Protein AF-0000000075525817 (afdb_homodimer)

Structure (mmCIF, N/CA/C/O backbone):
data_AF-0000000075525817-model_v1
#
loop_
_entity.id
_entity.type
_entity.pdbx_description
1 polymer 'Protein spinster homolog 1-like'
#
loop_
_atom_site.group_PDB
_atom_site.id
_atom_site.type_symbol
_atom_site.label_atom_id
_atom_site.label_alt_id
_atom_site.label_comp_id
_atom_site.label_asym_id
_atom_site.label_entity_id
_atom_site.label_seq_id
_atom_site.pdbx_PDB_ins_code
_atom_site.Cartn_x
_atom_site.Cartn_y
_atom_site.Cartn_z
_atom_site.occupancy
_atom_site.B_iso_or_equiv
_atom_site.auth_seq_id
_atom_site.auth_comp_id
_atom_site.auth_asym_id
_atom_site.auth_atom_id
_atom_site.pdbx_PDB_model_num
ATOM 1 N N . MET A 1 1 ? 25.109 -1.013 -36.281 1 43.06 1 MET A N 1
ATOM 2 C CA . MET A 1 1 ? 24.328 -2.244 -36.375 1 43.06 1 MET A CA 1
ATOM 3 C C . MET A 1 1 ? 23.938 -2.74 -35 1 43.06 1 MET A C 1
ATOM 5 O O . MET A 1 1 ? 22.828 -3.229 -34.781 1 43.06 1 MET A O 1
ATOM 9 N N . ARG A 1 2 ? 24.812 -2.635 -34.031 1 50.47 2 ARG A N 1
ATOM 10 C CA . ARG A 1 2 ? 24.578 -3.084 -32.656 1 50.47 2 ARG A CA 1
ATOM 11 C C . ARG A 1 2 ? 23.609 -2.166 -31.953 1 50.47 2 ARG A C 1
ATOM 13 O O . ARG A 1 2 ? 22.703 -2.635 -31.234 1 50.47 2 ARG A O 1
ATOM 20 N N . ASN A 1 3 ? 23.625 -0.973 -32.094 1 52.22 3 ASN A N 1
ATOM 21 C CA . ASN A 1 3 ? 22.734 0.004 -31.469 1 52.22 3 ASN A CA 1
ATOM 22 C C . ASN A 1 3 ? 21.312 -0.115 -32 1 52.22 3 ASN A C 1
ATOM 24 O O . ASN A 1 3 ? 20.359 0.049 -31.234 1 52.22 3 ASN A O 1
ATOM 28 N N . GLU A 1 4 ? 21.219 -0.381 -33.219 1 52.88 4 GLU A N 1
ATOM 29 C CA . GLU A 1 4 ? 19.891 -0.527 -33.812 1 52.88 4 GLU A CA 1
ATOM 30 C C . GLU A 1 4 ? 19.188 -1.781 -33.281 1 52.88 4 GLU A C 1
ATOM 32 O O . GLU A 1 4 ? 17.984 -1.772 -33.062 1 52.88 4 GLU A O 1
ATOM 37 N N . ASN A 1 5 ? 19.891 -2.838 -33.094 1 51.75 5 ASN A N 1
ATOM 38 C CA . ASN A 1 5 ? 19.312 -4.066 -32.531 1 51.75 5 ASN A CA 1
ATOM 39 C C . ASN A 1 5 ? 18.906 -3.889 -31.078 1 51.75 5 ASN A C 1
ATOM 41 O O . ASN A 1 5 ? 17.875 -4.414 -30.656 1 51.75 5 ASN A O 1
ATOM 45 N N . GLN A 1 6 ? 19.656 -3.16 -30.391 1 55.19 6 GLN A N 1
ATOM 46 C CA . GLN A 1 6 ? 19.297 -2.871 -29 1 55.19 6 GLN A CA 1
ATOM 47 C C . GLN A 1 6 ? 18.047 -2.014 -28.922 1 55.19 6 GLN A C 1
ATOM 49 O O . GLN A 1 6 ? 17.203 -2.215 -28.047 1 55.19 6 GLN A O 1
ATOM 54 N N . GLU A 1 7 ? 17.969 -1.158 -29.781 1 52.72 7 GLU A N 1
ATOM 55 C CA . GLU A 1 7 ? 16.781 -0.322 -29.828 1 52.72 7 GLU A CA 1
ATOM 56 C C . GLU A 1 7 ? 15.547 -1.134 -30.234 1 52.72 7 GLU A C 1
ATOM 58 O O . GLU A 1 7 ? 14.461 -0.94 -29.688 1 52.72 7 GLU A O 1
ATOM 63 N N . ARG A 1 8 ? 15.664 -1.976 -31.203 1 53 8 ARG A N 1
ATOM 64 C CA . ARG A 1 8 ? 14.555 -2.832 -31.609 1 53 8 ARG A CA 1
ATOM 65 C C . ARG A 1 8 ? 14.156 -3.789 -30.484 1 53 8 ARG A C 1
ATOM 67 O O . ARG A 1 8 ? 12.969 -4.02 -30.25 1 53 8 ARG A O 1
ATOM 74 N N . GLU A 1 9 ? 15.156 -4.219 -29.844 1 56.38 9 GLU A N 1
ATOM 75 C CA . GLU A 1 9 ? 14.891 -5.086 -28.688 1 56.38 9 GLU A CA 1
ATOM 76 C C . GLU A 1 9 ? 14.211 -4.312 -27.562 1 56.38 9 GLU A C 1
ATOM 78 O O . GLU A 1 9 ? 13.289 -4.82 -26.922 1 56.38 9 GLU A O 1
ATOM 83 N N . MET A 1 10 ? 14.703 -3.164 -27.453 1 56 10 MET A N 1
ATOM 84 C CA . MET A 1 10 ? 14.078 -2.305 -26.453 1 56 10 MET A CA 1
ATOM 85 C C . MET A 1 10 ? 12.656 -1.94 -26.859 1 56 10 MET A C 1
ATOM 87 O O . MET A 1 10 ? 11.75 -1.904 -26.031 1 56 10 MET A O 1
ATOM 91 N N . CYS A 1 11 ? 12.531 -1.598 -28.062 1 51.94 11 CYS A N 1
ATOM 92 C CA . CYS A 1 11 ? 11.203 -1.288 -28.562 1 51.94 11 CYS A CA 1
ATOM 93 C C . CYS A 1 11 ? 10.273 -2.494 -28.438 1 51.94 11 CYS A C 1
ATOM 95 O O . CYS A 1 11 ? 9.109 -2.355 -28.062 1 51.94 11 CYS A O 1
ATOM 97 N N . CYS A 1 12 ? 10.773 -3.596 -28.844 1 55.09 12 CYS A N 1
ATOM 98 C CA . CYS A 1 12 ? 9.992 -4.816 -28.672 1 55.09 12 CYS A CA 1
ATOM 99 C C . CYS A 1 12 ? 9.688 -5.07 -27.203 1 55.09 12 CYS A C 1
ATOM 101 O O . CYS A 1 12 ? 8.57 -5.473 -26.859 1 55.09 12 CYS A O 1
ATOM 103 N N . LEU A 1 13 ? 10.641 -4.676 -26.531 1 56.53 13 LEU A N 1
ATOM 104 C CA . LEU A 1 13 ? 10.438 -4.82 -25.094 1 56.53 13 LEU A CA 1
ATOM 105 C C . LEU A 1 13 ? 9.383 -3.846 -24.594 1 56.53 13 LEU A C 1
ATOM 107 O O . LEU A 1 13 ? 8.508 -4.219 -23.812 1 56.53 13 LEU A O 1
ATOM 111 N N . VAL A 1 14 ? 9.539 -2.639 -25.047 1 57.31 14 VAL A N 1
ATOM 112 C CA . VAL A 1 14 ? 8.578 -1.622 -24.625 1 57.31 14 VAL A CA 1
ATOM 113 C C . VAL A 1 14 ? 7.191 -1.975 -25.172 1 57.31 14 VAL A C 1
ATOM 115 O O . VAL A 1 14 ? 6.195 -1.862 -24.453 1 57.31 14 VAL A O 1
ATOM 118 N N . THR A 1 15 ? 7.121 -2.336 -26.391 1 55.31 15 THR A N 1
ATOM 119 C CA . THR A 1 15 ? 5.84 -2.719 -26.969 1 55.31 15 THR A CA 1
ATOM 120 C C . THR A 1 15 ? 5.25 -3.922 -26.234 1 55.31 15 THR A C 1
ATOM 122 O O . THR A 1 15 ? 4.047 -3.975 -25.984 1 55.31 15 THR A O 1
ATOM 125 N N . GLN A 1 16 ? 6.039 -4.777 -25.984 1 57.25 16 GLN A N 1
ATOM 126 C CA . GLN A 1 16 ? 5.59 -5.949 -25.234 1 57.25 16 GLN A CA 1
ATOM 127 C C . GLN A 1 16 ? 5.137 -5.566 -23.828 1 57.25 16 GLN A C 1
ATOM 129 O O . GLN A 1 16 ? 4.133 -6.082 -23.328 1 57.25 16 GLN A O 1
ATOM 134 N N . ILE A 1 17 ? 5.855 -4.609 -23.391 1 57.75 17 ILE A N 1
ATOM 135 C CA . ILE A 1 17 ? 5.496 -4.117 -22.062 1 57.75 17 ILE A CA 1
ATOM 136 C C . ILE A 1 17 ? 4.129 -3.439 -22.109 1 57.75 17 ILE A C 1
ATOM 138 O O . ILE A 1 17 ? 3.273 -3.688 -21.266 1 57.75 17 ILE A O 1
ATOM 142 N N . ILE A 1 18 ? 4.051 -2.543 -23.094 1 55.94 18 ILE A N 1
ATOM 143 C CA . ILE A 1 18 ? 2.789 -1.829 -23.25 1 55.94 18 ILE A CA 1
ATOM 144 C C . ILE A 1 18 ? 1.674 -2.82 -23.578 1 55.94 18 ILE A C 1
ATOM 146 O O . ILE A 1 18 ? 0.562 -2.711 -23.062 1 55.94 18 ILE A O 1
ATOM 150 N N . TYR A 1 19 ? 1.981 -3.723 -24.438 1 57.34 19 TYR A N 1
ATOM 151 C CA . TYR A 1 19 ? 1.001 -4.754 -24.75 1 57.34 19 TYR A CA 1
ATOM 152 C C . TYR A 1 19 ? 0.63 -5.559 -23.516 1 57.34 19 TYR A C 1
ATOM 154 O O . TYR A 1 19 ? -0.551 -5.797 -23.25 1 57.34 19 TYR A O 1
ATOM 162 N N . ASP A 1 20 ? 1.572 -5.852 -22.828 1 56.28 20 ASP A N 1
ATOM 163 C CA . ASP A 1 20 ? 1.347 -6.656 -21.625 1 56.28 20 ASP A CA 1
ATOM 164 C C . ASP A 1 20 ? 0.614 -5.848 -20.562 1 56.28 20 ASP A C 1
ATOM 166 O O . ASP A 1 20 ? -0.19 -6.398 -19.797 1 56.28 20 ASP A O 1
ATOM 170 N N . LEU A 1 21 ? 0.949 -4.621 -20.578 1 54.5 21 LEU A N 1
ATOM 171 C CA . LEU A 1 21 ? 0.315 -3.734 -19.609 1 54.5 21 LEU A CA 1
ATOM 172 C C . LEU A 1 21 ? -1.143 -3.479 -19.969 1 54.5 21 LEU A C 1
ATOM 174 O O . LEU A 1 21 ? -1.98 -3.262 -19.094 1 54.5 21 LEU A O 1
ATOM 178 N N . PHE A 1 22 ? -1.417 -3.59 -21.281 1 57.91 22 PHE A N 1
ATOM 179 C CA . PHE A 1 22 ? -2.738 -3.113 -21.672 1 57.91 22 PHE A CA 1
ATOM 180 C C . PHE A 1 22 ? -3.58 -4.254 -22.234 1 57.91 22 PHE A C 1
ATOM 182 O O . PHE A 1 22 ? -4.789 -4.102 -22.422 1 57.91 22 PHE A O 1
ATOM 189 N N . HIS A 1 23 ? -3.031 -5.328 -22.266 1 60.88 23 HIS A N 1
ATOM 190 C CA . HIS A 1 23 ? -3.869 -6.418 -22.75 1 60.88 23 HIS A CA 1
ATOM 191 C C . HIS A 1 23 ? -4.105 -7.461 -21.656 1 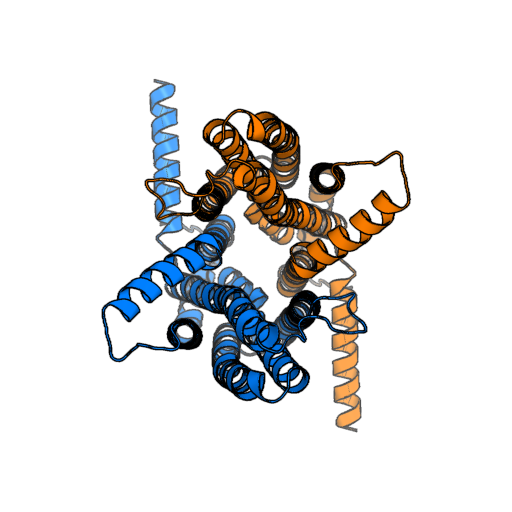60.88 23 HIS A C 1
ATOM 193 O O . HIS A 1 23 ? -3.471 -8.516 -21.656 1 60.88 23 HIS A O 1
ATOM 199 N N . PHE A 1 24 ? -4.867 -6.992 -20.734 1 67.62 24 PHE A N 1
ATOM 200 C CA . PHE A 1 24 ? -5.219 -7.898 -19.656 1 67.62 24 PHE A CA 1
ATOM 201 C C . PHE A 1 24 ? -6.688 -8.305 -19.75 1 67.62 24 PHE A C 1
ATOM 203 O O . PHE A 1 24 ? -7.445 -7.738 -20.531 1 67.62 24 PHE A O 1
ATOM 210 N N . SER A 1 25 ? -6.934 -9.375 -19.188 1 82 25 SER A N 1
ATOM 211 C CA . SER A 1 25 ? -8.297 -9.883 -19.094 1 82 25 SER A CA 1
ATOM 212 C C . SER A 1 25 ? -9.234 -8.859 -18.453 1 82 25 SER A C 1
ATOM 214 O O . SER A 1 25 ? -8.773 -7.918 -17.797 1 82 25 SER A O 1
ATOM 216 N N . ARG A 1 26 ? -10.469 -8.992 -18.906 1 86.5 26 ARG A N 1
ATOM 217 C CA . ARG A 1 26 ? -11.492 -8.102 -18.375 1 86.5 26 ARG A CA 1
ATOM 218 C C . ARG A 1 26 ? -11.547 -8.18 -16.844 1 86.5 26 ARG A C 1
ATOM 220 O O . ARG A 1 26 ? -11.719 -7.16 -16.172 1 86.5 26 ARG A O 1
ATOM 227 N N . SER A 1 27 ? -11.312 -9.32 -16.266 1 91.38 27 SER A N 1
ATOM 228 C CA . SER A 1 27 ? -11.336 -9.5 -14.82 1 91.38 27 SER A CA 1
ATOM 229 C C . SER A 1 27 ? -10.195 -8.742 -14.148 1 91.38 27 SER A C 1
ATOM 231 O O . SER A 1 27 ? -10.375 -8.156 -13.078 1 91.38 27 SER A O 1
ATOM 233 N N . LEU A 1 28 ? -9.078 -8.711 -14.82 1 92.06 28 LEU A N 1
ATOM 234 C CA . LEU A 1 28 ? -7.93 -8.008 -14.242 1 92.06 28 LEU A CA 1
ATOM 235 C C . LEU A 1 28 ? -8.156 -6.5 -14.242 1 92.06 28 LEU A C 1
ATOM 237 O O . LEU A 1 28 ? -7.961 -5.844 -13.219 1 92.06 28 LEU A O 1
ATOM 241 N N . ILE A 1 29 ? -8.609 -6.016 -15.328 1 92.19 29 ILE A N 1
ATOM 242 C CA . ILE A 1 29 ? -8.805 -4.574 -15.453 1 92.19 29 ILE A CA 1
ATOM 243 C C . ILE A 1 29 ? -9.867 -4.117 -14.453 1 92.19 29 ILE A C 1
ATOM 245 O O . ILE A 1 29 ? -9.664 -3.141 -13.727 1 92.19 29 ILE A O 1
ATOM 249 N N . CYS A 1 30 ? -10.953 -4.812 -14.375 1 94.81 30 CYS A N 1
ATOM 250 C CA . CYS A 1 30 ? -12.031 -4.453 -13.461 1 94.81 30 CYS A CA 1
ATOM 251 C C . CYS A 1 30 ? -11.578 -4.547 -12.008 1 94.81 30 CYS A C 1
ATOM 253 O O . CYS A 1 30 ? -11.883 -3.674 -11.195 1 94.81 30 CYS A O 1
ATOM 255 N N . SER A 1 31 ? -10.82 -5.551 -11.711 1 95.88 31 SER A N 1
ATOM 256 C CA . SER A 1 31 ? -10.383 -5.738 -10.328 1 95.88 31 SER A CA 1
ATOM 257 C C . SER A 1 31 ? -9.336 -4.703 -9.938 1 95.88 31 SER A C 1
ATOM 259 O O . SER A 1 31 ? -9.344 -4.195 -8.82 1 95.88 31 SER A O 1
ATOM 261 N N . VAL A 1 32 ? -8.461 -4.309 -10.891 1 95.31 32 VAL A N 1
ATOM 262 C CA . VAL A 1 32 ? -7.41 -3.342 -10.602 1 95.31 32 VAL A CA 1
ATOM 263 C C . VAL A 1 32 ? -8.016 -1.946 -10.461 1 95.31 32 VAL A C 1
ATOM 265 O O . VAL A 1 32 ? -7.668 -1.203 -9.539 1 95.31 32 VAL A O 1
ATOM 268 N N . VAL A 1 33 ? -8.906 -1.624 -11.297 1 95.31 33 VAL A N 1
ATOM 269 C CA . VAL A 1 33 ? -9.57 -0.33 -11.203 1 95.31 33 VAL A CA 1
ATOM 270 C C . VAL A 1 33 ? -10.469 -0.302 -9.961 1 95.31 33 VAL A C 1
ATOM 272 O O . VAL A 1 33 ? -10.562 0.72 -9.281 1 95.31 33 VAL A O 1
ATOM 275 N N . GLY A 1 34 ? -11.156 -1.421 -9.734 1 97 34 GLY A N 1
ATOM 276 C CA . GLY A 1 34 ? -11.93 -1.522 -8.508 1 97 34 GLY A CA 1
ATOM 277 C C . GLY A 1 34 ? -11.094 -1.349 -7.258 1 97 34 GLY A C 1
ATOM 278 O O . GLY A 1 34 ? -11.5 -0.655 -6.324 1 97 34 GLY A O 1
ATOM 279 N N . PHE A 1 35 ? -9.961 -1.916 -7.297 1 97.38 35 PHE A N 1
ATOM 280 C CA . PHE A 1 35 ? -9.031 -1.771 -6.18 1 97.38 35 PHE A CA 1
ATOM 281 C C . PHE A 1 35 ? -8.555 -0.327 -6.055 1 97.38 35 PHE A C 1
ATOM 283 O O . PHE A 1 35 ? -8.359 0.17 -4.945 1 97.38 35 PHE A O 1
ATOM 290 N N . GLY A 1 36 ? -8.312 0.256 -7.16 1 96.62 36 GLY A N 1
ATOM 291 C CA . GLY A 1 36 ? -7.984 1.673 -7.148 1 96.62 36 GLY A CA 1
ATOM 292 C C . GLY A 1 36 ? -9.055 2.529 -6.508 1 96.62 36 GLY A C 1
ATOM 293 O O . GLY A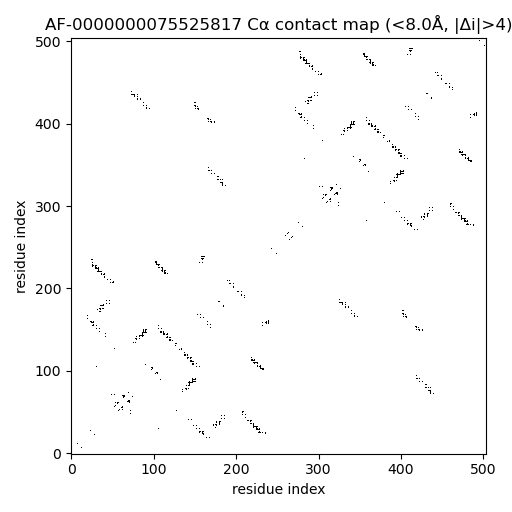 1 36 ? -8.75 3.404 -5.691 1 96.62 36 GLY A O 1
ATOM 294 N N . ALA A 1 37 ? -10.242 2.252 -6.855 1 96 37 ALA A N 1
ATOM 295 C CA . ALA A 1 37 ? -11.359 2.986 -6.262 1 96 37 ALA A CA 1
ATOM 296 C C . ALA A 1 37 ? -11.438 2.744 -4.758 1 96 37 ALA A C 1
ATOM 298 O O . ALA A 1 37 ? -11.703 3.67 -3.986 1 96 37 ALA A O 1
ATOM 299 N N . ALA A 1 38 ? -11.227 1.518 -4.383 1 96.38 38 ALA A N 1
ATOM 300 C CA . ALA A 1 38 ? -11.219 1.177 -2.963 1 96.38 38 ALA A CA 1
ATOM 301 C C . ALA A 1 38 ? -10.086 1.885 -2.232 1 96.38 38 ALA A C 1
ATOM 303 O O . ALA A 1 38 ? -10.266 2.365 -1.11 1 96.38 38 ALA A O 1
ATOM 304 N N . SER A 1 39 ? -8.953 1.94 -2.861 1 95.44 39 SER A N 1
ATOM 305 C CA . SER A 1 39 ? -7.797 2.609 -2.266 1 95.44 39 SER A CA 1
ATOM 306 C C . SER A 1 39 ? -8.039 4.109 -2.127 1 95.44 39 SER A C 1
ATOM 308 O O . SER A 1 39 ? -7.648 4.715 -1.127 1 95.44 39 SER A O 1
ATOM 310 N N . PHE A 1 40 ? -8.648 4.648 -3.139 1 94.75 40 PHE A N 1
ATOM 311 C CA . PHE A 1 40 ? -9 6.062 -3.064 1 94.75 40 PHE A CA 1
ATOM 312 C C . PHE A 1 40 ? -9.969 6.316 -1.917 1 94.75 40 PHE A C 1
ATOM 314 O O . PHE A 1 40 ? -9.82 7.285 -1.173 1 94.75 40 PHE A O 1
ATOM 321 N N . ALA A 1 41 ? -10.953 5.488 -1.825 1 93.25 41 ALA A N 1
ATOM 322 C CA . ALA A 1 41 ? -11.93 5.629 -0.753 1 93.25 41 ALA A CA 1
ATOM 323 C C . ALA A 1 41 ? -11.273 5.508 0.616 1 93.25 41 ALA A C 1
ATOM 325 O O . ALA A 1 41 ? -11.586 6.266 1.536 1 93.25 41 ALA A O 1
ATOM 326 N N . THR A 1 42 ? -10.375 4.59 0.742 1 92.81 42 THR A N 1
ATOM 327 C CA . THR A 1 42 ? -9.711 4.352 2.02 1 92.81 42 THR A CA 1
ATOM 328 C C . THR A 1 42 ? -8.812 5.531 2.393 1 92.81 42 THR A C 1
ATOM 330 O O . THR A 1 42 ? -8.93 6.082 3.49 1 92.81 42 THR A O 1
ATOM 333 N N . LYS A 1 43 ? -7.988 5.938 1.489 1 90.62 43 LYS A N 1
ATOM 334 C CA . LYS A 1 43 ? -7.055 7.016 1.804 1 90.62 43 LYS A CA 1
ATOM 335 C C . LYS A 1 43 ? -7.773 8.359 1.897 1 90.62 43 LYS A C 1
ATOM 337 O O . LYS A 1 43 ? -7.457 9.18 2.762 1 90.62 43 LYS A O 1
ATOM 342 N N . GLY A 1 44 ? -8.648 8.617 1.009 1 89.81 44 GLY A N 1
ATOM 343 C CA . GLY A 1 44 ? -9.445 9.828 1.081 1 89.81 44 GLY A CA 1
ATOM 344 C C . GLY A 1 44 ? -10.219 9.961 2.377 1 89.81 44 GLY A C 1
ATOM 345 O O . GLY A 1 44 ? -10.234 11.023 2.998 1 89.81 44 GLY A O 1
ATOM 346 N N . ALA A 1 45 ? -10.875 8.891 2.717 1 90.94 45 ALA A N 1
ATOM 347 C CA . ALA A 1 45 ? -11.594 8.898 3.988 1 90.94 45 ALA A CA 1
ATOM 348 C C . ALA A 1 45 ? -10.648 9.188 5.148 1 90.94 45 ALA A C 1
ATOM 350 O O . ALA A 1 45 ? -10.977 9.977 6.043 1 90.94 45 ALA A O 1
ATOM 351 N N . PHE A 1 46 ? -9.508 8.609 5.109 1 91.38 46 PHE A N 1
ATOM 352 C CA . PHE A 1 46 ? -8.547 8.797 6.188 1 91.38 46 PHE A CA 1
ATOM 353 C C . PHE A 1 46 ? -8.164 10.266 6.32 1 91.38 46 PHE A C 1
ATOM 355 O O . PHE A 1 46 ? -8.164 10.812 7.426 1 91.38 46 PHE A O 1
ATOM 362 N N . VAL A 1 47 ? -7.914 10.953 5.25 1 87.12 47 VAL A N 1
ATOM 363 C CA . VAL A 1 47 ? -7.453 12.336 5.262 1 87.12 47 VAL A CA 1
ATOM 364 C C . VAL A 1 47 ? -8.609 13.266 5.625 1 87.12 47 VAL A C 1
ATOM 366 O O . VAL A 1 47 ? -8.469 14.133 6.488 1 87.12 47 VAL A O 1
ATOM 369 N N . TRP A 1 48 ? -9.719 13.078 5.062 1 87.25 48 TRP A N 1
ATOM 370 C CA . TRP A 1 48 ? -10.828 14.023 5.211 1 87.25 48 TRP A CA 1
ATOM 371 C C . TRP A 1 48 ? -11.5 13.852 6.57 1 87.25 48 TRP A C 1
ATOM 373 O O . TRP A 1 48 ? -12.008 14.82 7.141 1 87.25 48 TRP A O 1
ATOM 383 N N . ILE A 1 49 ? -11.492 12.641 7.086 1 87.25 49 ILE A N 1
ATOM 384 C CA . ILE A 1 49 ? -12.016 12.445 8.43 1 87.25 49 ILE A CA 1
ATOM 385 C C . ILE A 1 49 ? -11.125 13.156 9.445 1 87.25 49 ILE A C 1
ATOM 387 O O . ILE A 1 49 ? -11.609 13.711 10.438 1 87.25 49 ILE A O 1
ATOM 391 N N . GLN A 1 50 ? -9.82 13.156 9.18 1 85.19 50 GLN A N 1
ATOM 392 C CA . GLN A 1 50 ? -8.906 13.883 10.055 1 85.19 50 GLN A CA 1
ATOM 393 C C . GLN A 1 50 ? -9.195 15.375 10.039 1 85.19 50 GLN A C 1
ATOM 395 O O . GLN A 1 50 ? -9.156 16.031 11.078 1 85.19 50 GLN A O 1
ATOM 400 N N . ILE A 1 51 ? -9.453 15.859 8.875 1 80.44 51 ILE A N 1
ATOM 401 C CA . ILE A 1 51 ? -9.766 17.266 8.727 1 80.44 51 ILE A CA 1
ATOM 402 C C . ILE A 1 51 ? -11.07 17.594 9.445 1 80.44 51 ILE A C 1
ATOM 404 O O . ILE A 1 51 ? -11.172 18.594 10.148 1 80.44 51 ILE A O 1
ATOM 408 N N . LEU A 1 52 ? -11.992 16.797 9.281 1 82.19 52 LEU A N 1
ATOM 409 C CA . LEU A 1 52 ? -13.289 16.984 9.922 1 82.19 52 LEU A CA 1
ATOM 410 C C . LEU A 1 52 ? -13.164 16.922 11.438 1 82.19 52 LEU A C 1
ATOM 412 O O . LEU A 1 52 ? -13.781 17.719 12.156 1 82.19 52 LEU A O 1
ATOM 416 N N . MET A 1 53 ? -12.406 15.977 11.906 1 82.31 53 MET A N 1
ATOM 417 C CA . MET A 1 53 ? -12.195 15.836 13.344 1 82.31 53 MET A CA 1
ATOM 418 C C . MET A 1 53 ? -11.531 17.078 13.922 1 82.31 53 MET A C 1
ATOM 420 O O . MET A 1 53 ? -11.891 17.547 15 1 82.31 53 MET A O 1
ATOM 424 N N . LYS A 1 54 ? -10.562 17.562 13.227 1 79.81 54 LYS A N 1
ATOM 425 C CA . LYS A 1 54 ? -9.906 18.781 13.672 1 79.81 54 LYS A CA 1
ATOM 426 C C . LYS A 1 54 ? -10.883 19.953 13.742 1 79.81 54 LYS A C 1
ATOM 428 O O . LYS A 1 54 ? -10.844 20.75 14.672 1 79.81 54 LYS A O 1
ATOM 433 N N . ARG A 1 55 ? -11.688 20.016 12.844 1 77.88 55 ARG A N 1
ATOM 434 C CA . ARG A 1 55 ? -12.672 21.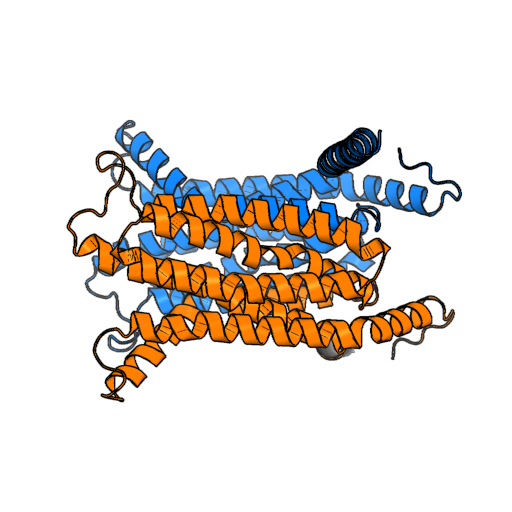078 12.805 1 77.88 55 ARG A CA 1
ATOM 435 C C . ARG A 1 55 ? -13.688 20.938 13.938 1 77.88 55 ARG A C 1
ATOM 437 O O . ARG A 1 55 ? -14.023 21.906 14.609 1 77.88 55 ARG A O 1
ATOM 444 N N . VAL A 1 56 ? -14.133 19.797 14.125 1 76.5 56 VAL A N 1
ATOM 445 C CA . VAL A 1 56 ? -15.188 19.531 15.102 1 76.5 56 VAL A CA 1
ATOM 446 C C . VAL A 1 56 ? -14.617 19.656 16.516 1 76.5 56 VAL A C 1
ATOM 448 O O . VAL A 1 56 ? -15.234 20.266 17.391 1 76.5 56 VAL A O 1
ATOM 451 N N . TYR A 1 57 ? -13.383 19.141 16.719 1 75.94 57 TYR A N 1
ATOM 452 C CA . TYR A 1 57 ? -12.875 19.062 18.078 1 75.94 57 TYR A CA 1
ATOM 453 C C . TYR A 1 57 ? -12.016 20.266 18.406 1 75.94 57 TYR A C 1
ATOM 455 O O . TYR A 1 57 ? -11.812 20.594 19.578 1 75.94 57 TYR A O 1
ATOM 463 N N . ASN A 1 58 ? -11.289 20.766 17.422 1 68.12 58 ASN A N 1
ATOM 464 C CA . ASN A 1 58 ? -10.656 22.047 17.719 1 68.12 58 ASN A CA 1
ATOM 465 C C . ASN A 1 58 ? -11.688 23.094 18.141 1 68.12 58 ASN A C 1
ATOM 467 O O . ASN A 1 58 ? -11.414 23.906 19.031 1 68.12 58 ASN A O 1
ATOM 471 N N . GLU A 1 59 ? -12.664 23.109 17.594 1 58.94 59 GLU A N 1
ATOM 472 C CA . GLU A 1 59 ? -13.742 24.016 17.984 1 58.94 59 GLU A CA 1
ATOM 473 C C . GLU A 1 59 ? -14.195 23.75 19.406 1 58.94 59 GLU A C 1
ATOM 475 O O . GLU A 1 59 ? -14.656 24.672 20.109 1 58.94 59 GLU A O 1
ATOM 480 N N . GLN A 1 60 ? -13.961 22.656 19.844 1 58.09 60 GLN A N 1
ATOM 481 C CA . GLN A 1 60 ? -14.469 22.344 21.172 1 58.09 60 GLN A CA 1
ATOM 482 C C . GLN A 1 60 ? -13.352 22.438 22.219 1 58.09 60 GLN A C 1
ATOM 484 O O . GLN A 1 60 ? -13.562 22.109 23.391 1 58.09 60 GLN A O 1
ATOM 489 N N . GLU A 1 61 ? -12.25 23.016 21.938 1 56.97 61 GLU A N 1
ATOM 490 C CA . GLU A 1 61 ? -11.109 23.219 22.828 1 56.97 61 GLU A CA 1
ATOM 491 C C . GLU A 1 61 ? -10.586 21.891 23.375 1 56.97 61 GLU A C 1
ATOM 493 O O . GLU A 1 61 ? -9.969 21.859 24.438 1 56.97 61 GLU A O 1
ATOM 498 N N . ARG A 1 62 ? -11.047 20.672 22.938 1 57.19 62 ARG A N 1
ATOM 499 C CA . ARG A 1 62 ? -10.836 19.375 23.562 1 57.19 62 ARG A CA 1
ATOM 500 C C . ARG A 1 62 ? -10 18.469 22.672 1 57.19 62 ARG A C 1
ATOM 502 O O . ARG A 1 62 ? -10.242 17.25 22.609 1 57.19 62 ARG A O 1
ATOM 509 N N . TYR A 1 63 ? -8.93 18.953 22.016 1 59.41 63 TYR A N 1
ATOM 510 C CA . TYR A 1 63 ? -8.258 18.172 20.984 1 59.41 63 TYR A CA 1
ATOM 511 C C . TYR A 1 63 ? -7.355 17.109 21.609 1 59.41 63 TYR A C 1
ATOM 513 O O . TYR A 1 63 ? -6.922 16.188 20.922 1 59.41 63 TYR A O 1
ATOM 521 N N . TYR A 1 64 ? -7.23 17.094 22.938 1 60.94 64 TYR A N 1
ATOM 522 C CA . TYR A 1 64 ? -6.293 16.172 23.578 1 60.94 64 TYR A CA 1
ATOM 523 C C . TYR A 1 64 ? -7.023 15.18 24.469 1 60.94 64 TYR A C 1
ATOM 525 O O . TYR A 1 64 ? -8.039 15.516 25.078 1 60.94 64 TYR A O 1
ATOM 533 N N . ILE A 1 65 ? -6.703 13.969 24.156 1 57.28 65 ILE A N 1
ATOM 534 C CA . ILE A 1 65 ? -7.227 12.922 25.031 1 57.28 65 ILE A CA 1
ATOM 535 C C . ILE A 1 65 ? -6.203 12.602 26.109 1 57.28 65 ILE A C 1
ATOM 537 O O . ILE A 1 65 ? -5.031 12.969 26 1 57.28 65 ILE A O 1
ATOM 541 N N . LEU A 1 66 ? -6.633 11.875 27.188 1 52.66 66 LEU A N 1
ATOM 542 C CA . LEU A 1 66 ? -5.863 11.328 28.297 1 52.66 66 LEU A CA 1
ATOM 543 C C . LEU A 1 66 ? -4.953 12.391 28.906 1 52.66 66 LEU A C 1
ATOM 545 O O . LEU A 1 66 ? -3.738 12.195 29 1 52.66 66 LEU A O 1
ATOM 549 N N . GLY A 1 67 ? -5.453 13.438 29.188 1 50.34 67 GLY A N 1
ATOM 550 C CA . GLY A 1 67 ? -4.707 14.414 29.969 1 50.34 67 GLY A CA 1
ATOM 551 C C . GLY A 1 67 ? -3.703 15.195 29.141 1 50.34 67 GLY A C 1
ATOM 552 O O . GLY A 1 67 ? -2.592 15.469 29.594 1 50.34 67 GLY A O 1
ATOM 553 N N . ARG A 1 68 ? -3.867 15.359 27.812 1 59.41 68 ARG A N 1
ATOM 554 C CA . ARG A 1 68 ? -3.227 16.375 26.969 1 59.41 68 ARG A CA 1
ATOM 555 C C . ARG A 1 68 ? -1.998 15.797 26.281 1 59.41 68 ARG A C 1
ATOM 557 O O . ARG A 1 68 ? -1.217 16.547 25.672 1 59.41 68 ARG A O 1
ATOM 564 N N . ASN A 1 69 ? -1.835 14.43 26.406 1 61.25 69 ASN A N 1
ATOM 565 C CA . ASN A 1 69 ? -0.561 13.953 25.875 1 61.25 69 ASN A CA 1
ATOM 566 C C . ASN A 1 69 ? -0.715 13.375 24.484 1 61.25 69 ASN A C 1
ATOM 568 O O . ASN A 1 69 ? 0.193 13.484 23.656 1 61.25 69 ASN A O 1
ATOM 572 N N . ILE A 1 70 ? -1.896 12.82 24.281 1 65.56 70 ILE A N 1
ATOM 573 C CA . ILE A 1 70 ? -2.051 12.195 22.969 1 65.56 70 ILE A CA 1
ATOM 574 C C . ILE A 1 70 ? -3.172 12.891 22.203 1 65.56 70 ILE A C 1
ATOM 576 O O . ILE A 1 70 ? -4.242 13.156 22.75 1 65.56 70 ILE A O 1
ATOM 580 N N . GLU A 1 71 ? -2.9 13.25 21.016 1 73.06 71 GLU A N 1
ATOM 581 C CA . GLU A 1 71 ? -3.881 13.898 20.156 1 73.06 71 GLU A CA 1
ATOM 582 C C . GLU A 1 71 ? -4.922 12.898 19.656 1 73.06 71 GLU A C 1
ATOM 584 O O . GLU A 1 71 ? -4.617 11.719 19.469 1 73.06 71 GLU A O 1
ATOM 589 N N . TYR A 1 72 ? -6.164 13.297 19.641 1 77.31 72 TYR A N 1
ATOM 590 C CA . TYR A 1 72 ? -7.242 12.484 19.078 1 77.31 72 TYR A CA 1
ATOM 591 C C . TYR A 1 72 ? -6.859 11.93 17.719 1 77.31 72 TYR A C 1
ATOM 593 O O . TYR A 1 72 ? -7.266 10.82 17.359 1 77.31 72 TYR A O 1
ATOM 601 N N . SER A 1 73 ? -5.973 12.633 17.047 1 79 73 SER A N 1
ATOM 602 C CA . SER A 1 73 ? -5.543 12.203 15.719 1 79 73 SER A CA 1
ATOM 603 C C . SER A 1 73 ? -4.684 10.945 15.805 1 79 73 SER A C 1
ATOM 605 O O . SER A 1 73 ? -4.781 10.062 14.945 1 79 73 SER A O 1
ATOM 607 N N . THR A 1 74 ? -3.932 10.883 16.906 1 80.88 74 THR A N 1
ATOM 608 C CA . THR A 1 74 ? -3.076 9.711 17.062 1 80.88 74 THR A CA 1
ATOM 609 C C . THR A 1 74 ? -3.91 8.469 17.391 1 80.88 74 THR A C 1
ATOM 611 O O . THR A 1 74 ? -3.633 7.383 16.875 1 80.88 74 THR A O 1
ATOM 614 N N . LEU A 1 75 ? -4.918 8.633 18.188 1 82.19 75 LEU A N 1
ATOM 615 C CA . LEU A 1 75 ? -5.797 7.516 18.516 1 82.19 75 LEU A CA 1
ATOM 616 C C . LEU A 1 75 ? -6.57 7.055 17.281 1 82.19 75 LEU A C 1
ATOM 618 O O . LEU A 1 75 ? -6.758 5.852 17.078 1 82.19 75 LEU A O 1
ATOM 622 N N . TYR A 1 76 ? -6.93 8.039 16.578 1 88.25 76 TYR A N 1
ATOM 623 C CA . TYR A 1 76 ? -7.613 7.75 15.328 1 88.25 76 TYR A CA 1
ATOM 624 C C . TYR A 1 76 ? -6.719 6.945 14.398 1 88.25 76 TYR A C 1
ATOM 626 O O . TYR A 1 76 ? -7.152 5.945 13.82 1 88.25 76 TYR A O 1
ATOM 634 N N . GLU A 1 77 ? -5.535 7.273 14.258 1 89.44 77 GLU A N 1
ATOM 635 C CA . GLU A 1 77 ? -4.59 6.613 13.359 1 89.44 77 GLU A CA 1
ATOM 636 C C . GLU A 1 77 ? -4.227 5.223 13.859 1 89.44 77 GLU A C 1
ATOM 638 O O . GLU A 1 77 ? -4.117 4.277 13.078 1 89.44 77 GLU A O 1
ATOM 643 N N . LEU A 1 78 ? -4.012 5.117 15.125 1 88.69 78 LEU A N 1
ATOM 644 C CA . LEU A 1 78 ? -3.686 3.812 15.695 1 88.69 78 LEU A CA 1
ATOM 645 C C . LEU A 1 78 ? -4.867 2.855 15.578 1 88.69 78 LEU A C 1
ATOM 647 O O . LEU A 1 78 ? -4.684 1.662 15.328 1 88.69 78 LEU A O 1
ATOM 651 N N . GLY A 1 79 ? -6.086 3.367 15.82 1 92.69 79 GLY A N 1
ATOM 652 C CA . GLY A 1 79 ? -7.277 2.559 15.617 1 92.69 79 GLY A CA 1
ATOM 653 C C . GLY A 1 79 ? -7.422 2.059 14.188 1 92.69 79 GLY A C 1
ATOM 654 O O . GLY A 1 79 ? -7.762 0.895 13.961 1 92.69 79 GLY A O 1
ATOM 655 N N . LYS A 1 80 ? -7.156 2.938 13.242 1 94.19 80 LYS A N 1
ATOM 656 C CA . LYS A 1 80 ? -7.195 2.555 11.836 1 94.19 80 LYS A CA 1
ATOM 657 C C . LYS A 1 80 ? -6.184 1.449 11.539 1 94.19 80 LYS A C 1
ATOM 659 O O . LYS A 1 80 ? -6.488 0.499 10.812 1 94.19 80 LYS A O 1
ATOM 664 N N . CYS A 1 81 ? -5 1.553 12.125 1 94.88 81 CYS A N 1
ATOM 665 C CA . CYS A 1 81 ? -3.953 0.564 11.891 1 94.88 81 CYS A CA 1
ATOM 666 C C . CYS A 1 81 ? -4.398 -0.819 12.352 1 94.88 81 CYS A C 1
ATOM 668 O O . CYS A 1 81 ? -4.305 -1.787 11.594 1 94.88 81 CYS A O 1
ATOM 670 N N . VAL A 1 82 ? -4.902 -0.878 13.531 1 96.12 82 VAL A N 1
ATOM 671 C CA . VAL A 1 82 ? -5.344 -2.152 14.086 1 96.12 82 VAL A CA 1
ATOM 672 C C . VAL A 1 82 ? -6.492 -2.713 13.25 1 96.12 82 VAL A C 1
ATOM 674 O O . VAL A 1 82 ? -6.523 -3.908 12.945 1 96.12 82 VA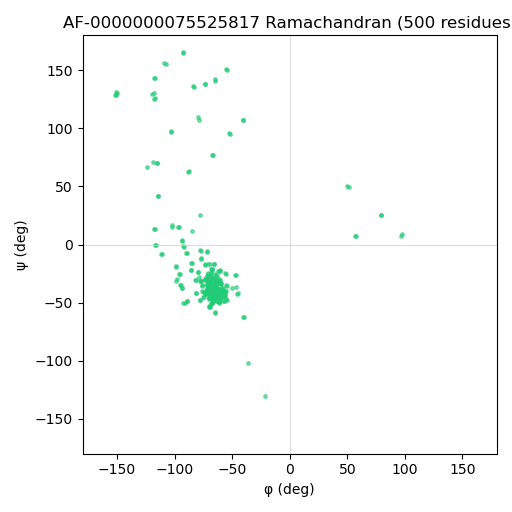L A O 1
ATOM 677 N N . SER A 1 83 ? -7.445 -1.888 12.898 1 97.44 83 SER A N 1
ATOM 678 C CA . SER A 1 83 ? -8.602 -2.322 12.125 1 97.44 83 SER A CA 1
ATOM 679 C C . SER A 1 83 ? -8.188 -2.822 10.742 1 97.44 83 SER A C 1
ATOM 681 O O . SER A 1 83 ? -8.711 -3.826 10.258 1 97.44 83 SER A O 1
ATOM 683 N N . VAL A 1 84 ? -7.285 -2.162 10.117 1 96.5 84 VAL A N 1
ATOM 684 C CA . VAL A 1 84 ? -6.82 -2.545 8.789 1 96.5 84 VAL A CA 1
ATOM 685 C C . VAL A 1 84 ? -6.137 -3.91 8.852 1 96.5 84 VAL A C 1
ATOM 687 O O . VAL A 1 84 ? -6.375 -4.77 8 1 96.5 84 VAL A O 1
ATOM 690 N N . VAL A 1 85 ? -5.305 -4.129 9.883 1 96.06 85 VAL A N 1
ATOM 691 C CA . VAL A 1 85 ? -4.633 -5.41 10.062 1 96.06 85 VAL A CA 1
ATOM 692 C C . VAL A 1 85 ? -5.668 -6.52 10.242 1 96.06 85 VAL A C 1
ATOM 694 O O . VAL A 1 85 ? -5.578 -7.566 9.594 1 96.06 85 VAL A O 1
ATOM 697 N N . LEU A 1 86 ? -6.613 -6.273 11.031 1 96.81 86 LEU A N 1
ATOM 698 C CA . LEU A 1 86 ? -7.676 -7.246 11.25 1 96.81 86 LEU A CA 1
ATOM 699 C C . LEU A 1 86 ? -8.445 -7.516 9.961 1 96.81 86 LEU A C 1
ATOM 701 O O . LEU A 1 86 ? -8.828 -8.656 9.688 1 96.81 86 LEU A O 1
ATOM 705 N N . GLY A 1 87 ? -8.727 -6.516 9.211 1 97.62 87 GLY A N 1
ATOM 706 C CA . GLY A 1 87 ? -9.414 -6.672 7.938 1 97.62 87 GLY A CA 1
ATOM 707 C C . GLY A 1 87 ? -8.648 -7.52 6.941 1 97.62 87 GLY A C 1
ATOM 708 O O . GLY A 1 87 ? -9.234 -8.344 6.238 1 97.62 87 GLY A O 1
ATOM 709 N N . ILE A 1 88 ? -7.355 -7.332 6.906 1 96.25 88 ILE A N 1
ATOM 710 C CA . ILE A 1 88 ? -6.5 -8.094 6 1 96.25 88 ILE A CA 1
ATOM 711 C C . ILE A 1 88 ? -6.551 -9.57 6.359 1 96.25 88 ILE A C 1
ATOM 713 O O . ILE A 1 88 ? -6.762 -10.422 5.492 1 96.25 88 ILE A O 1
ATOM 717 N N . VAL A 1 89 ? -6.379 -9.836 7.633 1 93.44 89 VAL A N 1
ATOM 718 C CA . VAL A 1 89 ? -6.383 -11.219 8.102 1 93.44 89 VAL A CA 1
ATOM 719 C C . VAL A 1 89 ? -7.758 -11.844 7.871 1 93.44 89 VAL A C 1
ATOM 721 O O . VAL A 1 89 ? -7.859 -12.961 7.355 1 93.44 89 VAL A O 1
ATOM 724 N N . LEU A 1 90 ? -8.781 -11.133 8.172 1 95.25 90 LEU A N 1
ATOM 725 C CA . LEU A 1 90 ? -10.141 -11.617 7.961 1 95.25 90 LEU A CA 1
ATOM 726 C C . LEU A 1 90 ? -10.406 -11.883 6.484 1 95.25 90 LEU A C 1
ATOM 728 O O . LEU A 1 90 ? -11.008 -12.891 6.129 1 95.25 90 LEU A O 1
ATOM 732 N N . GLY A 1 91 ? -10.008 -10.945 5.668 1 94.88 91 GLY A N 1
ATOM 733 C CA . GLY A 1 91 ? -10.156 -11.148 4.234 1 94.88 91 GLY A CA 1
ATOM 734 C C . GLY A 1 91 ? -9.438 -12.383 3.73 1 94.88 91 GLY A C 1
ATOM 735 O O . GLY A 1 91 ? -9.953 -13.102 2.865 1 94.88 91 GLY A O 1
ATOM 736 N N . THR A 1 92 ? -8.289 -12.633 4.297 1 92.94 92 THR A N 1
ATOM 737 C CA . THR A 1 92 ? -7.508 -13.805 3.902 1 92.94 92 THR A CA 1
ATOM 738 C C . THR A 1 92 ? -8.211 -15.086 4.324 1 92.94 92 THR A C 1
ATOM 740 O O . THR A 1 92 ? -8.312 -16.031 3.535 1 92.94 92 THR A O 1
ATOM 743 N N . VAL A 1 93 ? -8.664 -15.086 5.523 1 90.56 93 VAL A N 1
ATOM 744 C CA . VAL A 1 93 ? -9.336 -16.266 6.055 1 90.56 93 VAL A CA 1
ATOM 745 C C . VAL A 1 93 ? -10.586 -16.562 5.227 1 90.56 93 VAL A C 1
ATOM 747 O O . VAL A 1 93 ? -10.781 -17.703 4.781 1 90.56 93 VAL A O 1
ATOM 750 N N . ILE A 1 94 ? -11.375 -15.602 4.934 1 92.38 94 ILE A N 1
ATOM 751 C CA . ILE A 1 94 ? -12.617 -15.797 4.191 1 92.38 94 ILE A CA 1
ATOM 752 C C . ILE A 1 94 ? -12.297 -16.219 2.76 1 92.38 94 ILE A C 1
ATOM 754 O O . ILE A 1 94 ? -12.938 -17.125 2.219 1 92.38 94 ILE A O 1
ATOM 758 N N . SER A 1 95 ? -11.352 -15.523 2.199 1 91.31 95 SER A N 1
ATOM 759 C CA . SER A 1 95 ? -10.945 -15.867 0.843 1 91.31 95 SER A CA 1
ATOM 760 C C . SER A 1 95 ? -10.445 -17.312 0.764 1 91.31 95 SER A C 1
ATOM 762 O O . SER A 1 95 ? -10.797 -18.047 -0.165 1 91.31 95 SER A O 1
ATOM 764 N N . SER A 1 96 ? -9.625 -17.75 1.726 1 86.44 96 SER A N 1
ATOM 765 C CA . SER A 1 96 ? -9.039 -19.094 1.713 1 86.44 96 SER A CA 1
ATOM 766 C C . SER A 1 96 ? -10.109 -20.172 1.859 1 86.44 96 SER A C 1
ATOM 768 O O . SER A 1 96 ? -9.992 -21.25 1.29 1 86.44 96 SER A O 1
ATOM 770 N N . ILE A 1 97 ? -11.141 -19.875 2.578 1 85.12 97 ILE A N 1
ATOM 771 C CA . ILE A 1 97 ? -12.195 -20.844 2.818 1 85.12 97 ILE A CA 1
ATOM 772 C C . ILE A 1 97 ? -13.148 -20.875 1.627 1 85.12 97 ILE A C 1
ATOM 774 O O . ILE A 1 97 ? -13.523 -21.953 1.146 1 85.12 97 ILE A O 1
ATOM 778 N N . ARG A 1 98 ? -13.469 -19.766 1.123 1 85.06 98 ARG A N 1
ATOM 779 C CA . ARG A 1 98 ? -14.539 -19.688 0.132 1 85.06 98 ARG A CA 1
ATOM 780 C C . ARG A 1 98 ? -14.008 -19.953 -1.271 1 85.06 98 ARG A C 1
ATOM 782 O O . ARG A 1 98 ? -14.758 -20.344 -2.164 1 85.06 98 ARG A O 1
ATOM 789 N N . ARG A 1 99 ? -12.766 -19.766 -1.441 1 80.69 99 ARG A N 1
ATOM 790 C CA . ARG A 1 99 ? -12.18 -19.984 -2.764 1 80.69 99 ARG A CA 1
ATOM 791 C C . ARG A 1 99 ? -12.211 -21.453 -3.148 1 80.69 99 ARG A C 1
ATOM 793 O O . ARG A 1 99 ? -12.25 -21.797 -4.332 1 80.69 99 ARG A O 1
ATOM 800 N N . LYS A 1 100 ? -12.164 -22.281 -2.182 1 76.81 100 LYS A N 1
ATOM 801 C CA . LYS A 1 100 ? -12.227 -23.719 -2.43 1 76.81 100 LYS A CA 1
ATOM 802 C C . LYS A 1 100 ? -13.562 -24.109 -3.045 1 76.81 100 LYS A C 1
ATOM 804 O O . LYS A 1 100 ? -13.641 -25.062 -3.828 1 76.81 100 LYS A O 1
ATOM 809 N N . ALA A 1 101 ? -14.523 -23.281 -2.742 1 77.94 101 ALA A N 1
ATOM 810 C CA . ALA A 1 101 ? -15.867 -23.594 -3.229 1 77.94 101 ALA A CA 1
ATOM 811 C C . ALA A 1 101 ? -16.125 -22.922 -4.574 1 77.94 101 ALA A C 1
ATOM 813 O O . ALA A 1 101 ? -16.688 -23.531 -5.484 1 77.94 101 ALA A O 1
ATOM 814 N N . ASN A 1 102 ? -15.867 -21.688 -4.629 1 84.62 102 ASN A N 1
ATOM 815 C CA . ASN A 1 102 ? -16.156 -20.906 -5.832 1 84.62 102 ASN A CA 1
ATOM 816 C C . ASN A 1 102 ? -15.18 -19.75 -6 1 84.62 102 ASN A C 1
ATOM 818 O O . ASN A 1 102 ? -14.984 -18.953 -5.074 1 84.62 102 ASN A O 1
ATOM 822 N N . ARG A 1 103 ? -14.672 -19.719 -7.203 1 81.94 103 ARG A N 1
ATOM 823 C CA . ARG A 1 103 ? -13.688 -18.672 -7.473 1 81.94 103 ARG A CA 1
ATOM 824 C C . ARG A 1 103 ? -14.344 -17.297 -7.492 1 81.94 103 ARG A C 1
ATOM 826 O O . ARG A 1 103 ? -13.656 -16.281 -7.383 1 81.94 103 ARG A O 1
ATOM 833 N N . ARG A 1 104 ? -15.656 -17.25 -7.617 1 90.75 104 ARG A N 1
ATOM 834 C CA . ARG A 1 104 ? -16.375 -15.977 -7.59 1 90.75 104 ARG A CA 1
ATOM 835 C C . ARG A 1 104 ? -16.391 -15.391 -6.18 1 90.75 104 ARG A C 1
ATOM 837 O O . ARG A 1 104 ? -16.766 -14.234 -5.988 1 90.75 104 ARG A O 1
ATOM 844 N N . ALA A 1 105 ? -15.93 -16.094 -5.285 1 91.88 105 ALA A N 1
ATOM 845 C CA . ALA A 1 105 ? -15.984 -15.695 -3.881 1 91.88 105 ALA A CA 1
ATOM 846 C C . ALA A 1 105 ? -15.078 -14.5 -3.607 1 91.88 105 ALA A C 1
ATOM 848 O O . ALA A 1 105 ? -15.43 -13.609 -2.834 1 91.88 105 ALA A O 1
ATOM 849 N N . ASP A 1 106 ? -13.992 -14.43 -4.277 1 94.75 106 ASP A N 1
ATOM 850 C CA . ASP A 1 106 ? -13.031 -13.367 -4.004 1 94.75 106 ASP A CA 1
ATOM 851 C C . ASP A 1 106 ? -13.562 -12.008 -4.445 1 94.75 106 ASP A C 1
ATOM 853 O O . ASP A 1 106 ? -13.641 -11.078 -3.643 1 94.75 106 ASP A O 1
ATOM 857 N N . PRO A 1 107 ? -14 -11.859 -5.703 1 96.69 107 PRO A N 1
ATOM 858 C CA . PRO A 1 107 ? -14.547 -10.555 -6.086 1 96.69 107 PRO A CA 1
ATOM 859 C C . PRO A 1 107 ? -15.82 -10.203 -5.32 1 96.69 107 PRO A C 1
ATOM 861 O O . PRO A 1 107 ? -16.062 -9.023 -5.035 1 96.69 107 PRO A O 1
ATOM 864 N N . ILE A 1 108 ? -16.625 -11.141 -4.984 1 97.25 108 ILE A N 1
ATOM 865 C CA . ILE A 1 108 ? -17.844 -10.883 -4.227 1 97.25 108 ILE A CA 1
ATOM 866 C C . ILE A 1 108 ? -17.484 -10.414 -2.82 1 97.25 108 ILE A C 1
ATOM 868 O O . ILE A 1 108 ? -18.125 -9.5 -2.287 1 97.25 108 ILE A O 1
ATOM 872 N N . LEU A 1 109 ? -16.516 -11.031 -2.191 1 97.44 109 LEU A N 1
ATOM 873 C CA . LEU A 1 109 ? -16.031 -10.602 -0.884 1 97.44 109 LEU A CA 1
ATOM 874 C C . LEU A 1 109 ? -15.586 -9.148 -0.922 1 97.44 109 LEU A C 1
ATOM 876 O O . LEU A 1 109 ? -15.898 -8.375 -0.017 1 97.44 109 LEU A O 1
ATOM 880 N N . CYS A 1 110 ? -14.852 -8.727 -1.952 1 97.5 110 CYS A N 1
ATOM 881 C CA . CYS A 1 110 ? -14.398 -7.352 -2.129 1 97.5 110 CYS A CA 1
ATOM 882 C C . CYS A 1 110 ? -15.586 -6.406 -2.271 1 97.5 110 CYS A C 1
ATOM 884 O O . CYS A 1 110 ? -15.602 -5.328 -1.676 1 97.5 110 CYS A O 1
ATOM 886 N N . ALA A 1 111 ? -16.594 -6.867 -3.059 1 98.25 111 ALA A N 1
ATOM 887 C CA . ALA A 1 111 ? -17.781 -6.043 -3.273 1 98.25 111 ALA A CA 1
ATOM 888 C C . ALA A 1 111 ? -18.562 -5.852 -1.977 1 98.25 111 ALA A C 1
ATOM 890 O O . ALA A 1 111 ? -18.938 -4.73 -1.635 1 98.25 111 ALA A O 1
ATOM 891 N N . ILE A 1 112 ? -18.75 -6.879 -1.249 1 98 112 ILE A N 1
ATOM 892 C CA . ILE A 1 112 ? -19.5 -6.828 0.004 1 98 112 ILE A CA 1
ATOM 893 C C . ILE A 1 112 ? -18.766 -5.953 1.011 1 98 112 ILE A C 1
ATOM 895 O O . ILE A 1 112 ? -19.375 -5.152 1.717 1 98 112 ILE A O 1
ATOM 899 N N . GLY A 1 113 ? -17.453 -6.141 1.106 1 98.25 113 GLY A N 1
ATOM 900 C CA . GLY A 1 113 ? -16.656 -5.309 1.998 1 98.25 113 GLY A CA 1
ATOM 901 C C . GLY A 1 113 ? -16.828 -3.826 1.729 1 98.25 113 GLY A C 1
ATOM 902 O O . GLY A 1 113 ? -17.062 -3.045 2.652 1 98.25 113 GLY A O 1
ATOM 903 N N . LEU A 1 114 ? -16.734 -3.461 0.473 1 98.19 114 LEU A N 1
ATOM 904 C CA . LEU A 1 114 ? -16.859 -2.055 0.099 1 98.19 114 LEU A CA 1
ATOM 905 C C . LEU A 1 114 ? -18.266 -1.535 0.37 1 98.19 114 LEU A C 1
ATOM 907 O O . LEU A 1 114 ? -18.438 -0.425 0.88 1 98.19 114 LEU A O 1
ATOM 911 N N . LEU A 1 115 ? -19.281 -2.322 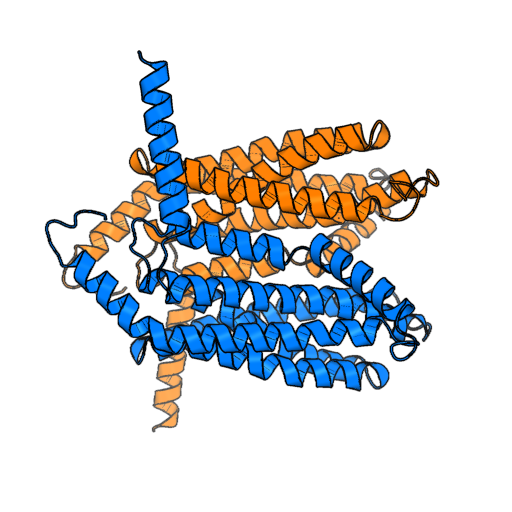0.106 1 98.19 115 LEU A N 1
ATOM 912 C CA . LEU A 1 115 ? -20.672 -1.9 0.29 1 98.19 115 LEU A CA 1
ATOM 913 C C . LEU A 1 115 ? -21 -1.748 1.771 1 98.19 115 LEU A C 1
ATOM 915 O O . LEU A 1 115 ? -21.719 -0.828 2.158 1 98.19 115 LEU A O 1
ATOM 919 N N . LEU A 1 116 ? -20.484 -2.623 2.561 1 98.25 116 LEU A N 1
ATOM 920 C CA . LEU A 1 116 ? -20.719 -2.559 3.998 1 98.25 116 LEU A CA 1
ATOM 921 C C . LEU A 1 116 ? -19.984 -1.382 4.625 1 98.25 116 LEU A C 1
ATOM 923 O O . LEU A 1 116 ? -20.453 -0.807 5.613 1 98.25 116 LEU A O 1
ATOM 927 N N . ALA A 1 117 ? -18.844 -1.003 4.094 1 97.75 117 ALA A N 1
ATOM 928 C CA . ALA A 1 117 ? -18.047 0.093 4.629 1 97.75 117 ALA A CA 1
ATOM 929 C C . ALA A 1 117 ? -18.781 1.425 4.5 1 97.75 117 ALA A C 1
ATOM 931 O O . ALA A 1 117 ? -18.609 2.316 5.336 1 97.75 117 ALA A O 1
ATOM 932 N N . ILE A 1 118 ? -19.641 1.563 3.477 1 96.56 118 ILE A N 1
ATOM 933 C CA . ILE A 1 118 ? -20.297 2.826 3.15 1 96.56 118 ILE A CA 1
ATOM 934 C C . ILE A 1 118 ? -21.234 3.23 4.285 1 96.56 118 ILE A C 1
ATOM 936 O O . ILE A 1 118 ? -21.062 4.281 4.906 1 96.56 118 ILE A O 1
ATOM 940 N N . PRO A 1 119 ? -22.219 2.424 4.648 1 96.25 119 PRO A N 1
ATOM 941 C CA . PRO A 1 119 ? -23.109 2.842 5.727 1 96.25 119 PRO A CA 1
ATOM 942 C C . PRO A 1 119 ? -22.406 2.98 7.07 1 96.25 119 PRO A C 1
ATOM 944 O O . PRO A 1 119 ? -22.75 3.85 7.871 1 96.25 119 PRO A O 1
ATOM 947 N N . LEU A 1 120 ? -21.453 2.209 7.355 1 96.69 120 LEU A N 1
ATOM 948 C CA . LEU A 1 120 ? -20.719 2.297 8.609 1 96.69 120 LEU A CA 1
ATOM 949 C C . LEU A 1 120 ? -19.953 3.617 8.695 1 96.69 120 LEU A C 1
ATOM 951 O O . LEU A 1 120 ? -19.938 4.262 9.742 1 96.69 120 LEU A O 1
ATOM 955 N N . MET A 1 121 ? -19.344 4.016 7.582 1 93.5 121 MET A N 1
ATOM 956 C CA . MET A 1 121 ? -18.609 5.281 7.551 1 93.5 121 MET A CA 1
ATOM 957 C C . MET A 1 121 ? -19.562 6.465 7.684 1 93.5 121 MET A C 1
ATOM 959 O O . MET A 1 121 ? -19.281 7.414 8.414 1 93.5 121 MET A O 1
ATOM 963 N N . CYS A 1 122 ? -20.703 6.418 6.977 1 91.5 122 CYS A N 1
ATOM 964 C CA . CYS A 1 122 ? -21.688 7.488 7.055 1 91.5 122 CYS A CA 1
ATOM 965 C C . CYS A 1 122 ? -22.234 7.633 8.477 1 91.5 122 CYS A C 1
ATOM 967 O O . CYS A 1 122 ? -22.359 8.75 8.984 1 91.5 122 CYS A O 1
ATOM 969 N N . LEU A 1 123 ? -22.469 6.539 9.078 1 93.12 123 LEU A N 1
ATOM 970 C CA . LEU A 1 123 ? -22.953 6.555 10.453 1 93.12 123 LEU A CA 1
ATOM 971 C C . LEU A 1 123 ? -21.906 7.16 11.383 1 93.12 123 LEU A C 1
ATOM 973 O O . LEU A 1 123 ? -22.25 7.898 12.312 1 93.12 123 LEU A O 1
ATOM 977 N N . SER A 1 124 ? -20.625 6.84 11.148 1 91.75 124 SER A N 1
ATOM 978 C CA . SER A 1 124 ? -19.547 7.379 11.969 1 91.75 124 SER A CA 1
ATOM 979 C C . SER A 1 124 ? -19.469 8.898 11.844 1 91.75 124 SER A C 1
ATOM 981 O O . SER A 1 124 ? -19.312 9.602 12.852 1 91.75 124 SER A O 1
ATOM 983 N N . ILE A 1 125 ? -19.594 9.406 10.656 1 86 125 ILE A N 1
ATOM 984 C CA . ILE A 1 125 ? -19.5 10.844 10.422 1 86 125 ILE A CA 1
ATOM 985 C C . ILE A 1 125 ? -20.672 11.547 11.102 1 86 125 ILE A C 1
ATOM 987 O O . ILE A 1 125 ? -20.5 12.609 11.703 1 86 125 ILE A O 1
ATOM 991 N N . PHE A 1 126 ? -21.828 10.914 11.062 1 86.06 126 PHE A N 1
ATOM 992 C CA . PHE A 1 126 ? -23.016 11.477 11.68 1 86.06 126 PHE A CA 1
ATOM 993 C C . PHE A 1 126 ? -22.891 11.516 13.195 1 86.06 126 PHE A C 1
ATOM 995 O O . PHE A 1 126 ? -23.312 12.477 13.836 1 86.06 126 PHE A O 1
ATOM 1002 N N . LEU A 1 127 ? -22.266 10.57 13.727 1 89.38 127 LEU A N 1
ATOM 1003 C CA . LEU A 1 127 ? -22.188 10.445 15.18 1 89.38 127 LEU A CA 1
ATOM 1004 C C . LEU A 1 127 ? -20.969 11.18 15.719 1 89.38 127 LEU A C 1
ATOM 1006 O O . LEU A 1 127 ? -20.781 11.281 16.938 1 89.38 127 LEU A O 1
ATOM 1010 N N . MET A 1 128 ? -20.094 11.68 14.852 1 84.69 128 MET A N 1
ATOM 1011 C CA . MET A 1 128 ? -18.828 12.305 15.242 1 84.69 128 MET A CA 1
ATOM 1012 C C . MET A 1 128 ? -19.078 13.531 16.125 1 84.69 128 MET A C 1
ATOM 1014 O O . MET A 1 128 ? -18.297 13.82 17.031 1 84.69 128 MET A O 1
ATOM 1018 N N . ARG A 1 129 ? -20.188 14.211 15.938 1 80.62 129 ARG A N 1
ATOM 1019 C CA . ARG A 1 129 ? -20.5 15.414 16.703 1 80.62 129 ARG A CA 1
ATOM 1020 C C . ARG A 1 129 ? -21.031 15.055 18.078 1 80.62 129 ARG A C 1
ATOM 1022 O O . ARG A 1 129 ? -20.922 15.844 19.031 1 80.62 129 ARG A O 1
ATOM 1029 N N . MET A 1 130 ? -21.562 13.898 18.188 1 84.56 130 MET A N 1
ATOM 1030 C CA . MET A 1 130 ? -22.203 13.5 19.438 1 84.56 130 MET A CA 1
ATOM 1031 C C . MET A 1 130 ? -21.203 12.852 20.375 1 84.56 130 MET A C 1
ATOM 1033 O O . MET A 1 130 ? -21.156 13.18 21.562 1 84.56 130 MET A O 1
ATOM 1037 N N . SER A 1 131 ? -20.469 11.953 19.891 1 86.25 131 SER A N 1
ATOM 1038 C CA . SER A 1 131 ? -19.516 11.211 20.719 1 86.25 131 SER A CA 1
ATOM 1039 C C . SER A 1 131 ? -18.328 10.734 19.891 1 86.25 131 SER A C 1
ATOM 1041 O O . SER A 1 131 ? -18.484 9.992 18.922 1 86.25 131 SER A O 1
ATOM 1043 N N . PHE A 1 132 ? -17.156 11.031 20.375 1 84.12 132 PHE A N 1
ATOM 1044 C CA . PHE A 1 132 ? -15.93 10.609 19.703 1 84.12 132 PHE A CA 1
ATOM 1045 C C . PHE A 1 132 ? -15.789 9.094 19.719 1 84.12 132 PHE A C 1
ATOM 1047 O O . PHE A 1 132 ? -15.5 8.477 18.703 1 84.12 132 PHE A O 1
ATOM 1054 N N . PHE A 1 133 ? -16.031 8.5 20.828 1 86.44 133 PHE A N 1
ATOM 1055 C CA . PHE A 1 133 ? -15.789 7.074 21 1 86.44 133 PHE A CA 1
ATOM 1056 C C . PHE A 1 133 ? -16.781 6.254 20.188 1 86.44 133 PHE A C 1
ATOM 1058 O O . PHE A 1 133 ? -16.406 5.258 19.562 1 86.44 133 PHE A O 1
ATOM 1065 N N . THR A 1 134 ? -18 6.684 20.203 1 90.88 134 THR A N 1
ATOM 1066 C CA . THR A 1 134 ? -19 5.98 19.391 1 90.88 134 THR A CA 1
ATOM 1067 C C . THR A 1 134 ? -18.672 6.082 17.906 1 90.88 134 THR A C 1
ATOM 1069 O O . THR A 1 134 ? -18.781 5.102 17.172 1 90.88 134 THR A O 1
ATOM 1072 N N . ALA A 1 135 ? -18.219 7.227 17.469 1 91.12 135 ALA A N 1
ATOM 1073 C CA . ALA A 1 135 ? -17.828 7.418 16.078 1 91.12 135 ALA A CA 1
ATOM 1074 C C . ALA A 1 135 ? -16.641 6.535 15.719 1 91.12 135 ALA A C 1
ATOM 1076 O O . ALA A 1 135 ? -16.594 5.969 14.625 1 91.12 135 ALA A O 1
ATOM 1077 N N . GLN A 1 136 ? -15.727 6.34 16.703 1 91.69 136 GLN A N 1
ATOM 1078 C CA . GLN A 1 136 ? -14.523 5.555 16.453 1 91.69 136 GLN A CA 1
ATOM 1079 C C . GLN A 1 136 ? -14.859 4.074 16.297 1 91.69 136 GLN A C 1
ATOM 1081 O O . GLN A 1 136 ? -14.203 3.365 15.523 1 91.69 136 GLN A O 1
ATOM 1086 N N . VAL A 1 137 ? -15.82 3.623 16.938 1 94.75 137 VAL A N 1
ATOM 1087 C CA . VAL A 1 137 ? -16.203 2.221 16.828 1 94.75 137 VAL A CA 1
ATOM 1088 C C . VAL A 1 137 ? -16.734 1.941 15.414 1 94.75 137 VAL A C 1
ATOM 1090 O O . VAL A 1 137 ? -16.359 0.941 14.797 1 94.75 137 VAL A O 1
ATOM 1093 N N . PHE A 1 138 ? -17.531 2.775 14.898 1 95.75 138 PHE A N 1
ATOM 1094 C CA . PHE A 1 138 ? -18.078 2.576 13.562 1 95.75 138 PHE A CA 1
ATOM 1095 C C . PHE A 1 138 ? -17.016 2.775 12.5 1 95.75 138 PHE A C 1
ATOM 1097 O O . PHE A 1 138 ? -17.031 2.104 11.461 1 95.75 138 PHE A O 1
ATOM 1104 N N . LEU A 1 139 ? -16.141 3.691 12.758 1 95.19 139 LEU A N 1
ATOM 1105 C CA . LEU A 1 139 ? -15.016 3.852 11.844 1 95.19 139 LEU A CA 1
ATOM 1106 C C . LEU A 1 139 ? -14.133 2.607 11.844 1 95.19 139 LEU A C 1
ATOM 1108 O O . LEU A 1 139 ? -13.656 2.184 10.789 1 95.19 139 LEU A O 1
ATOM 1112 N N . PHE A 1 140 ? -13.977 2.061 13.023 1 97 140 PHE A N 1
ATOM 1113 C CA . PHE A 1 140 ? -13.188 0.843 13.188 1 97 140 PHE A CA 1
ATOM 1114 C C . PHE A 1 140 ? -13.766 -0.288 12.344 1 97 140 PHE A C 1
ATOM 1116 O O . PHE A 1 140 ? -13.031 -0.958 11.609 1 97 140 PHE A O 1
ATOM 1123 N N . LEU A 1 141 ? -14.977 -0.415 12.359 1 97.94 141 LEU A N 1
ATOM 1124 C CA . LEU A 1 141 ? -15.648 -1.451 11.578 1 97.94 141 LEU A CA 1
ATOM 1125 C C . LEU A 1 141 ? -15.586 -1.144 10.086 1 97.94 141 LEU A C 1
ATOM 1127 O O . LEU A 1 141 ? -15.438 -2.053 9.273 1 97.94 141 LEU A O 1
ATOM 1131 N N . SER A 1 142 ? -15.695 0.087 9.773 1 97.12 142 SER A N 1
ATOM 1132 C CA . SER A 1 142 ? -15.609 0.494 8.375 1 97.12 142 SER A CA 1
ATOM 1133 C C . SER A 1 142 ? -14.242 0.182 7.789 1 97.12 142 SER A C 1
ATOM 1135 O O . SER A 1 142 ? -14.141 -0.316 6.668 1 97.12 142 SER A O 1
ATOM 1137 N N . TRP A 1 143 ? -13.227 0.412 8.594 1 97.06 143 TRP A N 1
ATOM 1138 C CA . TRP A 1 143 ? -11.867 0.137 8.141 1 97.06 143 TRP A CA 1
ATOM 1139 C C . TRP A 1 143 ? -11.656 -1.358 7.938 1 97.06 143 TRP A C 1
ATOM 1141 O O . TRP A 1 143 ? -10.961 -1.771 7.004 1 97.06 143 TRP A O 1
ATOM 1151 N N . ILE A 1 144 ? -12.211 -2.139 8.75 1 98 144 ILE A N 1
ATOM 1152 C CA . ILE A 1 144 ? -12.125 -3.586 8.602 1 98 144 ILE A CA 1
ATOM 1153 C C . ILE A 1 144 ? -12.742 -4.004 7.27 1 98 144 ILE A C 1
ATOM 1155 O O . ILE A 1 144 ? -12.141 -4.762 6.508 1 98 144 ILE A O 1
ATOM 1159 N N . CYS A 1 145 ? -13.859 -3.441 7 1 98.25 145 CYS A N 1
ATOM 1160 C CA . CYS A 1 145 ? -14.578 -3.781 5.777 1 98.25 145 CYS A CA 1
ATOM 1161 C C . CYS A 1 145 ? -13.805 -3.318 4.547 1 98.25 145 CYS A C 1
ATOM 1163 O O . CYS A 1 145 ? -13.727 -4.039 3.551 1 98.25 145 CYS A O 1
ATOM 1165 N N . LEU A 1 146 ? -13.242 -2.199 4.625 1 96.88 146 LEU A N 1
ATOM 1166 C CA . LEU A 1 146 ? -12.5 -1.638 3.496 1 96.88 146 LEU A CA 1
ATOM 1167 C C . LEU A 1 146 ? -11.234 -2.439 3.221 1 96.88 146 LEU A C 1
ATOM 1169 O O . LEU A 1 146 ? -10.781 -2.514 2.076 1 96.88 146 LEU A O 1
ATOM 1173 N N . SER A 1 147 ? -10.656 -3.098 4.238 1 97.19 147 SER A N 1
ATOM 1174 C CA . SER A 1 147 ? -9.367 -3.758 4.098 1 97.19 147 SER A CA 1
ATOM 1175 C C . SER A 1 147 ? -9.531 -5.23 3.732 1 97.19 147 SER A C 1
ATOM 1177 O O . SER A 1 147 ? -8.547 -5.945 3.553 1 97.19 147 SER A O 1
ATOM 1179 N N . LEU A 1 148 ? -10.758 -5.656 3.529 1 97.25 148 LEU A N 1
ATOM 1180 C CA . LEU A 1 148 ? -11.023 -7.043 3.164 1 97.25 148 LEU A CA 1
ATOM 1181 C C . LEU A 1 148 ? -10.492 -7.352 1.77 1 97.25 148 LEU A C 1
ATOM 1183 O O . LEU A 1 148 ? -10.266 -8.516 1.432 1 97.25 148 LEU A O 1
ATOM 1187 N N . ASN A 1 149 ? -10.281 -6.344 0.945 1 96.19 149 ASN A N 1
ATOM 1188 C CA . ASN A 1 149 ? -10.008 -6.562 -0.471 1 96.19 149 ASN A CA 1
ATOM 1189 C C . ASN A 1 149 ? -8.508 -6.656 -0.744 1 96.19 149 ASN A C 1
ATOM 1191 O O . ASN A 1 149 ? -8.094 -6.973 -1.86 1 96.19 149 ASN A O 1
ATOM 1195 N N . GLN A 1 150 ? -7.664 -6.504 0.246 1 94.94 150 GLN A N 1
ATOM 1196 C CA . GLN A 1 150 ? -6.227 -6.41 0.03 1 94.94 150 GLN A CA 1
ATOM 1197 C C . GLN A 1 150 ? -5.66 -7.727 -0.496 1 94.94 150 GLN A C 1
ATOM 1199 O O . GLN A 1 150 ? -4.879 -7.734 -1.45 1 94.94 150 GLN A O 1
ATOM 1204 N N . VAL A 1 151 ? -6.066 -8.828 0.032 1 94.38 151 VAL A N 1
ATOM 1205 C CA . VAL A 1 151 ? -5.477 -10.109 -0.342 1 94.38 151 VAL A CA 1
ATOM 1206 C C . VAL A 1 151 ? -6.305 -10.75 -1.455 1 94.38 151 VAL A C 1
ATOM 1208 O O . VAL A 1 151 ? -5.75 -11.242 -2.443 1 94.38 151 VAL A O 1
ATOM 1211 N N . PRO A 1 152 ? -7.652 -10.617 -1.428 1 95.94 152 PRO A N 1
ATOM 1212 C CA . PRO A 1 152 ? -8.453 -11.234 -2.488 1 95.94 152 PRO A CA 1
ATOM 1213 C C . PRO A 1 152 ? -8.117 -10.688 -3.873 1 95.94 152 PRO A C 1
ATOM 1215 O O . PRO A 1 152 ? -8.211 -11.414 -4.867 1 95.94 152 PRO A O 1
ATOM 1218 N N . VAL A 1 153 ? -7.754 -9.477 -3.973 1 96.44 153 VAL A N 1
ATOM 1219 C CA . VAL A 1 153 ? -7.398 -8.898 -5.266 1 96.44 153 VAL A CA 1
ATOM 1220 C C . VAL A 1 153 ? -6.156 -9.594 -5.816 1 96.44 153 VAL A C 1
ATOM 1222 O O . VAL A 1 153 ? -6.051 -9.828 -7.023 1 96.44 153 VAL A O 1
ATOM 1225 N N . ASN A 1 154 ? -5.207 -9.906 -4.934 1 95 154 ASN A N 1
ATOM 1226 C CA . ASN A 1 154 ? -4.043 -10.68 -5.355 1 95 154 ASN A CA 1
ATOM 1227 C C . ASN A 1 154 ? -4.441 -12.055 -5.875 1 95 154 ASN A C 1
ATOM 1229 O O . ASN A 1 154 ? -3.891 -12.531 -6.867 1 95 154 ASN A O 1
ATOM 1233 N N . GLU A 1 155 ? -5.379 -12.641 -5.188 1 93.25 155 GLU A N 1
ATOM 1234 C CA . GLU A 1 155 ? -5.848 -13.961 -5.609 1 93.25 155 GLU A CA 1
ATOM 1235 C C . GLU A 1 155 ? -6.504 -13.891 -6.984 1 93.25 155 GLU A C 1
ATOM 1237 O O . GLU A 1 155 ? -6.371 -14.82 -7.785 1 93.25 155 GLU A O 1
ATOM 1242 N N . ILE A 1 156 ? -7.223 -12.867 -7.238 1 94.56 156 ILE A N 1
ATOM 1243 C CA . ILE A 1 156 ? -7.848 -12.688 -8.547 1 94.56 156 ILE A CA 1
ATOM 1244 C C . ILE A 1 156 ? -6.77 -12.602 -9.625 1 94.56 156 ILE A C 1
ATOM 1246 O O . ILE A 1 156 ? -6.895 -13.211 -10.688 1 94.56 156 ILE A O 1
ATOM 1250 N N . ILE A 1 157 ? -5.727 -11.891 -9.367 1 93.56 157 ILE A N 1
ATOM 1251 C CA . ILE A 1 157 ? -4.613 -11.766 -10.297 1 93.56 157 ILE A CA 1
ATOM 1252 C C . ILE A 1 157 ? -3.998 -13.141 -10.555 1 93.56 157 ILE A C 1
ATOM 1254 O O . ILE A 1 157 ? -3.789 -13.523 -11.711 1 93.56 157 ILE A O 1
ATOM 1258 N N . LEU A 1 158 ? -3.793 -13.938 -9.5 1 91.81 158 LEU A N 1
ATOM 1259 C CA . LEU A 1 158 ? -3.121 -15.227 -9.602 1 91.81 158 LEU A CA 1
ATOM 1260 C C . LEU A 1 158 ? -3.979 -16.234 -10.375 1 91.81 158 LEU A C 1
ATOM 1262 O O . LEU A 1 158 ? -3.459 -17.188 -10.938 1 91.81 158 LEU A O 1
ATOM 1266 N N . THR A 1 159 ? -5.277 -15.938 -10.406 1 89.31 159 THR A N 1
ATOM 1267 C CA . THR A 1 159 ? -6.191 -16.875 -11.031 1 89.31 159 THR A CA 1
ATOM 1268 C C . THR A 1 159 ? -6.469 -16.484 -12.477 1 89.31 159 THR A C 1
ATOM 1270 O O . THR A 1 159 ? -6.785 -17.328 -13.312 1 89.31 159 THR A O 1
ATOM 1273 N N . THR A 1 160 ? -6.34 -15.25 -12.828 1 90.94 160 THR A N 1
ATOM 1274 C CA . THR A 1 160 ? -6.812 -14.789 -14.125 1 90.94 160 THR A CA 1
ATOM 1275 C C . THR A 1 160 ? -5.641 -14.398 -15.023 1 90.94 160 THR A C 1
ATOM 1277 O O . THR A 1 160 ? -5.828 -14.109 -16.203 1 90.94 160 THR A O 1
ATOM 1280 N N . VAL A 1 161 ? -4.484 -14.367 -14.508 1 90.06 161 VAL A N 1
ATOM 1281 C CA . VAL A 1 161 ? -3.316 -13.961 -15.281 1 90.06 161 VAL A CA 1
ATOM 1282 C C . VAL A 1 161 ? -2.32 -15.117 -15.367 1 90.06 161 VAL A C 1
ATOM 1284 O O . VAL A 1 161 ? -2.197 -15.906 -14.43 1 90.06 161 VAL A O 1
ATOM 1287 N N . LEU A 1 162 ? -1.69 -15.203 -16.516 1 86.94 162 LEU A N 1
ATOM 1288 C CA . LEU A 1 162 ? -0.652 -16.219 -16.703 1 86.94 162 LEU A CA 1
ATOM 1289 C C . LEU A 1 162 ? 0.537 -15.945 -15.781 1 86.94 162 LEU A C 1
ATOM 1291 O O . LEU A 1 162 ? 0.931 -14.789 -15.594 1 86.94 162 LEU A O 1
ATOM 1295 N N . PRO A 1 163 ? 1.151 -17 -15.227 1 85 163 PRO A N 1
ATOM 1296 C CA . PRO A 1 163 ? 2.271 -16.844 -14.289 1 85 163 PRO A CA 1
ATOM 1297 C C . PRO A 1 163 ? 3.426 -16.031 -14.891 1 85 163 PRO A C 1
ATOM 1299 O O . PRO A 1 163 ? 4.148 -15.352 -14.156 1 85 163 PRO A O 1
ATOM 1302 N N . THR A 1 164 ? 3.559 -16 -16.188 1 82.19 164 THR A N 1
ATOM 1303 C CA . THR A 1 164 ? 4.645 -15.281 -16.844 1 82.19 164 THR A CA 1
ATOM 1304 C C . THR A 1 164 ? 4.367 -13.781 -16.844 1 82.19 164 THR A C 1
ATOM 1306 O O . THR A 1 164 ? 5.273 -12.977 -17.062 1 82.19 164 THR A O 1
ATOM 1309 N N . ARG A 1 165 ? 3.182 -13.422 -16.531 1 85.88 165 ARG A N 1
ATOM 1310 C CA . ARG A 1 165 ? 2.799 -12.016 -16.578 1 85.88 165 ARG A CA 1
ATOM 1311 C C . ARG A 1 165 ? 2.412 -11.508 -15.188 1 85.88 165 ARG A C 1
ATOM 1313 O O . ARG A 1 165 ? 1.82 -10.438 -15.055 1 85.88 165 ARG A O 1
ATOM 1320 N N . PHE A 1 166 ? 2.713 -12.234 -14.164 1 89.88 166 PHE A N 1
ATOM 1321 C CA . PHE A 1 166 ? 2.385 -11.844 -12.797 1 89.88 166 PHE A CA 1
ATOM 1322 C C . PHE A 1 166 ? 3.037 -10.508 -12.445 1 89.88 166 PHE A C 1
ATOM 1324 O O . PHE A 1 166 ? 2.389 -9.625 -11.883 1 89.88 166 PHE A O 1
ATOM 1331 N N . GLY A 1 167 ? 4.293 -10.391 -12.836 1 89.38 167 GLY A N 1
ATOM 1332 C CA . GLY A 1 167 ? 5.02 -9.172 -12.508 1 89.38 167 GLY A CA 1
ATOM 1333 C C . GLY A 1 167 ? 4.348 -7.918 -13.031 1 89.38 167 GLY A C 1
ATOM 1334 O O . GLY A 1 167 ? 4.172 -6.945 -12.297 1 89.38 167 GLY A O 1
ATOM 1335 N N . TRP A 1 168 ? 3.855 -7.969 -14.18 1 88.44 168 TRP A N 1
ATOM 1336 C CA . TRP A 1 168 ? 3.213 -6.82 -14.812 1 88.44 168 TRP A CA 1
ATOM 1337 C C . TRP A 1 168 ? 1.824 -6.582 -14.227 1 88.44 168 TRP A C 1
ATOM 1339 O O . TRP A 1 168 ? 1.392 -5.438 -14.086 1 88.44 168 TRP A O 1
ATOM 1349 N N . ALA A 1 169 ? 1.141 -7.66 -13.992 1 91.56 169 ALA A N 1
ATOM 1350 C CA . ALA A 1 169 ? -0.177 -7.523 -13.375 1 91.56 169 ALA A CA 1
ATOM 1351 C C . ALA A 1 169 ? -0.075 -6.863 -12.008 1 91.56 169 ALA A C 1
ATOM 1353 O O . ALA A 1 169 ? -0.843 -5.949 -11.688 1 91.56 169 ALA A O 1
ATOM 1354 N N . PHE A 1 170 ? 0.901 -7.242 -11.211 1 93.62 170 PHE A N 1
ATOM 1355 C CA . PHE A 1 170 ? 1.114 -6.648 -9.898 1 93.62 170 PHE A CA 1
ATOM 1356 C C . PHE A 1 170 ? 1.596 -5.207 -10.023 1 93.62 170 PHE A C 1
ATOM 1358 O O . PHE A 1 170 ? 1.268 -4.363 -9.188 1 93.62 170 PHE A O 1
ATOM 1365 N N . SER A 1 171 ? 2.371 -5.031 -11.055 1 93.31 171 SER A N 1
ATOM 1366 C CA . SER A 1 171 ? 2.809 -3.664 -11.312 1 93.31 171 SER A CA 1
ATOM 1367 C C . SER A 1 171 ? 1.62 -2.746 -11.578 1 93.31 171 SER A C 1
ATOM 1369 O O . SER A 1 171 ? 1.549 -1.641 -11.039 1 93.31 171 SER A O 1
ATOM 1371 N N . GLU A 1 172 ? 0.723 -3.156 -12.367 1 92.25 172 GLU A N 1
ATOM 1372 C CA . GLU A 1 172 ? -0.463 -2.361 -12.672 1 92.25 172 GLU A CA 1
ATOM 1373 C C . GLU A 1 172 ? -1.281 -2.092 -11.414 1 92.25 172 GLU A C 1
ATOM 1375 O O . GLU A 1 172 ? -1.729 -0.964 -11.188 1 92.25 172 GLU A O 1
ATOM 1380 N N . LYS A 1 173 ? -1.456 -3.135 -10.648 1 94.44 173 LYS A N 1
ATOM 1381 C CA . LYS A 1 173 ? -2.178 -2.975 -9.391 1 94.44 173 LYS A CA 1
ATOM 1382 C C . LYS A 1 173 ? -1.498 -1.945 -8.492 1 94.44 173 LYS A C 1
ATOM 1384 O O . LYS A 1 173 ? -2.162 -1.074 -7.922 1 94.44 173 LYS A O 1
ATOM 1389 N N . SER A 1 174 ? -0.19 -2.023 -8.383 1 95.56 174 SER A N 1
ATOM 1390 C CA . SER A 1 174 ? 0.569 -1.138 -7.504 1 95.56 174 SER A CA 1
ATOM 1391 C C . SER A 1 174 ? 0.559 0.296 -8.023 1 95.56 174 SER A C 1
ATOM 1393 O O . SER A 1 174 ? 0.492 1.245 -7.238 1 95.56 174 SER A O 1
ATOM 1395 N N . VAL A 1 175 ? 0.625 0.433 -9.328 1 94.56 175 VAL A N 1
ATOM 1396 C CA . VAL A 1 175 ? 0.617 1.761 -9.93 1 94.56 175 VAL A CA 1
ATOM 1397 C C . VAL A 1 175 ? -0.734 2.43 -9.688 1 94.56 175 VAL A C 1
ATOM 1399 O O . VAL A 1 175 ? -0.794 3.574 -9.227 1 94.56 175 VAL A O 1
ATOM 1402 N N . VAL A 1 176 ? -1.765 1.734 -9.953 1 94.31 176 VAL A N 1
ATOM 1403 C CA . VAL A 1 176 ? -3.104 2.283 -9.766 1 94.31 176 VAL A CA 1
ATOM 1404 C C . VAL A 1 176 ? -3.318 2.635 -8.297 1 94.31 176 VAL A C 1
ATOM 1406 O O . VAL A 1 176 ? -3.846 3.703 -7.977 1 94.31 176 VAL A O 1
ATOM 1409 N N . GLU A 1 177 ? -2.877 1.766 -7.441 1 94.81 177 GLU A N 1
ATOM 1410 C CA . GLU A 1 177 ? -3.002 2.021 -6.012 1 94.81 177 GLU A CA 1
ATOM 1411 C C . GLU A 1 177 ? -2.193 3.248 -5.598 1 94.81 177 GLU A C 1
ATOM 1413 O O . GLU A 1 177 ? -2.668 4.078 -4.82 1 94.81 177 GLU A O 1
ATOM 1418 N N . SER A 1 178 ? -0.985 3.408 -6.148 1 94.25 178 SER A N 1
ATOM 1419 C CA . SER A 1 178 ? -0.115 4.52 -5.777 1 94.25 178 SER A CA 1
ATOM 1420 C C . SER A 1 178 ? -0.709 5.855 -6.207 1 94.25 178 SER A C 1
ATOM 1422 O O . SER A 1 178 ? -0.572 6.859 -5.5 1 94.25 178 SER A O 1
ATOM 1424 N N . ILE A 1 179 ? -1.364 5.844 -7.266 1 94.19 179 ILE A N 1
ATOM 1425 C CA . ILE A 1 179 ? -1.954 7.074 -7.777 1 94.19 179 ILE A CA 1
ATOM 1426 C C . ILE A 1 179 ? -3.229 7.398 -7.004 1 94.19 179 ILE A C 1
ATOM 1428 O O . ILE A 1 179 ? -3.398 8.523 -6.516 1 94.19 179 ILE A O 1
ATOM 1432 N N . MET A 1 180 ? -4.031 6.445 -6.855 1 93.62 180 MET A N 1
ATOM 1433 C CA . MET A 1 180 ? -5.352 6.664 -6.277 1 93.62 180 MET A CA 1
ATOM 1434 C C . MET A 1 180 ? -5.258 6.91 -4.773 1 93.62 180 MET A C 1
ATOM 1436 O O . MET A 1 180 ? -6.086 7.625 -4.203 1 93.62 180 MET A O 1
ATOM 1440 N N . ALA A 1 181 ? -4.281 6.348 -4.152 1 90.31 181 ALA A N 1
ATOM 1441 C CA . ALA A 1 181 ? -4.145 6.465 -2.703 1 90.31 181 ALA A CA 1
ATOM 1442 C C . ALA A 1 181 ? -3.176 7.586 -2.332 1 90.31 181 ALA A C 1
ATOM 1444 O O . ALA A 1 181 ? -2.758 7.699 -1.177 1 90.31 181 ALA A O 1
ATOM 1445 N N . ASP A 1 182 ? -2.848 8.453 -3.234 1 90.62 182 ASP A N 1
ATOM 1446 C CA . ASP A 1 182 ? -1.869 9.5 -2.965 1 90.62 182 ASP A CA 1
ATOM 1447 C C . ASP A 1 182 ? -2.521 10.695 -2.273 1 90.62 182 ASP A C 1
ATOM 1449 O O . ASP A 1 182 ? -3.611 11.125 -2.658 1 90.62 182 ASP A O 1
ATOM 1453 N N . LYS A 1 183 ? -1.825 11.195 -1.271 1 86.19 183 LYS A N 1
ATOM 1454 C CA . LYS A 1 183 ? -2.318 12.352 -0.525 1 86.19 183 LYS A CA 1
ATOM 1455 C C . LYS A 1 183 ? -2.396 13.586 -1.414 1 86.19 183 LYS A C 1
ATOM 1457 O O . LYS A 1 183 ? -3.303 14.406 -1.263 1 86.19 183 LYS A O 1
ATOM 1462 N N . GLY A 1 184 ? -1.415 13.727 -2.303 1 83.81 184 GLY A N 1
ATOM 1463 C CA . GLY A 1 184 ? -1.428 14.859 -3.215 1 83.81 184 GLY A CA 1
ATOM 1464 C C . GLY A 1 184 ? -2.652 14.891 -4.109 1 83.81 184 GLY A C 1
ATOM 1465 O O . GLY A 1 184 ? -3.256 15.945 -4.309 1 83.81 184 GLY A O 1
ATOM 1466 N N . VAL A 1 185 ? -3.023 13.711 -4.543 1 84.12 185 VAL A N 1
ATOM 1467 C CA . VAL A 1 185 ? -4.207 13.594 -5.391 1 84.12 185 VAL A CA 1
ATOM 1468 C C . VAL A 1 185 ? -5.457 13.93 -4.582 1 84.12 185 VAL A C 1
ATOM 1470 O O . VAL A 1 185 ? -6.328 14.664 -5.055 1 84.12 185 VAL A O 1
ATOM 1473 N N . THR A 1 186 ? -5.5 13.469 -3.41 1 85.31 186 THR A N 1
ATOM 1474 C CA . THR A 1 186 ? -6.637 13.742 -2.539 1 85.31 186 THR A CA 1
ATOM 1475 C C . THR A 1 186 ? -6.73 15.227 -2.219 1 85.31 186 THR A C 1
ATOM 1477 O O . THR A 1 186 ? -7.816 15.812 -2.254 1 85.31 186 THR A O 1
ATOM 1480 N N . LYS A 1 187 ? -5.641 15.859 -1.94 1 81.69 187 LYS A N 1
ATOM 1481 C CA . LYS A 1 187 ? -5.609 17.281 -1.643 1 81.69 187 LYS A CA 1
ATOM 1482 C C . LYS A 1 187 ? -6 18.109 -2.865 1 81.69 187 LYS A C 1
ATOM 1484 O O . LYS A 1 187 ? -6.68 19.125 -2.74 1 81.69 187 LYS A O 1
ATOM 1489 N N . LEU A 1 188 ? -5.492 17.656 -3.965 1 79.94 188 LEU A N 1
ATOM 1490 C CA . LEU A 1 188 ? -5.836 18.344 -5.199 1 79.94 188 LEU A CA 1
ATOM 1491 C C . LEU A 1 188 ? -7.336 18.281 -5.465 1 79.94 188 LEU A C 1
ATOM 1493 O O . LEU A 1 188 ? -7.949 19.281 -5.852 1 79.94 188 LEU A O 1
ATOM 1497 N N . LEU A 1 189 ? -7.91 17.125 -5.215 1 81.19 189 LEU A N 1
ATOM 1498 C CA . LEU A 1 189 ? -9.352 16.953 -5.398 1 81.19 189 LEU A CA 1
ATOM 1499 C C . LEU A 1 189 ? -10.125 17.797 -4.391 1 81.19 189 LEU A C 1
ATOM 1501 O O . LEU A 1 189 ? -11.148 18.391 -4.73 1 81.19 189 LEU A O 1
ATOM 1505 N N . HIS A 1 190 ? -9.578 17.766 -3.213 1 78.12 190 HIS A N 1
ATOM 1506 C CA . HIS A 1 190 ? -10.188 18.625 -2.199 1 78.12 190 HIS A CA 1
ATOM 1507 C C . HIS A 1 190 ? -10.188 20.078 -2.629 1 78.12 190 HIS A C 1
ATOM 1509 O O . HIS A 1 190 ? -11.188 20.781 -2.467 1 78.12 190 HIS A O 1
ATOM 1515 N N . TRP A 1 191 ? -9.086 20.516 -3.172 1 75.38 191 TRP A N 1
ATOM 1516 C CA . TRP A 1 191 ? -8.922 21.891 -3.629 1 75.38 191 TRP A CA 1
ATOM 1517 C C . TRP A 1 191 ? -9.875 22.203 -4.773 1 75.38 191 TRP A C 1
ATOM 1519 O O . TRP A 1 191 ? -10.484 23.281 -4.805 1 75.38 191 TRP A O 1
ATOM 1529 N N . ILE A 1 192 ? -10 21.328 -5.664 1 76.88 192 ILE A N 1
ATOM 1530 C CA . ILE A 1 192 ? -10.891 21.516 -6.801 1 76.88 192 ILE A CA 1
ATOM 1531 C C . ILE A 1 192 ? -12.336 21.609 -6.312 1 76.88 192 ILE A C 1
ATOM 1533 O O . ILE A 1 192 ? -13.094 22.484 -6.75 1 76.88 192 ILE A O 1
ATOM 1537 N N . PHE A 1 193 ? -12.703 20.797 -5.406 1 76.06 193 PHE A N 1
ATOM 1538 C CA . PHE A 1 193 ? -14.078 20.766 -4.91 1 76.06 193 PHE A CA 1
ATOM 1539 C C . PHE A 1 193 ? -14.398 22.016 -4.109 1 76.06 193 PHE A C 1
ATOM 1541 O O . PHE A 1 193 ? -15.523 22.516 -4.148 1 76.06 193 PHE A O 1
ATOM 1548 N N . GLU A 1 194 ? -13.43 22.438 -3.311 1 73.88 194 GLU A N 1
ATOM 1549 C CA . GLU A 1 194 ? -13.625 23.672 -2.562 1 73.88 194 GLU A CA 1
ATOM 1550 C C . GLU A 1 194 ? -13.906 24.844 -3.498 1 73.88 194 GLU A C 1
ATOM 1552 O O . GLU A 1 194 ? -14.742 25.688 -3.199 1 73.88 194 GLU A O 1
ATOM 1557 N N . ARG A 1 195 ? -13.234 24.875 -4.57 1 76.12 195 ARG A N 1
ATOM 1558 C CA . ARG A 1 195 ? -13.414 25.953 -5.531 1 76.12 195 ARG A CA 1
ATOM 1559 C C . ARG A 1 195 ? -14.758 25.859 -6.238 1 76.12 195 ARG A C 1
ATOM 1561 O O . ARG A 1 195 ? -15.406 26.875 -6.508 1 76.12 195 ARG A O 1
ATOM 1568 N N . LEU A 1 196 ? -15.094 24.641 -6.508 1 72.94 196 LEU A N 1
ATOM 1569 C CA . LEU A 1 196 ? -16.375 24.422 -7.18 1 72.94 196 LEU A CA 1
ATOM 1570 C C . LEU A 1 196 ? -17.531 24.75 -6.254 1 72.94 196 LEU A C 1
ATOM 1572 O O . LEU A 1 196 ? -18.562 25.297 -6.695 1 72.94 196 LEU A O 1
ATOM 1576 N N . ASN A 1 197 ? -17.359 24.391 -5.02 1 73.38 197 ASN A N 1
ATOM 1577 C CA . ASN A 1 197 ? -18.406 24.688 -4.031 1 73.38 197 ASN A CA 1
ATOM 1578 C C . ASN A 1 197 ? -18.562 26.188 -3.807 1 73.38 197 ASN A C 1
ATOM 1580 O O . ASN A 1 197 ? -19.672 26.672 -3.58 1 73.38 197 ASN A O 1
ATOM 1584 N N . ARG A 1 198 ? -17.469 26.812 -3.75 1 70.31 198 ARG A N 1
ATOM 1585 C CA . ARG A 1 198 ? -17.516 28.25 -3.602 1 70.31 198 ARG A CA 1
ATOM 1586 C C . ARG A 1 198 ? -18.266 28.891 -4.766 1 70.31 198 ARG A C 1
ATOM 1588 O O . ARG A 1 198 ? -18.969 29.891 -4.59 1 70.31 198 ARG A O 1
ATOM 1595 N N . ALA A 1 199 ? -18.109 28.281 -5.832 1 65.94 199 ALA A N 1
ATOM 1596 C CA . ALA A 1 199 ? -18.766 28.828 -7.02 1 65.94 199 ALA A CA 1
ATOM 1597 C C . ALA A 1 199 ? -20.25 28.469 -7.035 1 65.94 199 ALA A C 1
ATOM 1599 O O . ALA A 1 199 ? -21.047 29.156 -7.688 1 65.94 199 ALA A O 1
ATOM 1600 N N . ALA A 1 200 ? -20.531 27.391 -6.434 1 60.19 200 ALA A N 1
ATOM 1601 C CA . ALA A 1 200 ? -21.938 26.984 -6.406 1 60.19 200 ALA A CA 1
ATOM 1602 C C . ALA A 1 200 ? -22.562 27.266 -5.047 1 60.19 200 ALA A C 1
ATOM 1604 O O . ALA A 1 200 ? -22.359 26.516 -4.094 1 60.19 200 ALA A O 1
ATOM 1605 N N . PRO A 1 201 ? -23.297 28.391 -4.84 1 55.03 201 PRO A N 1
ATOM 1606 C CA . PRO A 1 201 ? -23.875 28.891 -3.592 1 55.03 201 PRO A CA 1
ATOM 1607 C C . PRO A 1 201 ? -24.578 27.812 -2.779 1 55.03 201 PRO A C 1
ATOM 1609 O O . PRO A 1 201 ? -24.656 27.906 -1.551 1 55.03 201 PRO A O 1
ATOM 1612 N N . TYR A 1 202 ? -25.281 27.016 -3.443 1 49.41 202 TYR A N 1
ATOM 1613 C CA . TYR A 1 202 ? -26.094 26.078 -2.693 1 49.41 202 TYR A CA 1
ATOM 1614 C C . TYR A 1 202 ? -25.234 25.109 -1.898 1 49.41 202 TYR A C 1
ATOM 1616 O O . TYR A 1 202 ? -25.703 24.5 -0.931 1 49.41 202 TYR A O 1
ATOM 1624 N N . LEU A 1 203 ? -24.078 24.875 -2.289 1 52.56 203 LEU A N 1
ATOM 1625 C CA . LEU A 1 203 ? -23.156 23.953 -1.638 1 52.56 203 LEU A CA 1
ATOM 1626 C C . LEU A 1 203 ? -22.406 24.641 -0.504 1 52.56 203 LEU A C 1
ATOM 1628 O O . LEU A 1 203 ? -21.5 24.047 0.094 1 52.56 203 LEU A O 1
ATOM 1632 N N . SER A 1 204 ? -22.828 25.828 -0.109 1 47.97 204 SER A N 1
ATOM 1633 C CA . SER A 1 204 ? -22.172 26.828 0.723 1 47.97 204 SER A CA 1
ATOM 1634 C C . SER A 1 204 ? -21.344 26.188 1.825 1 47.97 204 SER A C 1
ATOM 1636 O O . SER A 1 204 ? -20.125 26.406 1.913 1 47.97 204 SER A O 1
ATOM 1638 N N . GLN A 1 205 ? -21.891 26.156 3.195 1 52.81 205 GLN A N 1
ATOM 1639 C CA . GLN A 1 205 ? -21.219 26.297 4.484 1 52.81 205 GLN A CA 1
ATOM 1640 C C . GLN A 1 205 ? -20.312 25.109 4.773 1 52.81 205 GLN A C 1
ATOM 1642 O O . GLN A 1 205 ? -19.297 25.266 5.465 1 52.81 205 GLN A O 1
ATOM 1647 N N . ASN A 1 206 ? -20.516 23.766 4.344 1 60.19 206 ASN A N 1
ATOM 1648 C CA . ASN A 1 206 ? -19.703 22.703 4.918 1 60.19 206 ASN A CA 1
ATOM 1649 C C . ASN A 1 206 ? -18.969 21.922 3.836 1 60.19 206 ASN A C 1
ATOM 1651 O O . ASN A 1 206 ? -19.328 20.781 3.529 1 60.19 206 ASN A O 1
ATOM 1655 N N . SER A 1 207 ? -17.953 22.562 3.072 1 64.44 207 SER A N 1
ATOM 1656 C CA . SER A 1 207 ? -17.188 22.031 1.956 1 64.44 207 SER A CA 1
ATOM 1657 C C . SER A 1 207 ? -16.594 20.656 2.295 1 64.44 207 SER A C 1
ATOM 1659 O O . SER A 1 207 ? -16.625 19.75 1.465 1 64.44 207 SER A O 1
ATOM 1661 N N . THR A 1 208 ? -16.188 20.516 3.492 1 69.94 208 THR A N 1
ATOM 1662 C CA . THR A 1 208 ? -15.562 19.25 3.877 1 69.94 208 THR A CA 1
ATOM 1663 C C . THR A 1 208 ? -16.594 18.125 3.904 1 69.94 208 THR A C 1
ATOM 1665 O O . THR A 1 208 ? -16.297 17 3.492 1 69.94 208 THR A O 1
ATOM 1668 N N . GLU A 1 209 ? -17.812 18.531 4.191 1 70.81 209 GLU A N 1
ATOM 1669 C CA . GLU A 1 209 ? -18.844 17.516 4.254 1 70.81 209 GLU A CA 1
ATOM 1670 C C . GLU A 1 209 ? -19.266 17.062 2.859 1 70.81 209 GLU A C 1
ATOM 1672 O O . GLU A 1 209 ? -19.531 15.883 2.639 1 70.81 209 GLU A O 1
ATOM 1677 N N . VAL A 1 210 ? -19.25 17.984 2.014 1 71.94 210 VAL A N 1
ATOM 1678 C CA . VAL A 1 210 ? -19.672 17.672 0.651 1 71.94 210 VAL A CA 1
ATOM 1679 C C . VAL A 1 210 ? -18.609 16.781 -0.021 1 71.94 210 VAL A C 1
ATOM 1681 O O . VAL A 1 210 ? -18.953 15.836 -0.731 1 71.94 210 VAL A O 1
ATOM 1684 N N . ILE A 1 211 ? -17.422 17.078 0.254 1 76.38 211 ILE A N 1
ATOM 1685 C CA . ILE A 1 211 ? -16.359 16.312 -0.398 1 76.38 211 ILE A CA 1
ATOM 1686 C C . ILE A 1 211 ? -16.328 14.891 0.173 1 76.38 211 ILE A C 1
ATOM 1688 O O . ILE A 1 211 ? -15.961 13.945 -0.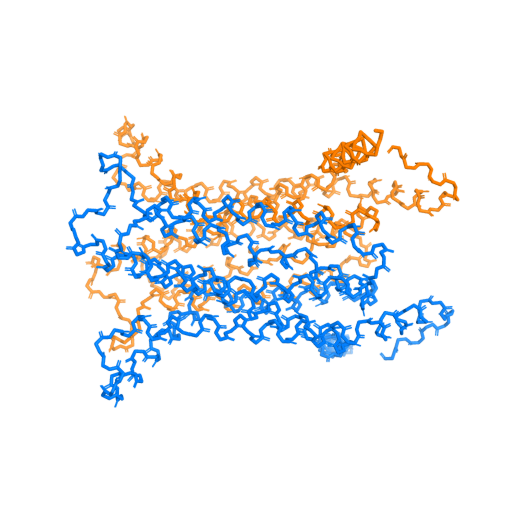525 1 76.38 211 ILE A O 1
ATOM 1692 N N . LEU A 1 212 ? -16.797 14.781 1.35 1 79.69 212 LEU A N 1
ATOM 1693 C CA . LEU A 1 212 ? -16.828 13.469 1.979 1 79.69 212 LEU A CA 1
ATOM 1694 C C . LEU A 1 212 ? -17.781 12.531 1.236 1 79.69 212 LEU A C 1
ATOM 1696 O O . LEU A 1 212 ? -17.656 11.312 1.343 1 79.69 212 LEU A O 1
ATOM 1700 N N . LEU A 1 213 ? -18.641 13.156 0.422 1 81.62 213 LEU A N 1
ATOM 1701 C CA . LEU A 1 213 ? -19.609 12.344 -0.321 1 81.62 213 LEU A CA 1
ATOM 1702 C C . LEU A 1 213 ? -18.906 11.602 -1.462 1 81.62 213 LEU A C 1
ATOM 1704 O O . LEU A 1 213 ? -19.453 10.633 -1.995 1 81.62 213 LEU A O 1
ATOM 1708 N N . ILE A 1 214 ? -17.75 12.031 -1.833 1 86.5 214 ILE A N 1
ATOM 1709 C CA . ILE A 1 214 ? -17 11.367 -2.893 1 86.5 214 ILE A CA 1
ATOM 1710 C C . ILE A 1 214 ? -16.531 9.992 -2.414 1 86.5 214 ILE A C 1
ATOM 1712 O O . ILE A 1 214 ? -16.344 9.078 -3.219 1 86.5 214 ILE A O 1
ATOM 1716 N N . ILE A 1 215 ? -16.406 9.828 -1.091 1 89.12 215 ILE A N 1
ATOM 1717 C CA . ILE A 1 215 ? -15.844 8.602 -0.517 1 89.12 215 ILE A CA 1
ATOM 1718 C C . ILE A 1 215 ? -16.828 7.453 -0.708 1 89.12 215 ILE A C 1
ATOM 1720 O O . ILE A 1 215 ? -16.484 6.43 -1.305 1 89.12 215 ILE A O 1
ATOM 1724 N N . PRO A 1 216 ? -18.078 7.648 -0.271 1 92.38 216 PRO A N 1
ATOM 1725 C CA . PRO A 1 216 ? -19.016 6.559 -0.527 1 92.38 216 PRO A CA 1
ATOM 1726 C C . PRO A 1 216 ? -19.266 6.332 -2.016 1 92.38 216 PRO A C 1
ATOM 1728 O O . PRO A 1 216 ? -19.516 5.203 -2.439 1 92.38 216 PRO A O 1
ATOM 1731 N N . PHE A 1 217 ? -19.219 7.344 -2.811 1 92.69 217 PHE A N 1
ATOM 1732 C CA . PHE A 1 217 ? -19.391 7.191 -4.25 1 92.69 217 PHE A CA 1
ATOM 1733 C C . PHE A 1 217 ? -18.297 6.301 -4.832 1 92.69 217 PHE A C 1
ATOM 1735 O O . PHE A 1 217 ? -18.578 5.375 -5.59 1 92.69 217 PHE A O 1
ATOM 1742 N N . MET A 1 218 ? -17.062 6.609 -4.484 1 94.25 218 MET A N 1
ATOM 1743 C CA . MET A 1 218 ? -15.945 5.82 -4.988 1 94.25 218 MET A CA 1
ATOM 1744 C C . MET A 1 218 ? -16.016 4.387 -4.477 1 94.25 218 MET A C 1
ATOM 1746 O O . MET A 1 218 ? -15.688 3.447 -5.203 1 94.25 218 MET A O 1
ATOM 1750 N N . ALA A 1 219 ? -16.406 4.215 -3.242 1 96.62 219 ALA A N 1
ATOM 1751 C CA . ALA A 1 219 ? -16.578 2.869 -2.697 1 96.62 219 ALA A CA 1
ATOM 1752 C C . ALA A 1 219 ? -17.656 2.102 -3.465 1 96.62 219 ALA A C 1
ATOM 1754 O O . ALA A 1 219 ? -17.5 0.904 -3.719 1 96.62 219 ALA A O 1
ATOM 1755 N N . PHE A 1 220 ? -18.688 2.783 -3.846 1 97.31 220 PHE A N 1
ATOM 1756 C CA . PHE A 1 220 ? -19.781 2.176 -4.602 1 97.31 220 PHE A CA 1
ATOM 1757 C C . PHE A 1 220 ? -19.312 1.769 -5.992 1 97.31 220 PHE A C 1
ATOM 1759 O O . PHE A 1 220 ? -19.625 0.675 -6.465 1 97.31 220 PHE A O 1
ATOM 1766 N N . VAL A 1 221 ? -18.578 2.631 -6.574 1 97.12 221 VAL A N 1
ATOM 1767 C CA . VAL A 1 221 ? -18.016 2.336 -7.891 1 97.12 221 VAL A CA 1
ATOM 1768 C C . VAL A 1 221 ? -17.109 1.117 -7.805 1 97.12 221 VAL A C 1
ATOM 1770 O O . VAL A 1 221 ? -17.172 0.221 -8.648 1 97.12 221 VAL A O 1
ATOM 1773 N N . GLY A 1 222 ? -16.234 1.086 -6.801 1 98 222 GLY A N 1
ATOM 1774 C CA . GLY A 1 222 ? -15.367 -0.069 -6.602 1 98 222 GLY A CA 1
ATOM 1775 C C . GLY A 1 222 ? -16.141 -1.363 -6.418 1 98 222 GLY A C 1
ATOM 1776 O O . GLY A 1 222 ? -15.805 -2.383 -7.023 1 98 222 GLY A O 1
ATOM 1777 N N . ALA A 1 223 ? -17.172 -1.287 -5.621 1 98.44 223 ALA A N 1
ATOM 1778 C CA . ALA A 1 223 ? -18.016 -2.465 -5.402 1 98.44 223 ALA A CA 1
ATOM 1779 C C . ALA A 1 223 ? -18.625 -2.951 -6.711 1 98.44 223 ALA A C 1
ATOM 1781 O O . ALA A 1 223 ? -18.672 -4.156 -6.977 1 98.44 223 ALA A O 1
ATOM 1782 N N . GLY A 1 224 ? -19.094 -2.045 -7.484 1 98.31 224 GLY A N 1
ATOM 1783 C CA . GLY A 1 224 ? -19.641 -2.4 -8.781 1 98.31 224 GLY A CA 1
ATOM 1784 C C . GLY A 1 224 ? -18.641 -3.068 -9.695 1 98.31 224 GLY A C 1
ATOM 1785 O O . GLY A 1 224 ? -18.969 -4.051 -10.375 1 98.31 224 GLY A O 1
ATOM 1786 N N . LEU A 1 225 ? -17.438 -2.586 -9.711 1 98.12 225 LEU A N 1
ATOM 1787 C CA . LEU A 1 225 ? -16.391 -3.143 -10.555 1 98.12 225 LEU A CA 1
ATOM 1788 C C . LEU A 1 225 ? -16 -4.535 -10.086 1 98.12 225 LEU A C 1
ATOM 1790 O O . LEU A 1 225 ? -15.703 -5.414 -10.898 1 98.12 225 LEU A O 1
ATOM 1794 N N . PHE A 1 226 ? -16.016 -4.773 -8.797 1 98.12 226 PHE A N 1
ATOM 1795 C CA . PHE A 1 226 ? -15.711 -6.105 -8.281 1 98.12 226 PHE A CA 1
ATOM 1796 C C . PHE A 1 226 ? -16.844 -7.074 -8.609 1 98.12 226 PHE A C 1
ATOM 1798 O O . PHE A 1 226 ? -16.594 -8.25 -8.883 1 98.12 226 PHE A O 1
ATOM 1805 N N . LEU A 1 227 ? -18.094 -6.605 -8.578 1 97.75 227 LEU A N 1
ATOM 1806 C CA . LEU A 1 227 ? -19.203 -7.457 -8.992 1 97.75 227 LEU A CA 1
ATOM 1807 C C . LEU A 1 227 ? -19.094 -7.816 -10.469 1 97.75 227 LEU A C 1
ATOM 1809 O O . LEU A 1 227 ? -19.375 -8.945 -10.867 1 97.75 227 LEU A O 1
ATOM 1813 N N . LEU A 1 228 ? -18.688 -6.848 -11.234 1 96.81 228 LEU A N 1
ATOM 1814 C CA . LEU A 1 228 ? -18.453 -7.129 -12.648 1 96.81 228 LEU A CA 1
ATOM 1815 C C . LEU A 1 228 ? -17.344 -8.156 -12.812 1 96.81 228 LEU A C 1
ATOM 1817 O O . LEU A 1 228 ? -17.406 -9.023 -13.695 1 96.81 228 LEU A O 1
ATOM 1821 N N . THR A 1 229 ? -16.312 -8.031 -12.016 1 96.31 229 THR A N 1
ATOM 1822 C CA . THR A 1 229 ? -15.227 -9.008 -12.023 1 96.31 229 THR A CA 1
ATOM 1823 C C . THR A 1 229 ? -15.766 -10.414 -11.742 1 96.31 229 THR A C 1
ATOM 1825 O O . THR A 1 229 ? -15.312 -11.391 -12.344 1 96.31 229 THR A O 1
ATOM 1828 N N . SER A 1 230 ? -16.719 -10.523 -10.789 1 95.62 230 SER A N 1
ATOM 1829 C CA . SER A 1 230 ? -17.281 -11.812 -10.43 1 95.62 230 SER A CA 1
ATOM 1830 C C . SER A 1 230 ? -18 -12.461 -11.609 1 95.62 230 SER A C 1
ATOM 1832 O O . SER A 1 230 ? -18.109 -13.688 -11.688 1 95.62 230 SER A O 1
ATOM 1834 N N . LYS A 1 231 ? -18.406 -11.688 -12.539 1 94.56 231 LYS A N 1
ATOM 1835 C CA . LYS A 1 231 ? -19.078 -12.211 -13.727 1 94.56 231 LYS A CA 1
ATOM 1836 C C . LYS A 1 231 ? -18.078 -12.727 -14.75 1 94.56 231 LYS A C 1
ATOM 1838 O O . LYS A 1 231 ? -18.375 -13.664 -15.492 1 94.56 231 LYS A O 1
ATOM 1843 N N . TYR A 1 232 ? -16.938 -12.148 -14.781 1 92.81 232 TYR A N 1
ATOM 1844 C CA . TYR A 1 232 ? -15.969 -12.461 -15.828 1 92.81 232 TYR A CA 1
ATOM 1845 C C . TYR A 1 232 ? -14.93 -13.461 -15.32 1 92.81 232 TYR A C 1
ATOM 1847 O O . TYR A 1 232 ? -14.234 -14.094 -16.109 1 92.81 232 TYR A O 1
ATOM 1855 N N . ILE A 1 233 ? -14.758 -13.641 -14.086 1 93.12 233 ILE A N 1
ATOM 1856 C CA . ILE A 1 233 ? -13.609 -14.328 -13.5 1 93.12 233 ILE A CA 1
ATOM 1857 C C . ILE A 1 233 ? -13.609 -15.789 -13.922 1 93.12 233 ILE A C 1
ATOM 1859 O O . ILE A 1 233 ? -12.555 -16.359 -14.203 1 93.12 233 ILE A O 1
ATOM 1863 N N . GLU A 1 234 ? -14.773 -16.438 -14.023 1 91.06 234 GLU A N 1
ATOM 1864 C CA . GLU A 1 234 ? -14.836 -17.844 -14.391 1 91.06 234 GLU A CA 1
ATOM 1865 C C . GLU A 1 234 ? -14.383 -18.062 -15.836 1 91.06 234 GLU A C 1
ATOM 1867 O O . GLU A 1 234 ? -13.648 -19 -16.125 1 91.06 234 GLU A O 1
ATOM 1872 N N . GLU A 1 235 ? -14.797 -17.219 -16.641 1 90.5 235 GLU A N 1
ATOM 1873 C CA . GLU A 1 235 ? -14.422 -17.297 -18.047 1 90.5 235 GLU A CA 1
ATOM 1874 C C . GLU A 1 235 ? -12.922 -17.062 -18.234 1 90.5 235 GLU A C 1
ATOM 1876 O O . GLU A 1 235 ? -12.266 -17.766 -19.016 1 90.5 235 GLU A O 1
ATOM 1881 N N . ASP A 1 236 ? -12.43 -16.078 -17.609 1 90.06 236 ASP A N 1
ATOM 1882 C CA . ASP A 1 236 ? -11.008 -15.742 -17.75 1 90.06 236 ASP A CA 1
ATOM 1883 C C . ASP A 1 236 ? -10.133 -16.844 -17.141 1 90.06 236 ASP A C 1
ATOM 1885 O O . ASP A 1 236 ? -9.055 -17.141 -17.656 1 90.06 236 ASP A O 1
ATOM 1889 N N . GLU A 1 237 ? -10.555 -17.359 -16.016 1 89.56 237 GLU A N 1
ATOM 1890 C CA . GLU A 1 237 ? -9.812 -18.469 -15.422 1 89.56 237 GLU A CA 1
ATOM 1891 C C . GLU A 1 237 ? -9.742 -19.656 -16.375 1 89.56 237 GLU A C 1
ATOM 1893 O O . GLU A 1 237 ? -8.695 -20.297 -16.5 1 89.56 237 GLU A O 1
ATOM 1898 N N . LYS A 1 238 ? -10.844 -19.984 -17.031 1 87.62 238 LYS A N 1
ATOM 1899 C CA . LYS A 1 238 ? -10.883 -21.078 -17.984 1 87.62 238 LYS A CA 1
ATOM 1900 C C . LYS A 1 238 ? -9.93 -20.828 -19.156 1 87.62 238 LYS A C 1
ATOM 1902 O O . LYS A 1 238 ? -9.266 -21.75 -19.625 1 87.62 238 LYS A O 1
ATOM 1907 N N . LYS A 1 239 ? -9.883 -19.625 -19.594 1 85.44 239 LYS A N 1
ATOM 1908 C CA . LYS A 1 239 ? -8.984 -19.281 -20.688 1 85.44 239 LYS A CA 1
ATOM 1909 C C . LYS A 1 239 ? -7.527 -19.5 -20.281 1 85.44 239 LYS A C 1
ATOM 1911 O O . LYS A 1 239 ? -6.73 -20 -21.078 1 85.44 239 LYS A O 1
ATOM 1916 N N . VAL A 1 240 ? -7.195 -19.125 -19.109 1 86 240 VAL A N 1
ATOM 1917 C CA . VAL A 1 240 ? -5.832 -19.281 -18.625 1 86 240 VAL A CA 1
ATOM 1918 C C . VAL A 1 240 ? -5.492 -20.766 -18.484 1 86 240 VAL A C 1
ATOM 1920 O O . VAL A 1 240 ? -4.41 -21.203 -18.875 1 86 240 VAL A O 1
ATOM 1923 N N . LYS A 1 241 ? -6.383 -21.547 -18 1 84.25 241 LYS A N 1
ATOM 1924 C CA . LYS A 1 241 ? -6.164 -22.984 -17.828 1 84.25 241 LYS A CA 1
ATOM 1925 C C . LYS A 1 241 ? -6.008 -23.672 -19.188 1 84.25 241 LYS A C 1
ATOM 1927 O O . LYS A 1 241 ? -5.191 -24.578 -19.344 1 84.25 241 LYS A O 1
ATOM 1932 N N . GLN A 1 242 ? -6.766 -23.219 -20.094 1 83 242 GLN A N 1
ATOM 1933 C CA . GLN A 1 242 ? -6.676 -23.766 -21.438 1 83 242 GLN A CA 1
ATOM 1934 C C . GLN A 1 242 ? -5.336 -23.438 -22.078 1 83 242 GLN A C 1
ATOM 1936 O O . GLN A 1 242 ? -4.75 -24.266 -22.766 1 83 242 GLN A O 1
ATOM 1941 N N . PHE A 1 243 ? -4.918 -22.234 -21.812 1 78.31 243 PHE A N 1
ATOM 1942 C CA . PHE A 1 243 ? -3.637 -21.797 -22.359 1 78.31 243 PHE A CA 1
ATOM 1943 C C . PHE A 1 243 ? -2.49 -22.594 -21.734 1 78.31 243 PHE A C 1
ATOM 1945 O O . PHE A 1 243 ? -1.523 -22.938 -22.422 1 78.31 243 PHE A O 1
ATOM 1952 N N . MET A 1 244 ? -2.555 -22.891 -20.484 1 76.75 244 MET A N 1
ATOM 1953 C CA . MET A 1 244 ? -1.497 -23.609 -19.766 1 76.75 244 MET A CA 1
ATOM 1954 C C . MET A 1 244 ? -1.478 -25.078 -20.156 1 76.75 244 MET A C 1
ATOM 1956 O O . MET A 1 244 ? -0.425 -25.719 -20.125 1 76.75 244 MET A O 1
ATOM 1960 N N . ASN A 1 245 ? -2.6 -25.547 -20.469 1 76.06 245 ASN A N 1
ATOM 1961 C CA . ASN A 1 245 ? -2.699 -26.953 -20.859 1 76.06 245 ASN A CA 1
ATOM 1962 C C . ASN A 1 245 ? -2.398 -27.156 -22.328 1 76.06 245 ASN A C 1
ATOM 1964 O O . ASN A 1 245 ? -2.23 -28.297 -22.797 1 76.06 245 ASN A O 1
ATOM 1968 N N . THR A 1 246 ? -2.426 -26.062 -23.094 1 65.44 246 THR A N 1
ATOM 1969 C CA . THR A 1 246 ? -2.109 -26.219 -24.516 1 65.44 246 THR A CA 1
ATOM 1970 C C . THR A 1 246 ? -0.6 -26.297 -24.719 1 65.44 246 THR A C 1
ATOM 1972 O O . THR A 1 246 ? 0.153 -25.484 -24.188 1 65.44 246 THR A O 1
ATOM 1975 N N . PRO A 1 247 ? 0.069 -27.406 -25.078 1 59.25 247 PRO A N 1
ATOM 1976 C CA . PRO A 1 247 ? 1.501 -27.656 -25.266 1 59.25 247 PRO A CA 1
ATOM 1977 C C . PRO A 1 247 ? 2.209 -26.484 -25.969 1 59.25 247 PRO A C 1
ATOM 1979 O O . PRO A 1 247 ? 3.361 -26.188 -25.641 1 59.25 247 PRO A O 1
ATOM 1982 N N . ASP A 1 248 ? 1.928 -26.031 -27.266 1 47.91 248 ASP A N 1
ATOM 1983 C CA . ASP A 1 248 ? 2.645 -25 -28.016 1 47.91 248 ASP A CA 1
ATOM 1984 C C . ASP A 1 248 ? 2.078 -23.609 -27.719 1 47.91 248 ASP A C 1
ATOM 1986 O O . ASP A 1 248 ? 1.281 -23.078 -28.5 1 47.91 248 ASP A O 1
ATOM 1990 N N . PRO A 1 249 ? 2.156 -23.203 -26.625 1 47.72 249 PRO A N 1
ATOM 1991 C CA . PRO A 1 249 ? 1.428 -21.969 -26.328 1 47.72 249 PRO A CA 1
ATOM 1992 C C . PRO A 1 249 ? 2.002 -20.75 -27.047 1 47.72 249 PRO A C 1
ATOM 1994 O O . PRO A 1 249 ? 3.193 -20.453 -26.922 1 47.72 249 PRO A O 1
ATOM 1997 N N . VAL A 1 250 ? 1.787 -20.516 -28.328 1 40.62 250 VAL A N 1
ATOM 1998 C CA . VAL A 1 250 ? 2.221 -19.312 -29.031 1 40.62 250 VAL A CA 1
ATOM 1999 C C . VAL A 1 250 ? 1.739 -18.062 -28.281 1 40.62 250 VAL A C 1
ATOM 2001 O O . VAL A 1 250 ? 0.562 -17.969 -27.938 1 40.62 250 VAL A O 1
ATOM 2004 N N . LEU A 1 251 ? 2.443 -17.453 -27.484 1 41.66 251 LEU A N 1
ATOM 2005 C CA . LEU A 1 251 ? 2.113 -16.156 -26.891 1 41.66 251 LEU A CA 1
ATOM 2006 C C . LEU A 1 251 ? 1.483 -15.227 -27.922 1 41.66 251 LEU A C 1
ATOM 2008 O O . LEU A 1 251 ? 2.041 -15.031 -29 1 41.66 251 LEU A O 1
ATOM 2012 N N . PRO A 1 252 ? 0.138 -14.992 -27.812 1 31.98 252 PRO A N 1
ATOM 2013 C CA . PRO A 1 252 ? -0.227 -14.039 -28.859 1 31.98 252 PRO A CA 1
ATOM 2014 C C . PRO A 1 252 ? 0.496 -12.703 -28.719 1 31.98 252 PRO A C 1
ATOM 2016 O O . PRO A 1 252 ? 0.908 -12.328 -27.625 1 31.98 252 PRO A O 1
ATOM 2019 N N . MET B 1 1 ? -22.359 -32.312 19.688 1 42.5 1 MET B N 1
ATOM 2020 C CA . MET B 1 1 ? -21.422 -33.031 18.828 1 42.5 1 MET B CA 1
ATOM 2021 C C . MET B 1 1 ? -21.047 -32.156 17.609 1 42.5 1 MET B C 1
ATOM 2023 O O . MET B 1 1 ? -19.906 -32.156 17.172 1 42.5 1 MET B O 1
ATOM 2027 N N . ARG B 1 2 ? -21.984 -31.453 17.047 1 50.78 2 ARG B N 1
ATOM 2028 C CA . ARG B 1 2 ? -21.766 -30.609 15.867 1 50.78 2 ARG B CA 1
ATOM 2029 C C . ARG B 1 2 ? -20.953 -29.375 16.219 1 50.78 2 ARG B C 1
ATOM 2031 O O . ARG B 1 2 ? -20.047 -29 15.477 1 50.78 2 ARG B O 1
ATOM 2038 N N . ASN B 1 3 ? -21.125 -28.781 17.25 1 52.56 3 ASN B N 1
ATOM 2039 C CA . ASN B 1 3 ? -20.406 -27.594 17.703 1 52.56 3 ASN B CA 1
ATOM 2040 C C . ASN B 1 3 ? -18.938 -27.906 18.016 1 52.56 3 ASN B C 1
ATOM 2042 O O . ASN B 1 3 ? -18.062 -27.094 17.75 1 52.56 3 ASN B O 1
ATOM 2046 N N . GLU B 1 4 ? -18.766 -29.016 18.562 1 52.66 4 GLU B N 1
ATOM 2047 C CA . GLU B 1 4 ? -17.406 -29.406 18.891 1 52.66 4 GLU B CA 1
ATOM 2048 C C . GLU B 1 4 ? -16.578 -29.672 17.641 1 52.66 4 GLU B C 1
ATOM 2050 O O . GLU B 1 4 ? -15.398 -29.328 17.578 1 52.66 4 GLU B O 1
ATOM 2055 N N . ASN B 1 5 ? -17.125 -30.234 16.625 1 51.59 5 ASN B N 1
ATOM 2056 C CA . ASN B 1 5 ? -16.438 -30.469 15.359 1 51.59 5 ASN B CA 1
ATOM 2057 C C . ASN B 1 5 ? -16.141 -29.172 14.641 1 51.59 5 ASN B C 1
ATOM 2059 O O . ASN B 1 5 ? -15.07 -29.016 14.031 1 51.59 5 ASN B O 1
ATOM 2063 N N . GLN B 1 6 ? -17.016 -28.281 14.734 1 55 6 GLN B N 1
ATOM 2064 C CA . GLN B 1 6 ? -16.766 -26.969 14.141 1 55 6 GLN B CA 1
ATOM 2065 C C . GLN B 1 6 ? -15.641 -26.234 14.859 1 55 6 GLN B C 1
ATOM 2067 O O . GLN B 1 6 ? -14.828 -25.562 14.219 1 55 6 GLN B O 1
ATOM 2072 N N . GLU B 1 7 ? -15.633 -26.391 16.062 1 52.5 7 GLU B N 1
ATOM 2073 C CA . GLU B 1 7 ? -14.555 -25.781 16.828 1 52.5 7 GLU B CA 1
ATOM 2074 C C . GLU B 1 7 ? -13.219 -26.453 16.516 1 52.5 7 GLU B C 1
ATOM 2076 O O . GLU B 1 7 ? -12.188 -25.766 16.422 1 52.5 7 GLU B O 1
ATOM 2081 N N . ARG B 1 8 ? -13.172 -27.734 16.438 1 52.69 8 ARG B N 1
ATOM 2082 C CA . ARG B 1 8 ? -11.945 -28.438 16.078 1 52.69 8 ARG B CA 1
ATOM 2083 C C . ARG B 1 8 ? -11.484 -28.094 14.672 1 52.69 8 ARG B C 1
ATOM 2085 O O . ARG B 1 8 ? -10.297 -27.906 14.43 1 52.69 8 ARG B O 1
ATOM 2092 N N . GLU B 1 9 ? -12.453 -27.953 13.867 1 56 9 GLU B N 1
ATOM 2093 C CA . GLU B 1 9 ? -12.125 -27.531 12.5 1 56 9 GLU B CA 1
ATOM 2094 C C . GLU B 1 9 ? -11.617 -26.094 12.477 1 56 9 GLU B C 1
ATOM 2096 O O . GLU B 1 9 ? -10.68 -25.781 11.742 1 56 9 GLU B O 1
ATOM 2101 N N . MET B 1 10 ? -12.258 -25.391 13.281 1 55.81 10 MET B N 1
ATOM 2102 C CA . MET B 1 10 ? -11.805 -24 13.398 1 55.81 10 MET B CA 1
ATOM 2103 C C . MET B 1 10 ? -10.422 -23.938 14.039 1 55.81 10 MET B C 1
ATOM 2105 O O . MET B 1 10 ? -9.57 -23.156 13.617 1 55.81 10 MET B O 1
ATOM 2109 N N . CYS B 1 11 ? -10.289 -24.656 15.031 1 51.62 11 CYS B N 1
ATOM 2110 C CA . CYS B 1 11 ? -8.984 -24.703 15.68 1 51.62 11 CYS B CA 1
ATOM 2111 C C . CYS B 1 11 ? -7.918 -25.219 14.719 1 51.62 11 CYS B C 1
ATOM 2113 O O . CYS B 1 11 ? -6.801 -24.703 14.68 1 51.62 11 CYS B O 1
ATOM 2115 N N . CYS B 1 12 ? -8.258 -26.25 14.062 1 54.75 12 CYS B N 1
ATOM 2116 C CA . CYS B 1 12 ? -7.336 -26.766 13.055 1 54.75 12 CYS B CA 1
ATOM 2117 C C . CYS B 1 12 ? -7.078 -25.719 11.977 1 54.75 12 CYS B C 1
ATOM 2119 O O . CYS B 1 12 ? -5.945 -25.547 11.531 1 54.75 12 CYS B O 1
ATOM 2121 N N . LEU B 1 13 ? -8.109 -25.062 11.82 1 56.03 13 LEU B N 1
ATOM 2122 C CA . LEU B 1 13 ? -7.961 -23.984 10.844 1 56.03 13 LEU B CA 1
ATOM 2123 C C . LEU B 1 13 ? -7.062 -22.875 11.383 1 56.03 13 LEU B C 1
ATOM 2125 O O . LEU B 1 13 ? -6.191 -22.375 10.672 1 56.03 13 LEU B O 1
ATOM 2129 N N . VAL B 1 14 ? -7.355 -22.547 12.594 1 56.66 14 VAL B N 1
ATOM 2130 C CA . VAL B 1 14 ? -6.551 -21.5 13.211 1 56.66 14 VAL B CA 1
ATOM 2131 C C . VAL B 1 14 ? -5.105 -21.969 13.359 1 56.66 14 VAL B C 1
ATOM 2133 O O . VAL B 1 14 ? -4.168 -21.219 13.078 1 56.66 14 VAL B O 1
ATOM 2136 N N . THR B 1 15 ? -4.934 -23.141 13.828 1 55 15 THR B N 1
ATOM 2137 C CA . THR B 1 15 ? -3.586 -23.688 13.961 1 55 15 THR B CA 1
ATOM 2138 C C . THR B 1 15 ? -2.893 -23.75 12.602 1 55 15 THR B C 1
ATOM 2140 O O . THR B 1 15 ? -1.703 -23.453 12.492 1 55 15 THR B O 1
ATOM 2143 N N . GLN B 1 16 ? -3.58 -24.156 11.719 1 56.78 16 GLN B N 1
ATOM 2144 C CA . GLN B 1 16 ? -3.025 -24.219 10.375 1 56.78 16 GLN B CA 1
ATOM 2145 C C . GLN B 1 16 ? -2.701 -22.828 9.852 1 56.78 16 GLN B C 1
ATOM 2147 O O . GLN B 1 16 ? -1.67 -22.625 9.203 1 56.78 16 GLN B O 1
ATOM 2152 N N . ILE B 1 17 ? -3.557 -21.984 10.297 1 57.12 17 ILE B N 1
ATOM 2153 C CA . ILE B 1 17 ? -3.332 -20.609 9.906 1 57.12 17 ILE B CA 1
ATOM 2154 C C . ILE B 1 17 ? -2.059 -20.078 10.562 1 57.12 17 ILE B C 1
ATOM 2156 O O . ILE B 1 17 ? -1.229 -19.438 9.906 1 57.12 17 ILE B O 1
ATOM 2160 N N . ILE B 1 18 ? -2.053 -20.312 11.875 1 55.59 18 ILE B N 1
ATOM 2161 C CA . ILE B 1 18 ? -0.881 -19.859 12.617 1 55.59 18 ILE B CA 1
ATOM 2162 C C . ILE B 1 18 ? 0.363 -20.578 12.102 1 55.59 18 ILE B C 1
ATOM 2164 O O . ILE B 1 18 ? 1.424 -19.969 11.953 1 55.59 18 ILE B O 1
ATOM 2168 N N . TYR B 1 19 ? 0.206 -21.828 11.883 1 56.91 19 TYR B N 1
ATOM 2169 C CA . TYR B 1 19 ? 1.321 -22.594 11.32 1 56.91 19 TYR B CA 1
ATOM 2170 C C . TYR B 1 19 ? 1.717 -22.047 9.953 1 56.91 19 TYR B C 1
ATOM 2172 O O . TYR B 1 19 ? 2.9 -21.844 9.68 1 56.91 19 TYR B O 1
ATOM 2180 N N . ASP B 1 20 ? 0.785 -21.797 9.266 1 55.62 20 ASP B N 1
ATOM 2181 C CA . ASP B 1 20 ? 1.034 -21.297 7.914 1 55.62 20 ASP B CA 1
ATOM 2182 C C . ASP B 1 20 ? 1.602 -19.875 7.945 1 55.62 20 ASP B C 1
ATOM 2184 O O . ASP B 1 20 ? 2.414 -19.516 7.094 1 55.62 20 ASP B O 1
ATOM 2188 N N . LEU B 1 21 ? 1.119 -19.188 8.906 1 53.88 21 LEU B N 1
ATOM 2189 C CA . LEU B 1 21 ? 1.587 -17.828 9.062 1 53.88 21 LEU B CA 1
ATOM 2190 C C . LEU B 1 21 ? 3.021 -17.781 9.578 1 53.88 21 LEU B C 1
ATOM 2192 O O . LEU B 1 21 ? 3.777 -16.859 9.266 1 53.88 21 LEU B O 1
ATOM 2196 N N . PHE B 1 22 ? 3.385 -18.844 10.305 1 57.25 22 PHE B N 1
ATOM 2197 C CA . PHE B 1 22 ? 4.66 -18.719 11 1 57.25 22 PHE B CA 1
ATOM 2198 C C . PHE B 1 22 ? 5.664 -19.75 10.477 1 57.25 22 PHE B C 1
ATOM 2200 O O . PHE B 1 22 ? 6.859 -19.656 10.773 1 57.25 22 PHE B O 1
ATOM 2207 N N . HIS B 1 23 ? 5.238 -20.469 9.617 1 60.41 23 HIS B N 1
ATOM 2208 C CA . HIS B 1 23 ? 6.227 -21.391 9.086 1 60.41 23 HIS B CA 1
ATOM 2209 C C . HIS B 1 23 ? 6.516 -21.109 7.613 1 60.41 23 HIS B C 1
ATOM 2211 O O . HIS B 1 23 ? 6 -21.797 6.73 1 60.41 23 HIS B O 1
ATOM 2217 N N . PHE B 1 24 ? 7.156 -20 7.48 1 66.62 24 PHE B N 1
ATOM 2218 C CA . PHE B 1 24 ? 7.551 -19.625 6.129 1 66.62 24 PHE B CA 1
ATOM 2219 C C . PHE B 1 24 ? 9.055 -19.781 5.941 1 66.62 24 PHE B C 1
ATOM 2221 O O . PHE B 1 24 ? 9.789 -19.984 6.91 1 66.62 24 PHE B O 1
ATOM 2228 N N . SER B 1 25 ? 9.383 -19.953 4.754 1 81.94 25 SER B N 1
ATOM 2229 C CA . SER B 1 25 ? 10.789 -20.031 4.375 1 81.94 25 SER B CA 1
ATOM 2230 C C . SER B 1 25 ? 11.555 -18.797 4.852 1 81.94 25 SER B C 1
ATOM 2232 O O . SER B 1 25 ? 10.961 -17.766 5.168 1 81.94 25 SER B O 1
ATOM 2234 N N . ARG B 1 26 ? 12.812 -19.094 5.09 1 86.44 26 ARG B N 1
ATOM 2235 C CA . ARG B 1 26 ? 13.695 -18.016 5.523 1 86.44 26 ARG B CA 1
ATOM 2236 C C . ARG B 1 26 ? 13.664 -16.844 4.535 1 86.44 26 ARG B C 1
ATOM 2238 O O . ARG B 1 26 ? 13.68 -15.68 4.938 1 86.44 26 ARG B O 1
ATOM 2245 N N . SER B 1 27 ? 13.539 -17.109 3.27 1 91.38 27 SER B N 1
ATOM 2246 C CA . SER B 1 27 ? 13.5 -16.078 2.242 1 91.38 27 SER B CA 1
ATOM 2247 C C . SER B 1 27 ? 12.234 -15.219 2.365 1 91.38 27 SER B C 1
ATOM 2249 O O . SER B 1 27 ? 12.281 -14 2.186 1 91.38 27 SER B O 1
ATOM 2251 N N . LEU B 1 28 ? 11.164 -15.859 2.74 1 92 28 LEU B N 1
ATOM 2252 C CA . LEU B 1 28 ? 9.914 -15.125 2.875 1 92 28 LEU B CA 1
ATOM 2253 C C . LEU B 1 28 ? 9.961 -14.18 4.074 1 92 28 LEU B C 1
ATOM 2255 O O . LEU B 1 28 ? 9.625 -13 3.953 1 92 28 LEU B O 1
ATOM 2259 N N . ILE B 1 29 ? 10.406 -14.695 5.152 1 92.19 29 ILE B N 1
ATOM 2260 C CA . ILE B 1 29 ? 10.445 -13.898 6.375 1 92.19 29 ILE B CA 1
ATOM 2261 C C . ILE B 1 29 ? 11.391 -12.711 6.184 1 92.19 29 ILE B C 1
ATOM 2263 O O . ILE B 1 29 ? 11.031 -11.57 6.496 1 92.19 29 ILE B O 1
ATOM 2267 N N . CYS B 1 30 ? 12.539 -12.938 5.652 1 94.81 30 CYS B N 1
ATOM 2268 C CA . CYS B 1 30 ? 13.516 -11.875 5.441 1 94.81 30 CYS B CA 1
ATOM 2269 C C . CYS B 1 30 ? 12.984 -10.836 4.449 1 94.81 30 CYS B C 1
ATOM 2271 O O . CYS B 1 30 ? 13.141 -9.633 4.66 1 94.81 30 CYS B O 1
ATOM 2273 N N . SER B 1 31 ? 12.352 -11.297 3.424 1 95.94 31 SER B N 1
ATOM 2274 C CA . SER B 1 31 ? 11.859 -10.367 2.408 1 95.94 31 SER B CA 1
ATOM 2275 C C . SER B 1 31 ? 10.672 -9.562 2.926 1 95.94 31 SER B C 1
ATOM 2277 O O . SER B 1 31 ? 10.562 -8.367 2.645 1 95.94 31 SER B O 1
ATOM 2279 N N . VAL B 1 32 ? 9.812 -10.18 3.768 1 95.38 32 VAL B N 1
ATOM 2280 C CA . VAL B 1 32 ? 8.641 -9.492 4.293 1 95.38 32 VAL B CA 1
ATOM 2281 C C . VAL B 1 32 ? 9.062 -8.469 5.348 1 95.38 32 VAL B C 1
ATOM 2283 O O . VAL B 1 32 ? 8.578 -7.336 5.352 1 95.38 32 VAL B O 1
ATOM 2286 N N . VAL B 1 33 ? 9.961 -8.828 6.156 1 95.31 33 VAL B N 1
ATOM 2287 C CA . VAL B 1 33 ? 10.461 -7.895 7.156 1 95.31 33 VAL B CA 1
ATOM 2288 C C . VAL B 1 33 ? 11.273 -6.793 6.477 1 95.31 33 VAL B C 1
ATOM 2290 O O . VAL B 1 33 ? 11.203 -5.629 6.871 1 95.31 33 VAL B O 1
ATOM 2293 N N . GLY B 1 34 ? 12.07 -7.211 5.5 1 97.06 34 GLY B N 1
ATOM 2294 C CA . GLY B 1 34 ? 12.781 -6.211 4.715 1 97.06 34 GLY B CA 1
ATOM 2295 C C . GLY B 1 34 ? 11.852 -5.219 4.039 1 97.06 34 GLY B C 1
ATOM 2296 O O . GLY B 1 34 ? 12.117 -4.012 4.043 1 97.06 34 GLY B O 1
ATOM 2297 N N . PHE B 1 35 ? 10.797 -5.723 3.543 1 97.38 35 PHE B N 1
ATOM 2298 C CA . PHE B 1 35 ? 9.797 -4.867 2.922 1 97.38 35 PHE B CA 1
ATOM 2299 C C . PHE B 1 35 ? 9.148 -3.951 3.955 1 97.38 35 PHE B C 1
ATOM 2301 O O . PHE B 1 35 ? 8.82 -2.801 3.656 1 97.38 35 PHE B O 1
ATOM 2308 N N . GLY B 1 36 ? 8.891 -4.5 5.082 1 96.62 36 GLY B N 1
ATOM 2309 C CA . GLY B 1 36 ? 8.398 -3.68 6.176 1 96.62 36 GLY B CA 1
ATOM 2310 C C . GLY B 1 36 ? 9.32 -2.529 6.523 1 96.62 36 GLY B C 1
ATOM 2311 O O . GLY B 1 36 ? 8.867 -1.396 6.695 1 96.62 36 GLY B O 1
ATOM 2312 N N . ALA B 1 37 ? 10.555 -2.834 6.578 1 96.06 37 ALA B N 1
ATOM 2313 C CA . ALA B 1 37 ? 11.539 -1.792 6.859 1 96.06 37 ALA B CA 1
ATOM 2314 C C . ALA B 1 37 ? 11.555 -0.742 5.754 1 96.06 37 ALA B C 1
ATOM 2316 O O . ALA B 1 37 ? 11.664 0.456 6.027 1 96.06 37 ALA B O 1
ATOM 2317 N N . ALA B 1 38 ? 11.477 -1.204 4.551 1 96.38 38 ALA B N 1
ATOM 2318 C CA . ALA B 1 38 ? 11.43 -0.289 3.412 1 96.38 38 ALA B CA 1
ATOM 2319 C C . ALA B 1 38 ? 10.172 0.578 3.457 1 96.38 38 ALA B C 1
ATOM 2321 O O . ALA B 1 38 ? 10.227 1.774 3.16 1 96.38 38 ALA B O 1
ATOM 2322 N N . SER B 1 39 ? 9.078 -0.012 3.818 1 95.56 39 SER B N 1
ATOM 2323 C CA . SER B 1 39 ? 7.82 0.723 3.912 1 95.56 39 SER B CA 1
ATOM 2324 C C . SER B 1 39 ? 7.875 1.766 5.023 1 95.56 39 SER B C 1
ATOM 2326 O O . SER B 1 39 ? 7.355 2.873 4.867 1 95.56 39 SER B O 1
ATOM 2328 N N . PHE B 1 40 ? 8.461 1.357 6.105 1 94.88 40 PHE B N 1
ATOM 2329 C CA . PHE B 1 40 ? 8.648 2.309 7.195 1 94.88 40 PHE B CA 1
ATOM 2330 C C . PHE B 1 40 ? 9.508 3.484 6.754 1 94.88 40 PHE B C 1
ATOM 2332 O O . PHE B 1 40 ? 9.195 4.637 7.055 1 94.88 40 PHE B O 1
ATOM 2339 N N . ALA B 1 41 ? 10.57 3.17 6.105 1 93.44 41 ALA B N 1
ATOM 2340 C CA . ALA B 1 41 ? 11.461 4.219 5.617 1 93.44 41 ALA B CA 1
ATOM 2341 C C . ALA B 1 41 ? 10.742 5.148 4.645 1 93.44 41 ALA B C 1
ATOM 2343 O O . ALA B 1 41 ? 10.914 6.367 4.699 1 93.44 41 ALA B O 1
ATOM 2344 N N . THR B 1 42 ? 9.961 4.59 3.785 1 92.94 42 THR B N 1
ATOM 2345 C CA . THR B 1 42 ? 9.258 5.379 2.777 1 92.94 42 THR B CA 1
ATOM 2346 C C . THR B 1 42 ? 8.203 6.273 3.424 1 92.94 42 THR B C 1
ATOM 2348 O O . THR B 1 42 ? 8.188 7.484 3.195 1 92.94 42 THR B O 1
ATOM 2351 N N . LYS B 1 43 ? 7.391 5.711 4.25 1 90.81 43 LYS B N 1
ATOM 2352 C CA . LYS B 1 43 ? 6.316 6.496 4.852 1 90.81 43 LYS B CA 1
ATOM 2353 C C . LYS B 1 43 ? 6.863 7.461 5.902 1 90.81 43 LYS B C 1
ATOM 2355 O O . LYS B 1 43 ? 6.402 8.602 6.008 1 90.81 43 LYS B O 1
ATOM 2360 N N . GLY B 1 44 ? 7.75 7.016 6.699 1 90.06 44 GLY B N 1
ATOM 2361 C CA . GLY B 1 44 ? 8.391 7.902 7.664 1 90.06 44 GLY B CA 1
ATOM 2362 C C . GLY B 1 44 ? 9.062 9.094 7.02 1 90.06 44 GLY B C 1
ATOM 2363 O O . GLY B 1 44 ? 8.914 10.227 7.484 1 90.06 44 GLY B O 1
ATOM 2364 N N . ALA B 1 45 ? 9.836 8.797 6.008 1 91.06 45 ALA B N 1
ATOM 2365 C CA . ALA B 1 45 ? 10.469 9.891 5.281 1 91.06 45 ALA B CA 1
ATOM 2366 C C . ALA B 1 45 ? 9.43 10.867 4.746 1 91.06 45 ALA B C 1
ATOM 2368 O O . ALA B 1 45 ? 9.609 12.086 4.836 1 91.06 45 ALA B O 1
ATOM 2369 N N . PHE B 1 46 ? 8.375 10.352 4.246 1 91.5 46 PHE B N 1
ATOM 2370 C CA . PHE B 1 46 ? 7.336 11.195 3.674 1 91.5 46 PHE B CA 1
ATOM 2371 C C . PHE B 1 46 ? 6.77 12.141 4.727 1 91.5 46 PHE B C 1
ATOM 2373 O O . PHE B 1 46 ? 6.641 13.344 4.484 1 91.5 46 PHE B O 1
ATOM 2380 N N . VAL B 1 47 ? 6.504 11.688 5.918 1 87.38 47 VAL B N 1
ATOM 2381 C CA . VAL B 1 47 ? 5.879 12.477 6.973 1 87.38 47 VAL B CA 1
ATOM 2382 C C . VAL B 1 47 ? 6.895 13.453 7.555 1 87.38 47 VAL B C 1
ATOM 2384 O O . VAL B 1 47 ? 6.602 14.648 7.695 1 87.38 47 VAL B O 1
ATOM 2387 N N . TRP B 1 48 ? 8.055 13.039 7.816 1 87.44 48 TRP B N 1
ATOM 2388 C CA . TRP B 1 48 ? 9.023 13.852 8.531 1 87.44 48 TRP B CA 1
ATOM 2389 C C . TRP B 1 48 ? 9.633 14.906 7.613 1 87.44 48 TRP B C 1
ATOM 2391 O O . TRP B 1 48 ? 9.984 16 8.062 1 87.44 48 TRP B O 1
ATOM 2401 N N . ILE B 1 49 ? 9.742 14.578 6.344 1 87.5 49 ILE B N 1
ATOM 2402 C CA . ILE B 1 49 ? 10.219 15.586 5.398 1 87.5 49 ILE B CA 1
ATOM 2403 C C . ILE B 1 49 ? 9.195 16.719 5.285 1 87.5 49 ILE B C 1
ATOM 2405 O O . ILE B 1 49 ? 9.555 17.875 5.145 1 87.5 49 ILE B O 1
ATOM 2409 N N . GLN B 1 50 ? 7.914 16.344 5.367 1 85.25 50 GLN B N 1
ATOM 2410 C CA . GLN B 1 50 ? 6.871 17.375 5.344 1 85.25 50 GLN B CA 1
ATOM 2411 C C . GLN B 1 50 ? 6.98 18.297 6.559 1 85.25 50 GLN B C 1
ATOM 2413 O O . GLN B 1 50 ? 6.809 19.516 6.438 1 85.25 50 GLN B O 1
ATOM 2418 N N . ILE B 1 51 ? 7.242 17.703 7.652 1 80.69 51 ILE B N 1
ATOM 2419 C CA . ILE B 1 51 ? 7.391 18.469 8.883 1 80.69 51 ILE B CA 1
ATOM 2420 C C . ILE B 1 51 ? 8.609 19.391 8.773 1 80.69 51 ILE B C 1
ATOM 2422 O O . ILE B 1 51 ? 8.547 20.562 9.141 1 80.69 51 ILE B O 1
ATOM 2426 N N . LEU B 1 52 ? 9.625 18.875 8.305 1 82.38 52 LEU B N 1
ATOM 2427 C CA . LEU B 1 52 ? 10.852 19.656 8.148 1 82.38 52 LEU B CA 1
ATOM 2428 C C . LEU B 1 52 ? 10.648 20.797 7.156 1 82.38 52 LEU B C 1
ATOM 2430 O O . LEU B 1 52 ? 11.125 21.906 7.387 1 82.38 52 LEU B O 1
ATOM 2434 N N . MET B 1 53 ? 9.984 20.5 6.082 1 82.5 53 MET B N 1
ATOM 2435 C CA . MET B 1 53 ? 9.711 21.531 5.074 1 82.5 53 MET B CA 1
ATOM 2436 C C . MET B 1 53 ? 8.867 22.656 5.664 1 82.5 53 MET B C 1
ATOM 2438 O O . MET B 1 53 ? 9.117 23.828 5.383 1 82.5 53 MET B O 1
ATOM 2442 N N . LYS B 1 54 ? 7.898 22.281 6.41 1 79.94 54 LYS B N 1
ATOM 2443 C CA . LYS B 1 54 ? 7.07 23.297 7.059 1 79.94 54 LYS B CA 1
ATOM 2444 C C . LYS B 1 54 ? 7.898 24.172 7.996 1 79.94 54 LYS B C 1
ATOM 2446 O O . LYS B 1 54 ? 7.711 25.391 8.055 1 79.94 54 LYS B O 1
ATOM 2451 N N . ARG B 1 55 ? 8.734 23.609 8.641 1 78 55 ARG B N 1
ATOM 2452 C CA . ARG B 1 55 ? 9.586 24.344 9.57 1 78 55 ARG B CA 1
ATOM 2453 C C . ARG B 1 55 ? 10.547 25.266 8.82 1 78 55 ARG B C 1
ATOM 2455 O O . ARG B 1 55 ? 10.727 26.422 9.195 1 78 55 ARG B O 1
ATOM 2462 N N . VAL B 1 56 ? 11.117 24.781 7.832 1 76.5 56 VAL B N 1
ATOM 2463 C CA . VAL B 1 56 ? 12.133 25.516 7.094 1 76.5 56 VAL B CA 1
ATOM 2464 C C . VAL B 1 56 ? 11.477 26.641 6.293 1 76.5 56 VAL B C 1
ATOM 2466 O O . VAL B 1 56 ? 11.969 27.766 6.273 1 76.5 56 VAL B O 1
ATOM 2469 N N . TYR B 1 57 ? 10.305 26.328 5.684 1 75.88 57 TYR B N 1
ATOM 2470 C CA . TYR B 1 57 ? 9.727 27.312 4.762 1 75.88 57 TYR B CA 1
ATOM 2471 C C . TYR B 1 57 ? 8.711 28.203 5.465 1 75.88 57 TYR B C 1
ATOM 2473 O O . TYR B 1 57 ? 8.398 29.297 4.992 1 75.88 57 TYR B O 1
ATOM 2481 N N . ASN B 1 58 ? 7.984 27.625 6.418 1 68 58 ASN B N 1
ATOM 2482 C CA . ASN B 1 58 ? 7.191 28.562 7.211 1 68 58 ASN B CA 1
ATOM 2483 C C . ASN B 1 58 ? 8.062 29.641 7.832 1 68 58 ASN B C 1
ATOM 2485 O O . ASN B 1 58 ? 7.648 30.797 7.93 1 68 58 ASN B O 1
ATOM 2489 N N . GLU B 1 59 ? 9.07 29.344 8.25 1 58.62 59 GLU B N 1
ATOM 2490 C CA . GLU B 1 59 ? 10 30.328 8.797 1 58.62 59 GLU B CA 1
ATOM 2491 C C . GLU B 1 59 ? 10.406 31.344 7.742 1 58.62 59 GLU B C 1
ATOM 2493 O O . GLU B 1 59 ? 10.711 32.5 8.07 1 58.62 59 GLU B O 1
ATOM 2498 N N . GLN B 1 60 ? 10.281 31 6.59 1 57.94 60 GLN B N 1
ATOM 2499 C CA . GLN B 1 60 ? 10.742 31.922 5.555 1 57.94 60 GLN B CA 1
ATOM 2500 C C . GLN B 1 60 ? 9.562 32.656 4.922 1 57.94 60 GLN B C 1
ATOM 2502 O O . GLN B 1 60 ? 9.75 33.406 3.969 1 57.94 60 GLN B O 1
ATOM 2507 N N . GLU B 1 61 ? 8.43 32.688 5.473 1 56.81 61 GLU B N 1
ATOM 2508 C CA . GLU B 1 61 ? 7.223 33.375 5.023 1 56.81 61 GLU B CA 1
ATOM 2509 C C . GLU B 1 61 ? 6.832 32.938 3.617 1 56.81 61 GLU B C 1
ATOM 2511 O O . GLU B 1 61 ? 6.168 33.688 2.893 1 56.81 61 GLU B O 1
ATOM 2516 N N . ARG B 1 62 ? 7.461 31.906 2.93 1 57 62 ARG B N 1
ATOM 2517 C CA . ARG B 1 62 ? 7.375 31.594 1.509 1 57 62 ARG B CA 1
ATOM 2518 C C . ARG B 1 62 ? 6.695 30.25 1.289 1 57 62 ARG B C 1
ATOM 2520 O O . ARG B 1 62 ? 7.078 29.484 0.392 1 57 62 ARG B O 1
ATOM 2527 N N . TYR B 1 63 ? 5.613 29.906 2.018 1 58.84 63 TYR B N 1
ATOM 2528 C CA . TYR B 1 63 ? 5.086 28.547 2.008 1 58.84 63 TYR B CA 1
ATOM 2529 C C . TYR B 1 63 ? 4.293 28.281 0.735 1 58.84 63 TYR B C 1
ATOM 2531 O O . TYR B 1 63 ? 4.035 27.125 0.39 1 58.84 63 TYR B O 1
ATOM 2539 N N . TYR B 1 64 ? 4.082 29.297 -0.12 1 60.5 64 TYR B N 1
ATOM 2540 C CA . TYR B 1 64 ? 3.23 29.125 -1.289 1 60.5 64 TYR B CA 1
ATOM 2541 C C . TYR B 1 64 ? 4.02 29.328 -2.576 1 60.5 64 TYR B C 1
ATOM 2543 O O . TYR B 1 64 ? 4.953 30.125 -2.623 1 60.5 64 TYR B O 1
ATOM 2551 N N . ILE B 1 65 ? 3.893 28.297 -3.346 1 57.06 65 ILE B N 1
ATOM 2552 C CA . ILE B 1 65 ? 4.484 28.422 -4.672 1 57.06 65 ILE B CA 1
ATOM 2553 C C . ILE B 1 65 ? 3.441 28.938 -5.66 1 57.06 65 ILE B C 1
ATOM 2555 O O . ILE B 1 65 ? 2.242 28.922 -5.375 1 57.06 65 ILE B O 1
ATOM 2559 N N . LEU B 1 66 ? 3.889 29.406 -6.855 1 52.62 66 LEU B N 1
ATOM 2560 C CA . LEU B 1 66 ? 3.123 29.828 -8.016 1 52.62 66 LEU B CA 1
ATOM 2561 C C . LEU B 1 66 ? 2.053 30.844 -7.617 1 52.62 66 LEU B C 1
ATOM 2563 O O . LEU B 1 66 ? 0.869 30.641 -7.902 1 52.62 66 LEU B O 1
ATOM 2567 N N . GLY B 1 67 ? 2.406 31.766 -6.938 1 50.44 67 GLY B N 1
ATOM 2568 C CA . GLY B 1 67 ? 1.502 32.875 -6.691 1 50.44 67 GLY B CA 1
ATOM 2569 C C . GLY B 1 67 ? 0.465 32.594 -5.625 1 50.44 67 GLY B C 1
ATOM 2570 O O . GLY B 1 67 ? -0.698 32.969 -5.758 1 50.44 67 GLY B O 1
ATOM 2571 N N . ARG B 1 68 ? 0.697 31.672 -4.652 1 59.31 68 ARG B N 1
ATOM 2572 C CA . ARG B 1 68 ? -0.008 31.547 -3.381 1 59.31 68 ARG B CA 1
ATOM 2573 C C . ARG B 1 68 ? -1.12 30.5 -3.475 1 59.31 68 ARG B C 1
ATOM 2575 O O . ARG B 1 68 ? -1.945 30.391 -2.566 1 59.31 68 ARG B O 1
ATOM 2582 N N . ASN B 1 69 ? -1.139 29.766 -4.656 1 60.97 69 ASN B N 1
ATOM 2583 C CA . ASN B 1 69 ? -2.314 28.906 -4.785 1 60.97 69 ASN B CA 1
ATOM 2584 C C . ASN B 1 69 ? -2.012 27.469 -4.375 1 60.97 69 ASN B C 1
ATOM 2586 O O . ASN B 1 69 ? -2.881 26.766 -3.848 1 60.97 69 ASN B O 1
ATOM 2590 N N . ILE B 1 70 ? -0.751 27.125 -4.598 1 65.44 70 ILE B N 1
ATOM 2591 C CA . ILE B 1 70 ? -0.447 25.734 -4.277 1 65.44 70 ILE B CA 1
ATOM 2592 C C . ILE B 1 70 ? 0.626 25.672 -3.193 1 65.44 70 ILE B C 1
ATOM 2594 O O . ILE B 1 70 ? 1.615 26.406 -3.252 1 65.44 70 ILE B O 1
ATOM 2598 N N . GLU B 1 71 ? 0.372 24.938 -2.205 1 72.94 71 GLU B N 1
ATOM 2599 C CA . GLU B 1 71 ? 1.317 24.766 -1.106 1 72.94 71 GLU B CA 1
ATOM 2600 C C . GLU B 1 71 ? 2.496 23.891 -1.525 1 72.94 71 GLU B C 1
ATOM 2602 O O . GLU B 1 71 ? 2.348 23 -2.363 1 72.94 71 GLU B O 1
ATOM 2607 N N . TYR B 1 72 ? 3.684 24.266 -1.128 1 77.44 72 TYR B N 1
ATOM 2608 C CA . TYR B 1 72 ? 4.879 23.469 -1.364 1 77.44 72 TYR B CA 1
ATOM 2609 C C . TYR B 1 72 ? 4.641 22 -0.99 1 77.44 72 TYR B C 1
ATOM 2611 O O . TYR B 1 72 ? 5.199 21.094 -1.614 1 77.44 72 TYR B O 1
ATOM 2619 N N . SER B 1 73 ? 3.707 21.797 -0.081 1 79.06 73 SER B N 1
ATOM 2620 C CA . SER B 1 73 ? 3.41 20.438 0.365 1 79.06 73 SER B CA 1
ATOM 2621 C C . SER B 1 73 ? 2.705 19.641 -0.727 1 79.06 73 SER B C 1
ATOM 2623 O O . SER B 1 73 ? 2.957 18.453 -0.891 1 79.06 73 SER B O 1
ATOM 2625 N N . THR B 1 74 ? 1.906 20.375 -1.498 1 81.06 74 THR B N 1
ATOM 2626 C CA . THR B 1 74 ? 1.191 19.703 -2.572 1 81.06 74 THR B CA 1
ATOM 2627 C C . THR B 1 74 ? 2.148 19.297 -3.693 1 81.06 74 THR B C 1
ATOM 2629 O O . THR B 1 74 ? 2.031 18.219 -4.258 1 81.06 74 THR B O 1
ATOM 2632 N N . LEU B 1 75 ? 3.084 20.156 -3.994 1 82.25 75 LEU B N 1
ATOM 2633 C CA . LEU B 1 75 ? 4.07 19.844 -5.02 1 82.25 75 LEU B CA 1
ATOM 2634 C C . LEU B 1 75 ? 4.961 18.672 -4.586 1 82.25 75 LEU B C 1
ATOM 2636 O O . LEU B 1 75 ? 5.301 17.812 -5.395 1 82.25 75 LEU B O 1
ATOM 2640 N N . TYR B 1 76 ? 5.234 18.766 -3.363 1 88.44 76 TYR B N 1
ATOM 2641 C CA . TYR B 1 76 ? 6.016 17.672 -2.779 1 88.44 76 TYR B CA 1
ATOM 2642 C C . TYR B 1 76 ? 5.277 16.344 -2.898 1 88.44 76 TYR B C 1
ATOM 2644 O O . TYR B 1 76 ? 5.859 15.336 -3.307 1 88.44 76 TYR B O 1
ATOM 2652 N N . GLU B 1 77 ? 4.074 16.297 -2.629 1 89.56 77 GLU B N 1
ATOM 2653 C CA . GLU B 1 77 ? 3.266 15.086 -2.654 1 89.56 77 GLU B CA 1
ATOM 2654 C C . GLU B 1 77 ? 3.043 14.594 -4.082 1 89.56 77 GLU B C 1
ATOM 2656 O O . GLU B 1 77 ? 3.09 13.398 -4.352 1 89.56 77 GLU B O 1
ATOM 2661 N N . LEU B 1 78 ? 2.777 15.508 -4.945 1 88.75 78 LEU B N 1
ATOM 2662 C CA . LEU B 1 78 ? 2.576 15.133 -6.34 1 88.75 78 LEU B CA 1
ATOM 2663 C C . LEU B 1 78 ? 3.869 14.602 -6.953 1 88.75 78 LEU B C 1
ATOM 2665 O O . LEU B 1 78 ? 3.844 13.664 -7.754 1 88.75 78 LEU B O 1
ATOM 2669 N N . GLY B 1 79 ? 5.004 15.242 -6.625 1 92.75 79 GLY B N 1
ATOM 2670 C CA . GLY B 1 79 ? 6.293 14.734 -7.066 1 92.75 79 GLY B CA 1
ATOM 2671 C C . GLY B 1 79 ? 6.574 13.328 -6.582 1 92.75 79 GLY B C 1
ATOM 2672 O O . GLY B 1 79 ? 7.062 12.484 -7.344 1 92.75 79 GLY B O 1
ATOM 2673 N N . LYS B 1 80 ? 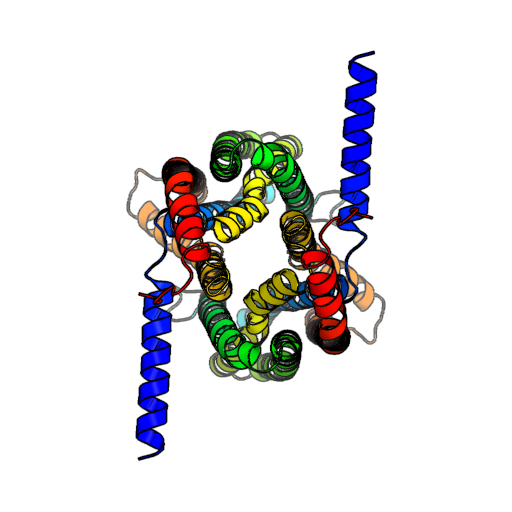6.262 13.078 -5.324 1 94.31 80 LYS B N 1
ATOM 2674 C CA . LYS B 1 80 ? 6.426 11.734 -4.766 1 94.31 80 LYS B CA 1
ATOM 2675 C C . LYS B 1 80 ? 5.57 10.719 -5.516 1 94.31 80 LYS B C 1
ATOM 2677 O O . LYS B 1 80 ? 6.027 9.609 -5.809 1 94.31 80 LYS B O 1
ATOM 2682 N N . CYS B 1 81 ? 4.352 11.102 -5.859 1 94.88 81 CYS B N 1
ATOM 2683 C CA . CYS B 1 81 ? 3.443 10.203 -6.562 1 94.88 81 CYS B CA 1
ATOM 2684 C C . CYS B 1 81 ? 4.023 9.781 -7.91 1 94.88 81 CYS B C 1
ATOM 2686 O O . CYS B 1 81 ? 4.09 8.594 -8.219 1 94.88 81 CYS B O 1
ATOM 2688 N N . VAL B 1 82 ? 4.453 10.742 -8.648 1 96.12 82 VAL B N 1
ATOM 2689 C CA . VAL B 1 82 ? 5.012 10.469 -9.969 1 96.12 82 VAL B CA 1
ATOM 2690 C C . VAL B 1 82 ? 6.266 9.609 -9.836 1 96.12 82 VAL B C 1
ATOM 2692 O O . VAL B 1 82 ? 6.457 8.656 -10.594 1 96.12 82 VAL B O 1
ATOM 2695 N N . SER B 1 83 ? 7.133 9.945 -8.914 1 97.5 83 SER B N 1
ATOM 2696 C CA . SER B 1 83 ? 8.375 9.211 -8.711 1 97.5 83 SER B CA 1
ATOM 2697 C C . SER B 1 83 ? 8.102 7.766 -8.289 1 97.5 83 SER B C 1
ATOM 2699 O O . SER B 1 83 ? 8.773 6.844 -8.75 1 97.5 83 SER B O 1
ATOM 2701 N N . VAL B 1 84 ? 7.156 7.559 -7.438 1 96.56 84 VAL B N 1
ATOM 2702 C CA . VAL B 1 84 ? 6.816 6.227 -6.957 1 96.56 84 VAL B CA 1
ATOM 2703 C C . VAL B 1 84 ? 6.301 5.375 -8.109 1 96.56 84 VAL B C 1
ATOM 2705 O O . VAL B 1 84 ? 6.684 4.211 -8.258 1 96.56 84 VAL B O 1
ATOM 2708 N N . VAL B 1 85 ? 5.453 5.953 -8.961 1 96.19 85 VAL B N 1
ATOM 2709 C CA . VAL B 1 85 ? 4.926 5.25 -10.125 1 96.19 85 VAL B CA 1
ATOM 2710 C C . VAL B 1 85 ? 6.074 4.844 -11.047 1 96.19 85 VAL B C 1
ATOM 2712 O O . VAL B 1 85 ? 6.148 3.691 -11.484 1 96.19 85 VAL B O 1
ATOM 2715 N N . LEU B 1 86 ? 6.941 5.73 -11.281 1 96.88 86 LEU B N 1
ATOM 2716 C CA . LEU B 1 86 ? 8.102 5.445 -12.117 1 96.88 86 LEU B CA 1
ATOM 2717 C C . LEU B 1 86 ? 8.969 4.355 -11.5 1 96.88 86 LEU B C 1
ATOM 2719 O O . LEU B 1 86 ? 9.5 3.496 -12.211 1 96.88 86 LEU B O 1
ATOM 2723 N N . GLY B 1 87 ? 9.164 4.391 -10.234 1 97.69 87 GLY B N 1
ATOM 2724 C CA . GLY B 1 87 ? 9.938 3.373 -9.531 1 97.69 87 GLY B CA 1
ATOM 2725 C C . GLY B 1 87 ? 9.328 1.986 -9.641 1 97.69 87 GLY B C 1
ATOM 2726 O O . GLY B 1 87 ? 10.055 1.002 -9.828 1 97.69 87 GLY B O 1
ATOM 2727 N N . ILE B 1 88 ? 8.039 1.923 -9.555 1 96.19 88 ILE B N 1
ATOM 2728 C CA . ILE B 1 88 ? 7.332 0.65 -9.648 1 96.19 88 ILE B CA 1
ATOM 2729 C C . ILE B 1 88 ? 7.543 0.049 -11.039 1 96.19 88 ILE B C 1
ATOM 2731 O O . ILE B 1 88 ? 7.902 -1.124 -11.164 1 96.19 88 ILE B O 1
ATOM 2735 N N . VAL B 1 89 ? 7.332 0.875 -12.031 1 93.56 89 VAL B N 1
ATOM 2736 C CA . VAL B 1 89 ? 7.473 0.413 -13.414 1 93.56 89 VAL B CA 1
ATOM 2737 C C . VAL B 1 89 ? 8.922 0.018 -13.68 1 93.56 89 VAL B C 1
ATOM 2739 O O . VAL B 1 89 ? 9.188 -1.046 -14.242 1 93.56 89 VAL B O 1
ATOM 2742 N N . LEU B 1 90 ? 9.836 0.803 -13.234 1 95.38 90 LEU B N 1
ATOM 2743 C CA . LEU B 1 90 ? 11.25 0.505 -13.414 1 95.38 90 LEU B CA 1
ATOM 2744 C C . LEU B 1 90 ? 11.625 -0.791 -12.703 1 95.38 90 LEU B C 1
ATOM 2746 O O . LEU B 1 90 ? 12.367 -1.61 -13.25 1 95.38 90 LEU B O 1
ATOM 2750 N N . GLY B 1 91 ? 11.164 -0.92 -11.5 1 95 91 GLY B N 1
ATOM 2751 C CA . GLY B 1 91 ? 11.414 -2.156 -10.773 1 95 91 GLY B CA 1
ATOM 2752 C C . GLY B 1 91 ? 10.875 -3.385 -11.484 1 95 91 GLY B C 1
ATOM 2753 O O . GLY B 1 91 ? 11.523 -4.434 -11.492 1 95 91 GLY B O 1
ATOM 2754 N N . THR B 1 92 ? 9.742 -3.223 -12.086 1 93.06 92 THR B N 1
ATOM 2755 C CA . THR B 1 92 ? 9.125 -4.328 -12.812 1 93.06 92 THR B CA 1
ATOM 2756 C C . THR B 1 92 ? 9.953 -4.691 -14.047 1 93.06 92 THR B C 1
ATOM 2758 O O . THR B 1 92 ? 10.211 -5.867 -14.305 1 93.06 92 THR B O 1
ATOM 2761 N N . VAL B 1 93 ? 10.328 -3.689 -14.758 1 90.75 93 VAL B N 1
ATOM 2762 C CA . VAL B 1 93 ? 11.102 -3.904 -15.969 1 90.75 93 VAL B CA 1
ATOM 2763 C C . VAL B 1 93 ? 12.422 -4.594 -15.633 1 90.75 93 VAL B C 1
ATOM 2765 O O . VAL B 1 93 ? 12.781 -5.605 -16.234 1 90.75 93 VAL B O 1
ATOM 2768 N N . ILE B 1 94 ? 13.102 -4.141 -14.641 1 92.56 94 ILE B N 1
ATOM 2769 C CA . ILE B 1 94 ? 14.398 -4.699 -14.266 1 92.56 94 ILE B CA 1
ATOM 2770 C C . ILE B 1 94 ? 14.219 -6.121 -13.742 1 92.56 94 ILE B C 1
ATOM 2772 O O . ILE B 1 94 ? 14.984 -7.02 -14.094 1 92.56 94 ILE B O 1
ATOM 2776 N N . SER B 1 95 ? 13.234 -6.262 -12.914 1 91.38 95 SER B N 1
ATOM 2777 C CA . SER B 1 95 ? 12.945 -7.586 -12.383 1 91.38 95 SER B CA 1
ATOM 2778 C C . SER B 1 95 ? 12.633 -8.578 -13.5 1 91.38 95 SER B C 1
ATOM 2780 O O . SER B 1 95 ? 13.117 -9.711 -13.492 1 91.38 95 SER B O 1
ATOM 2782 N N . SER B 1 96 ? 11.82 -8.18 -14.484 1 86.56 96 SER B N 1
ATOM 2783 C CA . SER B 1 96 ? 11.398 -9.062 -15.562 1 86.56 96 SER B CA 1
ATOM 2784 C C . SER B 1 96 ? 12.578 -9.469 -16.438 1 86.56 96 SER B C 1
ATOM 2786 O O . SER B 1 96 ? 12.617 -10.594 -16.953 1 86.56 96 SER B O 1
ATOM 2788 N N . ILE B 1 97 ? 13.516 -8.602 -16.594 1 85.31 97 ILE B N 1
ATOM 2789 C CA . ILE B 1 97 ? 14.664 -8.875 -17.453 1 85.31 97 ILE B CA 1
ATOM 2790 C C . ILE B 1 97 ? 15.68 -9.727 -16.688 1 85.31 97 ILE B C 1
ATOM 2792 O O . ILE B 1 97 ? 16.188 -10.711 -17.219 1 85.31 97 ILE B O 1
ATOM 2796 N N . ARG B 1 98 ? 15.891 -9.414 -15.484 1 85.12 98 ARG B N 1
ATOM 2797 C CA . ARG B 1 98 ? 17 -10.031 -14.758 1 85.12 98 ARG B CA 1
ATOM 2798 C C . ARG B 1 98 ? 16.578 -11.359 -14.141 1 85.12 98 ARG B C 1
ATOM 2800 O O . ARG B 1 98 ? 17.422 -12.219 -13.867 1 85.12 98 ARG B O 1
ATOM 2807 N N . ARG B 1 99 ? 15.336 -11.523 -13.961 1 80.81 99 ARG B N 1
ATOM 2808 C CA . ARG B 1 99 ? 14.859 -12.758 -13.359 1 80.81 99 ARG B CA 1
ATOM 2809 C C . ARG B 1 99 ? 15.086 -13.945 -14.289 1 80.81 99 ARG B C 1
ATOM 2811 O O . ARG B 1 99 ? 15.234 -15.086 -13.828 1 80.81 99 ARG B O 1
ATOM 2818 N N . LYS B 1 100 ? 15.078 -13.695 -15.523 1 77 100 LYS B N 1
ATOM 2819 C CA . LYS B 1 100 ? 15.328 -14.742 -16.5 1 77 100 LYS B CA 1
ATOM 2820 C C . LYS B 1 100 ? 16.734 -15.312 -16.359 1 77 100 LYS B C 1
ATOM 2822 O O . LYS B 1 100 ? 16.969 -16.5 -16.625 1 77 100 LYS B O 1
ATOM 2827 N N . ALA B 1 101 ? 17.578 -14.453 -15.844 1 78.38 101 ALA B N 1
ATOM 2828 C CA . ALA B 1 101 ? 18.969 -14.867 -15.703 1 78.38 101 ALA B CA 1
ATOM 2829 C C . ALA B 1 101 ? 19.219 -15.5 -14.336 1 78.38 101 ALA B C 1
ATOM 2831 O O . ALA B 1 101 ? 19.906 -16.516 -14.234 1 78.38 101 ALA B O 1
ATOM 2832 N N . ASN B 1 102 ? 18.812 -14.844 -13.352 1 84.62 102 ASN B N 1
ATOM 2833 C CA . ASN B 1 102 ? 19.078 -15.289 -11.984 1 84.62 102 ASN B CA 1
ATOM 2834 C C . ASN B 1 102 ? 17.984 -14.836 -11.023 1 84.62 102 ASN B C 1
ATOM 2836 O O . ASN B 1 102 ? 17.641 -13.648 -10.984 1 84.62 102 ASN B O 1
ATOM 2840 N N . ARG B 1 103 ? 17.562 -15.797 -10.281 1 82 103 ARG B N 1
ATOM 2841 C CA . ARG B 1 103 ? 16.484 -15.5 -9.352 1 82 103 ARG B CA 1
ATOM 2842 C C . ARG B 1 103 ? 16.969 -14.609 -8.211 1 82 103 ARG B C 1
ATOM 2844 O O . ARG B 1 103 ? 16.156 -13.984 -7.52 1 82 103 ARG B O 1
ATOM 2851 N N . ARG B 1 104 ? 18.266 -14.531 -8.023 1 90.94 104 ARG B N 1
ATOM 2852 C CA . ARG B 1 104 ? 18.828 -13.656 -6.992 1 90.94 104 ARG B CA 1
ATOM 2853 C C . ARG B 1 104 ? 18.703 -12.195 -7.391 1 90.94 104 ARG B C 1
ATOM 2855 O O . ARG B 1 104 ? 18.922 -11.297 -6.57 1 90.94 104 ARG B O 1
ATOM 2862 N N . ALA B 1 105 ? 18.266 -11.961 -8.516 1 91.94 105 ALA B N 1
ATOM 2863 C CA . ALA B 1 105 ? 18.188 -10.609 -9.062 1 91.94 105 ALA B CA 1
ATOM 2864 C C . ALA B 1 105 ? 17.141 -9.781 -8.336 1 91.94 105 ALA B C 1
ATOM 2866 O O . ALA B 1 105 ? 17.328 -8.594 -8.078 1 91.94 105 ALA B O 1
ATOM 2867 N N . ASP B 1 106 ? 16.094 -10.398 -7.934 1 94.81 106 ASP B N 1
ATOM 2868 C CA . ASP B 1 106 ? 14.992 -9.664 -7.32 1 94.81 106 ASP B CA 1
ATOM 2869 C C . ASP B 1 106 ? 15.391 -9.125 -5.945 1 94.81 106 ASP B C 1
ATOM 2871 O O . ASP B 1 106 ? 15.305 -7.922 -5.691 1 94.81 106 ASP B O 1
ATOM 2875 N N . PRO B 1 107 ? 15.875 -9.984 -5.043 1 96.69 107 PRO B N 1
ATOM 2876 C CA . PRO B 1 107 ? 16.281 -9.438 -3.748 1 96.69 107 PRO B CA 1
ATOM 2877 C C . PRO B 1 107 ? 17.453 -8.469 -3.861 1 96.69 107 PRO B C 1
ATOM 2879 O O . PRO B 1 107 ? 17.547 -7.504 -3.096 1 96.69 107 PRO B O 1
ATOM 2882 N N . ILE B 1 108 ? 18.344 -8.664 -4.754 1 97.31 108 ILE B N 1
ATOM 2883 C CA . ILE B 1 108 ? 19.484 -7.77 -4.941 1 97.31 108 ILE B CA 1
ATOM 2884 C C . ILE B 1 108 ? 19 -6.414 -5.449 1 97.31 108 ILE B C 1
ATOM 2886 O O . ILE B 1 108 ? 19.484 -5.367 -5.02 1 97.31 108 ILE B O 1
ATOM 2890 N N . LEU B 1 109 ? 18.062 -6.414 -6.383 1 97.44 109 LEU B N 1
ATOM 2891 C CA . LEU B 1 109 ? 17.453 -5.18 -6.871 1 97.44 109 LEU B CA 1
ATOM 2892 C C . LEU B 1 109 ? 16.844 -4.387 -5.723 1 97.44 109 LEU B C 1
ATOM 2894 O O . LEU B 1 109 ? 17.016 -3.166 -5.645 1 97.44 109 LEU B O 1
ATOM 2898 N N . CYS B 1 110 ? 16.141 -5.035 -4.805 1 97.56 110 CYS B N 1
ATOM 2899 C CA . CYS B 1 110 ? 15.547 -4.398 -3.635 1 97.56 110 CYS B CA 1
ATOM 2900 C C . CYS B 1 110 ? 16.625 -3.801 -2.732 1 97.56 110 CYS B C 1
ATOM 2902 O O . CYS B 1 110 ? 16.469 -2.68 -2.244 1 97.56 110 CYS B O 1
ATOM 2904 N N . ALA B 1 111 ? 17.703 -4.582 -2.555 1 98.25 111 ALA B N 1
ATOM 2905 C CA . ALA B 1 111 ? 18.797 -4.117 -1.703 1 98.25 111 ALA B CA 1
ATOM 2906 C C . ALA B 1 111 ? 19.469 -2.885 -2.303 1 98.25 111 ALA B C 1
ATOM 2908 O O . ALA B 1 111 ? 19.703 -1.895 -1.604 1 98.25 111 ALA B O 1
ATOM 2909 N N . ILE B 1 112 ? 19.75 -2.904 -3.551 1 98 112 ILE B N 1
ATOM 2910 C CA . ILE B 1 112 ? 20.406 -1.798 -4.238 1 98 112 ILE B CA 1
ATOM 2911 C C . ILE B 1 112 ? 19.516 -0.562 -4.203 1 98 112 ILE B C 1
ATOM 2913 O O . ILE B 1 112 ? 19.984 0.551 -3.969 1 98 112 ILE B O 1
ATOM 2917 N N . GLY B 1 113 ? 18.234 -0.752 -4.473 1 98.25 113 GLY B N 1
ATOM 2918 C CA . GLY B 1 113 ? 17.297 0.359 -4.406 1 98.25 113 GLY B CA 1
ATOM 2919 C C . GLY B 1 113 ? 17.297 1.061 -3.061 1 98.25 113 GLY B C 1
ATOM 2920 O O . GLY B 1 113 ? 17.391 2.287 -2.994 1 98.25 113 GLY B O 1
ATOM 2921 N N . LEU B 1 114 ? 17.25 0.275 -2.016 1 98.19 114 LEU B N 1
ATOM 2922 C CA . LEU B 1 114 ? 17.219 0.839 -0.669 1 98.19 114 LEU B CA 1
ATOM 2923 C C . LEU B 1 114 ? 18.531 1.531 -0.343 1 98.19 114 LEU B C 1
ATOM 2925 O O . LEU B 1 114 ? 18.547 2.621 0.233 1 98.19 114 LEU B O 1
ATOM 2929 N N . LEU B 1 115 ? 19.656 0.971 -0.746 1 98.19 115 LEU B N 1
ATOM 2930 C CA . LEU B 1 115 ? 20.984 1.532 -0.446 1 98.19 115 LEU B CA 1
ATOM 2931 C C . LEU B 1 115 ? 21.203 2.832 -1.209 1 98.19 115 LEU B C 1
ATOM 2933 O O . LEU B 1 115 ? 21.781 3.777 -0.676 1 98.19 115 LEU B O 1
ATOM 2937 N N . LEU B 1 116 ? 20.734 2.869 -2.416 1 98.25 116 LEU B N 1
ATOM 2938 C CA . LEU B 1 116 ? 20.891 4.07 -3.229 1 98.25 116 LEU B CA 1
ATOM 2939 C C . LEU B 1 116 ? 19.984 5.188 -2.725 1 98.25 116 LEU B C 1
ATOM 2941 O O . LEU B 1 116 ? 20.312 6.367 -2.846 1 98.25 116 LEU B O 1
ATOM 2945 N N . ALA B 1 117 ? 18.844 4.863 -2.166 1 97.81 117 ALA B N 1
ATOM 2946 C CA . ALA B 1 117 ? 17.891 5.848 -1.673 1 97.81 117 ALA B CA 1
ATOM 2947 C C . ALA B 1 117 ? 18.453 6.633 -0.499 1 97.81 117 ALA B C 1
ATOM 2949 O O . ALA B 1 117 ? 18.141 7.812 -0.316 1 97.81 117 ALA B O 1
ATOM 2950 N N . ILE B 1 118 ? 19.359 6.012 0.283 1 96.62 118 ILE B N 1
ATOM 2951 C CA . ILE B 1 118 ? 19.891 6.594 1.518 1 96.62 118 ILE B CA 1
ATOM 2952 C C . ILE B 1 118 ? 20.703 7.844 1.198 1 96.62 118 ILE B C 1
ATOM 2954 O O . ILE B 1 118 ? 20.359 8.945 1.638 1 96.62 118 ILE B O 1
ATOM 2958 N N . PRO B 1 119 ? 21.734 7.762 0.394 1 96.25 119 PRO B N 1
ATOM 2959 C CA . PRO B 1 119 ? 22.516 8.969 0.12 1 96.25 119 PRO B CA 1
ATOM 2960 C C . PRO B 1 119 ? 21.719 10.031 -0.634 1 96.25 119 PRO B C 1
ATOM 2962 O O . PRO B 1 119 ? 21.922 11.227 -0.418 1 96.25 119 PRO B O 1
ATOM 2965 N N . LEU B 1 120 ? 20.859 9.68 -1.464 1 96.69 120 LEU B N 1
ATOM 2966 C CA . LEU B 1 120 ? 20.047 10.633 -2.203 1 96.69 120 LEU B CA 1
ATOM 2967 C C . LEU B 1 120 ? 19.125 11.406 -1.26 1 96.69 120 LEU B C 1
ATOM 2969 O O . LEU B 1 120 ? 18.969 12.625 -1.394 1 96.69 120 LEU B O 1
ATOM 2973 N N . MET B 1 121 ? 18.531 10.703 -0.301 1 93.56 121 MET B N 1
ATOM 2974 C CA . MET B 1 121 ? 17.656 11.352 0.671 1 93.56 121 MET B CA 1
ATOM 2975 C C . MET B 1 121 ? 18.453 12.281 1.581 1 93.56 121 MET B C 1
ATOM 2977 O O . MET B 1 121 ? 18.016 13.398 1.87 1 93.56 121 MET B O 1
ATOM 2981 N N . CYS B 1 122 ? 19.641 11.836 2.041 1 91.56 122 CYS B N 1
ATOM 2982 C CA . CYS B 1 122 ? 20.484 12.656 2.895 1 91.56 122 CYS B CA 1
ATOM 2983 C C . CYS B 1 122 ? 20.922 13.93 2.174 1 91.56 122 CYS B C 1
ATOM 2985 O O . CYS B 1 122 ? 20.891 15.016 2.752 1 91.56 122 CYS B O 1
ATOM 2987 N N . LEU B 1 123 ? 21.25 13.773 0.958 1 93.19 123 LEU B N 1
ATOM 2988 C CA . LEU B 1 123 ? 21.641 14.922 0.155 1 93.19 123 LEU B CA 1
ATOM 2989 C C . LEU B 1 123 ? 20.484 15.898 0.003 1 93.19 123 LEU B C 1
ATOM 2991 O O . LEU B 1 123 ? 20.688 17.125 0.038 1 93.19 123 LEU B O 1
ATOM 2995 N N . SER B 1 124 ? 19.266 15.367 -0.169 1 91.81 124 SER B N 1
ATOM 2996 C CA . SER B 1 124 ? 18.078 16.203 -0.308 1 91.81 124 SER B CA 1
ATOM 2997 C C . SER B 1 124 ? 17.828 17.016 0.958 1 91.81 124 SER B C 1
ATOM 2999 O O . SER B 1 124 ? 17.531 18.219 0.886 1 91.81 124 SER B O 1
ATOM 3001 N N . ILE B 1 125 ? 17.969 16.406 2.086 1 86.12 125 ILE B N 1
ATOM 3002 C CA . ILE B 1 125 ? 17.734 17.078 3.361 1 86.12 125 ILE B CA 1
ATOM 3003 C C . ILE B 1 125 ? 18.766 18.172 3.566 1 86.12 125 ILE B C 1
ATOM 3005 O O . ILE B 1 125 ? 18.422 19.266 4.027 1 86.12 125 ILE B O 1
ATOM 3009 N N . PHE B 1 126 ? 19.984 17.906 3.154 1 86 126 PHE B N 1
ATOM 3010 C CA . PHE B 1 126 ? 21.062 18.875 3.291 1 86 126 PHE B CA 1
ATOM 3011 C C . PHE B 1 126 ? 20.828 20.078 2.385 1 86 126 PHE B C 1
ATOM 3013 O O . PHE B 1 126 ? 21.109 21.203 2.773 1 86 126 PHE B O 1
ATOM 3020 N N . LEU B 1 127 ? 20.297 19.844 1.276 1 89.44 127 LEU B N 1
ATOM 3021 C CA . LEU B 1 127 ? 20.141 20.906 0.281 1 89.44 127 LEU B CA 1
ATOM 3022 C C . LEU B 1 127 ? 18.812 21.641 0.463 1 89.44 127 LEU B C 1
ATOM 3024 O O . LEU B 1 127 ? 18.562 22.641 -0.212 1 89.44 127 LEU B O 1
ATOM 3028 N N . MET B 1 128 ? 17.938 21.156 1.339 1 84.69 128 MET B N 1
ATOM 3029 C CA . MET B 1 128 ? 16.594 21.688 1.522 1 84.69 128 MET B CA 1
ATOM 3030 C C . MET B 1 128 ? 16.641 23.156 1.97 1 84.69 128 MET B C 1
ATOM 3032 O O . MET B 1 128 ? 15.789 23.953 1.597 1 84.69 128 MET B O 1
ATOM 3036 N N . ARG B 1 129 ? 17.672 23.531 2.676 1 80.56 129 ARG B N 1
ATOM 3037 C CA . ARG B 1 129 ? 17.797 24.906 3.174 1 80.56 129 ARG B CA 1
ATOM 3038 C C . ARG B 1 129 ? 18.297 25.844 2.08 1 80.56 129 ARG B C 1
ATOM 3040 O O . ARG B 1 129 ? 18.031 27.047 2.123 1 80.56 129 ARG B O 1
ATOM 3047 N N . MET B 1 130 ? 18.953 25.297 1.124 1 84.38 130 MET B N 1
ATOM 3048 C CA . MET B 1 130 ? 19.562 26.125 0.081 1 84.38 130 MET B CA 1
ATOM 3049 C C . MET B 1 130 ? 18.578 26.359 -1.063 1 84.38 130 MET B C 1
ATOM 3051 O O . MET B 1 130 ? 18.438 27.484 -1.534 1 84.38 130 MET B O 1
ATOM 3055 N N . SER B 1 131 ? 18 25.344 -1.508 1 86.19 131 SER B N 1
ATOM 3056 C CA . SER B 1 131 ? 17.094 25.422 -2.652 1 86.19 131 SER B CA 1
ATOM 3057 C C . SER B 1 131 ? 16.016 24.344 -2.596 1 86.19 131 SER B C 1
ATOM 3059 O O . SER B 1 131 ? 16.328 23.156 -2.566 1 86.19 131 SER B O 1
ATOM 3061 N N . PHE B 1 132 ? 14.789 24.766 -2.738 1 84 132 PHE B N 1
ATOM 3062 C CA . PHE B 1 132 ? 13.664 23.844 -2.732 1 84 132 PHE B CA 1
ATOM 3063 C C . PHE B 1 132 ? 13.711 22.938 -3.951 1 84 132 PHE B C 1
ATOM 3065 O O . PHE B 1 132 ? 13.555 21.719 -3.826 1 84 132 PHE B O 1
ATOM 3072 N N . PHE B 1 133 ? 13.961 23.484 -5.07 1 86.38 133 PHE B N 1
ATOM 3073 C CA . PHE B 1 133 ? 13.883 22.719 -6.312 1 86.38 133 PHE B CA 1
ATOM 3074 C C . PHE B 1 133 ? 15.016 21.703 -6.398 1 86.38 133 PHE B C 1
ATOM 3076 O O . PHE B 1 133 ? 14.797 20.562 -6.82 1 86.38 133 PHE B O 1
ATOM 3083 N N . THR B 1 134 ? 16.172 22.109 -6 1 90.81 134 THR B N 1
ATOM 3084 C CA . THR B 1 134 ? 17.281 21.172 -6.004 1 90.81 134 THR B CA 1
ATOM 3085 C C . THR B 1 134 ? 17.031 20.016 -5.031 1 90.81 134 THR B C 1
ATOM 3087 O O . THR B 1 134 ? 17.312 18.859 -5.344 1 90.81 134 THR B O 1
ATOM 3090 N N . ALA B 1 135 ? 16.469 20.312 -3.895 1 91.19 135 ALA B N 1
ATOM 3091 C CA . ALA B 1 135 ? 16.141 19.281 -2.912 1 91.19 135 ALA B CA 1
ATOM 3092 C C . ALA B 1 135 ? 15.078 18.328 -3.459 1 91.19 135 ALA B C 1
ATOM 3094 O O . ALA B 1 135 ? 15.156 17.109 -3.236 1 91.19 135 ALA B O 1
ATOM 3095 N N . GLN B 1 136 ? 14.148 18.875 -4.254 1 91.75 136 GLN B N 1
ATOM 3096 C CA . GLN B 1 136 ? 13.062 18.078 -4.797 1 91.75 136 GLN B CA 1
ATOM 3097 C C . GLN B 1 136 ? 13.578 17.094 -5.844 1 91.75 136 GLN B C 1
ATOM 3099 O O . GLN B 1 136 ? 13.055 15.977 -5.969 1 91.75 136 GLN B O 1
ATOM 3104 N N . VAL B 1 137 ? 14.547 17.422 -6.543 1 94.75 137 VAL B N 1
ATOM 3105 C CA . VAL B 1 137 ? 15.109 16.531 -7.555 1 94.75 137 VAL B CA 1
ATOM 3106 C C . VAL B 1 137 ? 15.734 15.32 -6.883 1 94.75 137 VAL B C 1
ATOM 3108 O O . VAL B 1 137 ? 15.523 14.18 -7.316 1 94.75 137 VAL B O 1
ATOM 3111 N N . PHE B 1 138 ? 16.469 15.516 -5.867 1 95.81 138 PHE B N 1
ATOM 3112 C CA . PHE B 1 138 ? 17.109 14.406 -5.172 1 95.81 138 PHE B CA 1
ATOM 3113 C C . PHE B 1 138 ? 16.094 13.562 -4.426 1 95.81 138 PHE B C 1
ATOM 3115 O O . PHE B 1 138 ? 16.234 12.344 -4.324 1 95.81 138 PHE B O 1
ATOM 3122 N N . LEU B 1 139 ? 15.094 14.219 -3.918 1 95.19 139 LEU B N 1
ATOM 3123 C CA . LEU B 1 139 ? 14.016 13.453 -3.299 1 95.19 139 LEU B CA 1
ATOM 3124 C C . LEU B 1 139 ? 13.289 12.602 -4.332 1 95.19 139 LEU B C 1
ATOM 3126 O O . LEU B 1 139 ? 12.93 11.453 -4.051 1 95.19 139 LEU B O 1
ATOM 3130 N N . PHE B 1 140 ? 13.133 13.18 -5.488 1 97 140 PHE B N 1
ATOM 3131 C CA . PHE B 1 140 ? 12.484 12.484 -6.594 1 97 140 PHE B CA 1
ATOM 3132 C C . PHE B 1 140 ? 13.242 11.203 -6.934 1 97 140 PHE B C 1
ATOM 3134 O O . PHE B 1 140 ? 12.641 10.133 -7.062 1 97 140 PHE B O 1
ATOM 3141 N N . LEU B 1 141 ? 14.461 11.289 -6.973 1 97.94 141 LEU B N 1
ATOM 3142 C CA . LEU B 1 141 ? 15.297 10.133 -7.277 1 97.94 141 LEU B CA 1
ATOM 3143 C C . LEU B 1 141 ? 15.281 9.133 -6.125 1 97.94 141 LEU B C 1
ATOM 3145 O O . LEU B 1 141 ? 15.289 7.918 -6.352 1 97.94 141 LEU B O 1
ATOM 3149 N N . SER B 1 142 ? 15.258 9.641 -4.961 1 97.12 142 SER B N 1
ATOM 3150 C CA . SER B 1 142 ? 15.211 8.773 -3.789 1 97.12 142 SER B CA 1
ATOM 3151 C C . SER B 1 142 ? 13.922 7.965 -3.756 1 97.12 142 SER B C 1
ATOM 3153 O O . SER B 1 142 ? 13.938 6.766 -3.463 1 97.12 142 SER B O 1
ATOM 3155 N N . TRP B 1 143 ? 12.836 8.609 -4.125 1 97.12 143 TRP B N 1
ATOM 3156 C CA . TRP B 1 143 ? 11.547 7.93 -4.145 1 97.12 143 TRP B CA 1
ATOM 3157 C C . TRP B 1 143 ? 11.523 6.84 -5.211 1 97.12 143 TRP B C 1
ATOM 3159 O O . TRP B 1 143 ? 10.945 5.773 -5.004 1 97.12 143 TRP B O 1
ATOM 3169 N N . ILE B 1 144 ? 12.117 7.078 -6.297 1 98.06 144 ILE B N 1
ATOM 3170 C CA . ILE B 1 144 ? 12.211 6.074 -7.348 1 98.06 144 ILE B CA 1
ATOM 3171 C C . ILE B 1 144 ? 12.953 4.848 -6.824 1 98.06 144 ILE B C 1
ATOM 3173 O O . ILE B 1 144 ? 12.484 3.717 -6.988 1 98.06 144 ILE B O 1
ATOM 3177 N N . CYS B 1 145 ? 14.016 5.105 -6.152 1 98.31 145 CYS B N 1
ATOM 3178 C CA . CYS B 1 145 ? 14.836 4.016 -5.629 1 98.31 145 CYS B CA 1
ATOM 3179 C C . CYS B 1 145 ? 14.086 3.236 -4.555 1 98.31 145 CYS B C 1
ATOM 3181 O O . CYS B 1 145 ? 14.156 2.008 -4.516 1 98.31 145 CYS B O 1
ATOM 3183 N N . LEU B 1 146 ? 13.391 3.906 -3.758 1 96.94 146 LEU B N 1
ATOM 3184 C CA . LEU B 1 146 ? 12.664 3.27 -2.666 1 96.94 146 LEU B CA 1
ATOM 3185 C C . LEU B 1 146 ? 11.516 2.422 -3.201 1 96.94 146 LEU B C 1
ATOM 3187 O O . LEU B 1 146 ? 11.125 1.427 -2.582 1 96.94 146 LEU B O 1
ATOM 3191 N N . SER B 1 147 ? 10.961 2.754 -4.375 1 97.25 147 SER B N 1
ATOM 3192 C CA . SER B 1 147 ? 9.766 2.094 -4.887 1 97.25 147 SER B CA 1
ATOM 3193 C C . SER B 1 147 ? 10.133 0.935 -5.809 1 97.25 147 SER B C 1
ATOM 3195 O O . SER B 1 147 ? 9.242 0.242 -6.32 1 97.25 147 SER B O 1
ATOM 3197 N N . LEU B 1 148 ? 11.406 0.667 -5.953 1 97.25 148 LEU B N 1
ATOM 3198 C CA . LEU B 1 148 ? 11.859 -0.423 -6.812 1 97.25 148 LEU B CA 1
ATOM 3199 C C . LEU B 1 148 ? 11.445 -1.774 -6.242 1 97.25 148 LEU B C 1
ATOM 3201 O O . LEU B 1 148 ? 11.375 -2.766 -6.969 1 97.25 148 LEU B O 1
ATOM 3205 N N . ASN B 1 149 ? 11.156 -1.849 -4.953 1 96.25 149 ASN B N 1
ATOM 3206 C CA . ASN B 1 149 ? 10.992 -3.133 -4.281 1 96.25 149 ASN B CA 1
ATOM 3207 C C . ASN B 1 149 ? 9.531 -3.578 -4.277 1 96.25 149 ASN B C 1
ATOM 3209 O O . ASN B 1 149 ? 9.219 -4.703 -3.877 1 96.25 149 ASN B O 1
ATOM 3213 N N . GLN B 1 150 ? 8.625 -2.805 -4.824 1 95.06 150 GLN B N 1
ATOM 3214 C CA . GLN B 1 150 ? 7.199 -3.086 -4.699 1 95.06 150 GLN B CA 1
ATOM 3215 C C . GLN B 1 150 ? 6.824 -4.359 -5.449 1 95.06 150 GLN B C 1
ATOM 3217 O O . GLN B 1 150 ? 6.105 -5.211 -4.922 1 95.06 150 GLN B O 1
ATOM 3222 N N . VAL B 1 151 ? 7.324 -4.562 -6.617 1 94.38 151 VAL B N 1
ATOM 3223 C CA . VAL B 1 151 ? 6.918 -5.699 -7.434 1 94.38 151 VAL B CA 1
ATOM 3224 C C . VAL B 1 151 ? 7.875 -6.867 -7.211 1 94.38 151 VAL B C 1
ATOM 3226 O O . VAL B 1 151 ? 7.445 -8.008 -7.027 1 94.38 151 VAL B O 1
ATOM 3229 N N . PRO B 1 152 ? 9.195 -6.605 -7.043 1 95.94 152 PRO B N 1
ATOM 3230 C CA . PRO B 1 152 ? 10.125 -7.719 -6.836 1 95.94 152 PRO B CA 1
ATOM 3231 C C . PRO B 1 152 ? 9.812 -8.523 -5.578 1 95.94 152 PRO B C 1
ATOM 3233 O O . PRO B 1 152 ? 10.055 -9.734 -5.539 1 95.94 152 PRO B O 1
ATOM 3236 N N . VAL B 1 153 ? 9.305 -7.922 -4.578 1 96.44 153 VAL B N 1
ATOM 3237 C CA . VAL B 1 153 ? 8.969 -8.641 -3.355 1 96.44 153 VAL B CA 1
ATOM 3238 C C . VAL B 1 153 ? 7.848 -9.641 -3.639 1 96.44 153 VAL B C 1
ATOM 3240 O O . VAL B 1 153 ? 7.844 -10.75 -3.094 1 96.44 153 VAL B O 1
ATOM 3243 N N . ASN B 1 154 ? 6.895 -9.242 -4.484 1 95 154 ASN B N 1
ATOM 3244 C CA . ASN B 1 154 ? 5.859 -10.18 -4.906 1 95 154 ASN B CA 1
ATOM 3245 C C . ASN B 1 154 ? 6.453 -11.375 -5.652 1 95 154 ASN B C 1
ATOM 3247 O O . ASN B 1 154 ? 6.023 -12.508 -5.453 1 95 154 ASN B O 1
ATOM 3251 N N . GLU B 1 155 ? 7.414 -11.07 -6.48 1 93.31 155 GLU B N 1
ATOM 3252 C CA . GLU B 1 155 ? 8.055 -12.141 -7.23 1 93.31 155 GLU B CA 1
ATOM 3253 C C . GLU B 1 155 ? 8.781 -13.109 -6.297 1 93.31 155 GLU B C 1
ATOM 3255 O O . GLU B 1 155 ? 8.805 -14.312 -6.547 1 93.31 155 GLU B O 1
ATOM 3260 N N . ILE B 1 156 ? 9.391 -12.602 -5.289 1 94.56 156 ILE B N 1
ATOM 3261 C CA . ILE B 1 156 ? 10.062 -13.453 -4.309 1 94.56 156 ILE B CA 1
ATOM 3262 C C . ILE B 1 156 ? 9.039 -14.375 -3.645 1 94.56 156 ILE B C 1
ATOM 3264 O O . ILE B 1 156 ? 9.297 -15.57 -3.469 1 94.56 156 ILE B O 1
ATOM 3268 N N . ILE B 1 157 ? 7.91 -13.867 -3.311 1 93.5 157 ILE B N 1
ATOM 3269 C CA . ILE B 1 157 ? 6.844 -14.664 -2.703 1 93.5 157 ILE B CA 1
ATOM 3270 C C . ILE B 1 157 ? 6.414 -15.773 -3.664 1 93.5 157 ILE B C 1
ATOM 3272 O O . ILE B 1 157 ? 6.324 -16.938 -3.275 1 93.5 157 ILE B O 1
ATOM 3276 N N . LEU B 1 158 ? 6.234 -15.445 -4.949 1 91.75 158 LEU B N 1
ATOM 3277 C CA . LEU B 1 158 ? 5.727 -16.375 -5.945 1 91.75 158 LEU B CA 1
ATOM 3278 C C . LEU B 1 158 ? 6.742 -17.484 -6.207 1 91.75 158 LEU B C 1
ATOM 3280 O O . LEU B 1 158 ? 6.375 -18.578 -6.648 1 91.75 158 LEU B O 1
ATOM 3284 N N . THR B 1 159 ? 7.996 -17.188 -5.891 1 89.38 159 THR B N 1
ATOM 3285 C CA . THR B 1 159 ? 9.047 -18.141 -6.195 1 89.38 159 THR B CA 1
ATOM 3286 C C . THR B 1 159 ? 9.359 -19.016 -4.977 1 89.38 159 THR B C 1
ATOM 3288 O O . THR B 1 159 ? 9.82 -20.141 -5.117 1 89.38 159 THR B O 1
ATOM 3291 N N . THR B 1 160 ? 9.109 -18.547 -3.809 1 90.88 160 THR B N 1
ATOM 3292 C CA . THR B 1 160 ? 9.602 -19.25 -2.621 1 90.88 160 THR B CA 1
ATOM 3293 C C . THR B 1 160 ? 8.445 -19.859 -1.835 1 90.88 160 THR B C 1
ATOM 3295 O O . THR B 1 160 ? 8.664 -20.594 -0.873 1 90.88 160 THR B O 1
ATOM 3298 N N . VAL B 1 161 ? 7.266 -19.562 -2.184 1 89.94 161 VAL B N 1
ATOM 3299 C CA . VAL B 1 161 ? 6.102 -20.062 -1.457 1 89.94 161 VAL B CA 1
ATOM 3300 C C . VAL B 1 161 ? 5.258 -20.953 -2.375 1 89.94 161 VAL B C 1
ATOM 3302 O O . VAL B 1 161 ? 5.176 -20.703 -3.58 1 89.94 161 VAL B O 1
ATOM 3305 N N . LEU B 1 162 ? 4.707 -21.984 -1.79 1 86.88 162 LEU B N 1
ATOM 3306 C CA . LEU B 1 162 ? 3.809 -22.859 -2.533 1 86.88 162 LEU B CA 1
ATOM 3307 C C . LEU B 1 162 ? 2.543 -22.125 -2.949 1 86.88 162 LEU B C 1
ATOM 3309 O O . LEU B 1 162 ? 2.006 -21.312 -2.18 1 86.88 162 LEU B O 1
ATOM 3313 N N . PRO B 1 163 ? 2.035 -22.375 -4.152 1 85 163 PRO B N 1
ATOM 3314 C CA . PRO B 1 163 ? 0.852 -21.688 -4.668 1 85 163 PRO B CA 1
ATOM 3315 C C . PRO B 1 163 ? -0.352 -21.812 -3.734 1 85 163 PRO B C 1
ATOM 3317 O O . PRO B 1 163 ? -1.191 -20.906 -3.684 1 85 163 PRO B O 1
ATOM 3320 N N . THR B 1 164 ? -0.42 -22.828 -2.928 1 82.06 164 THR B N 1
ATOM 3321 C CA . THR B 1 164 ? -1.546 -23.031 -2.023 1 82.06 164 THR B CA 1
ATOM 3322 C C . THR B 1 164 ? -1.45 -22.109 -0.822 1 82.06 164 THR B C 1
ATOM 3324 O O . THR B 1 164 ? -2.432 -21.906 -0.1 1 82.06 164 THR B O 1
ATOM 3327 N N . ARG B 1 165 ? -0.328 -21.5 -0.664 1 85.81 165 ARG B N 1
ATOM 3328 C CA . ARG B 1 165 ? -0.112 -20.641 0.497 1 85.81 165 ARG B CA 1
ATOM 3329 C C . ARG B 1 165 ? 0.13 -19.203 0.073 1 85.81 165 ARG B C 1
ATOM 3331 O O . ARG B 1 165 ? 0.587 -18.375 0.873 1 85.81 165 ARG B O 1
ATOM 3338 N N . PHE B 1 166 ? -0.143 -18.859 -1.146 1 89.75 166 PHE B N 1
ATOM 3339 C CA . PHE B 1 166 ? 0.059 -17.5 -1.65 1 89.75 166 PHE B CA 1
ATOM 3340 C C . PHE B 1 166 ? -0.768 -16.5 -0.856 1 89.75 166 PHE B C 1
ATOM 3342 O O . PHE B 1 166 ? -0.264 -15.445 -0.46 1 89.75 166 PHE B O 1
ATOM 3349 N N . GLY B 1 167 ? -2.004 -16.891 -0.593 1 89.25 167 GLY B N 1
ATOM 3350 C CA . GLY B 1 167 ? -2.887 -15.984 0.128 1 89.25 167 GLY B CA 1
ATOM 3351 C C . GLY B 1 167 ? -2.336 -15.562 1.479 1 89.25 167 GLY B C 1
ATOM 3352 O O . GLY B 1 167 ? -2.328 -14.375 1.811 1 89.25 167 GLY B O 1
ATOM 3353 N N . TRP B 1 168 ? -1.779 -16.438 2.164 1 88.19 168 TRP B N 1
ATOM 3354 C CA . TRP B 1 168 ? -1.24 -16.172 3.494 1 88.19 168 TRP B CA 1
ATOM 3355 C C . TRP B 1 168 ? 0.072 -15.398 3.404 1 88.19 168 TRP B C 1
ATOM 3357 O O . TRP B 1 168 ? 0.353 -14.539 4.246 1 88.19 168 TRP B O 1
ATOM 3367 N N . ALA B 1 169 ? 0.864 -15.781 2.459 1 91.5 169 ALA B N 1
ATOM 3368 C CA . ALA B 1 169 ? 2.117 -15.055 2.268 1 91.5 169 ALA B CA 1
ATOM 3369 C C . ALA B 1 169 ? 1.857 -13.586 1.946 1 91.5 169 ALA B C 1
ATOM 3371 O O . ALA B 1 169 ? 2.492 -12.703 2.52 1 91.5 169 ALA B O 1
ATOM 3372 N N . PHE B 1 170 ? 0.889 -13.305 1.097 1 93.62 170 PHE B N 1
ATOM 3373 C CA . PHE B 1 170 ? 0.531 -11.938 0.747 1 93.62 170 PHE B CA 1
ATOM 3374 C C . PHE B 1 170 ? -0.11 -11.219 1.933 1 93.62 170 PHE B C 1
ATOM 3376 O O . PHE B 1 170 ? 0.067 -10.016 2.107 1 93.62 170 PHE B O 1
ATOM 3383 N N . SER B 1 171 ? -0.837 -12.023 2.658 1 93.25 171 SER B N 1
ATOM 3384 C CA . SER B 1 171 ? -1.418 -11.461 3.871 1 93.25 171 SER B CA 1
ATOM 3385 C C . SER B 1 171 ? -0.335 -10.977 4.828 1 93.25 171 SER B C 1
ATOM 3387 O O . SER B 1 171 ? -0.429 -9.875 5.375 1 93.25 171 SER B O 1
ATOM 3389 N N . GLU B 1 172 ? 0.648 -11.742 5.035 1 92.19 172 GLU B N 1
ATOM 3390 C CA . GLU B 1 172 ? 1.747 -11.359 5.918 1 92.19 172 GLU B CA 1
ATOM 3391 C C . GLU B 1 172 ? 2.451 -10.109 5.41 1 92.19 172 GLU B C 1
ATOM 3393 O O . GLU B 1 172 ? 2.748 -9.195 6.188 1 92.19 172 GLU B O 1
ATOM 3398 N N . LYS B 1 173 ? 2.705 -10.102 4.133 1 94.44 173 LYS B N 1
ATOM 3399 C CA . LYS B 1 173 ? 3.33 -8.93 3.533 1 94.44 173 LYS B CA 1
ATOM 3400 C C . LYS B 1 173 ? 2.48 -7.68 3.758 1 94.44 173 LYS B C 1
ATOM 3402 O O . LYS B 1 173 ? 3 -6.629 4.141 1 94.44 173 LYS B O 1
ATOM 3407 N N . SER B 1 174 ? 1.182 -7.801 3.557 1 95.56 174 SER B N 1
ATOM 3408 C CA . SER B 1 174 ? 0.272 -6.668 3.676 1 95.56 174 SER B CA 1
ATOM 3409 C C . SER B 1 174 ? 0.142 -6.211 5.125 1 95.56 174 SER B C 1
ATOM 3411 O O . SER B 1 174 ? 0.051 -5.016 5.402 1 95.56 174 SER B O 1
ATOM 3413 N N . VAL B 1 175 ? 0.141 -7.16 6.023 1 94.56 175 VAL B N 1
ATOM 3414 C CA . VAL B 1 175 ? 0.026 -6.836 7.441 1 94.56 175 VAL B CA 1
ATOM 3415 C C . VAL B 1 175 ? 1.271 -6.082 7.902 1 94.56 175 VAL B C 1
ATOM 3417 O O . VAL B 1 175 ? 1.168 -5.023 8.531 1 94.56 175 VAL B O 1
ATOM 3420 N N . VAL B 1 176 ? 2.391 -6.59 7.57 1 94.31 176 VAL B N 1
ATOM 3421 C CA . VAL B 1 176 ? 3.643 -5.957 7.969 1 94.31 176 VAL B CA 1
ATOM 3422 C C . VAL B 1 176 ? 3.73 -4.559 7.359 1 94.31 176 VAL B C 1
ATOM 3424 O O . VAL B 1 176 ? 4.109 -3.604 8.039 1 94.31 176 VAL B O 1
ATOM 3427 N N . GLU B 1 177 ? 3.354 -4.461 6.129 1 94.88 177 GLU B N 1
ATOM 3428 C CA . GLU B 1 177 ? 3.361 -3.164 5.465 1 94.88 177 GLU B CA 1
ATOM 3429 C C . GLU B 1 177 ? 2.393 -2.193 6.133 1 94.88 177 GLU B C 1
ATOM 3431 O O . GLU B 1 177 ? 2.723 -1.024 6.344 1 94.88 177 GLU B O 1
ATOM 3436 N N . SER B 1 178 ? 1.208 -2.672 6.523 1 94.25 178 SER B N 1
ATOM 3437 C CA . SER B 1 178 ? 0.193 -1.811 7.117 1 94.25 178 SER B CA 1
ATOM 3438 C C . SER B 1 178 ? 0.648 -1.275 8.469 1 94.25 178 SER B C 1
ATOM 3440 O O . SER B 1 178 ? 0.352 -0.132 8.828 1 94.25 178 SER B O 1
ATOM 3442 N N . ILE B 1 179 ? 1.357 -2.043 9.156 1 94.19 179 ILE B N 1
ATOM 3443 C CA . ILE B 1 179 ? 1.825 -1.636 10.477 1 94.19 179 ILE B CA 1
ATOM 3444 C C . ILE B 1 179 ? 3.006 -0.677 10.336 1 94.19 179 ILE B C 1
ATOM 3446 O O . ILE B 1 179 ? 3.012 0.402 10.93 1 94.19 179 ILE B O 1
ATOM 3450 N N . MET B 1 180 ? 3.902 -1.043 9.539 1 93.62 180 MET B N 1
ATOM 3451 C CA . MET B 1 180 ? 5.152 -0.297 9.438 1 93.62 180 MET B CA 1
ATOM 3452 C C . MET B 1 180 ? 4.941 1.025 8.711 1 93.62 180 MET B C 1
ATOM 3454 O O . MET B 1 180 ? 5.645 2.004 8.969 1 93.62 180 MET B O 1
ATOM 3458 N N . ALA B 1 181 ? 4 1.054 7.828 1 90.31 181 ALA B N 1
ATOM 3459 C CA . ALA B 1 181 ? 3.768 2.254 7.027 1 90.31 181 ALA B CA 1
ATOM 3460 C C . ALA B 1 181 ? 2.656 3.109 7.625 1 90.31 181 ALA B C 1
ATOM 3462 O O . ALA B 1 181 ? 2.172 4.047 6.988 1 90.31 181 ALA B O 1
ATOM 3463 N N . ASP B 1 182 ? 2.279 2.885 8.836 1 90.69 182 ASP B N 1
ATOM 3464 C CA . ASP B 1 182 ? 1.168 3.613 9.445 1 90.69 182 ASP B CA 1
ATOM 3465 C C . ASP B 1 182 ? 1.631 4.961 10 1 90.69 182 ASP B C 1
ATOM 3467 O O . ASP B 1 182 ? 2.684 5.047 10.633 1 90.69 182 ASP B O 1
ATOM 3471 N N . LYS B 1 183 ? 0.824 5.965 9.727 1 86.25 183 LYS B N 1
ATOM 3472 C CA . LYS B 1 183 ? 1.131 7.312 10.203 1 86.25 183 LYS B CA 1
ATOM 3473 C C . LYS B 1 183 ? 1.114 7.371 11.734 1 86.25 183 LYS B C 1
ATOM 3475 O O . LYS B 1 183 ? 1.904 8.094 12.336 1 86.25 183 LYS B O 1
ATOM 3480 N N . GLY B 1 184 ? 0.181 6.641 12.336 1 83.94 184 GLY B N 1
ATOM 3481 C CA . GLY B 1 184 ? 0.113 6.609 13.781 1 83.94 184 GLY B CA 1
ATOM 3482 C C . GLY B 1 184 ? 1.376 6.074 14.43 1 83.94 184 GLY B C 1
ATOM 3483 O O . GLY B 1 184 ? 1.855 6.625 15.422 1 83.94 184 GLY B O 1
ATOM 3484 N N . VAL B 1 185 ? 1.914 5.062 13.781 1 84.44 185 VAL B N 1
ATOM 3485 C CA . VAL B 1 185 ? 3.15 4.469 14.281 1 84.44 185 VAL B CA 1
ATOM 3486 C C . VAL B 1 185 ? 4.301 5.461 14.125 1 84.44 185 VAL B C 1
ATOM 3488 O O . VAL B 1 185 ? 5.102 5.641 15.047 1 84.44 185 VAL B O 1
ATOM 3491 N N . THR B 1 186 ? 4.328 6.117 13.047 1 85.62 186 THR B N 1
ATOM 3492 C CA . THR B 1 186 ? 5.367 7.105 12.789 1 85.62 186 THR B CA 1
ATOM 3493 C C . THR B 1 186 ? 5.262 8.266 13.773 1 85.62 186 THR B C 1
ATOM 3495 O O . THR B 1 186 ? 6.273 8.719 14.312 1 85.62 186 THR B O 1
ATOM 3498 N N . LYS B 1 187 ? 4.09 8.727 14.031 1 82 187 LYS B N 1
ATOM 3499 C CA . LYS B 1 187 ? 3.867 9.828 14.969 1 82 187 LYS B CA 1
ATOM 3500 C C . LYS B 1 187 ? 4.227 9.414 16.391 1 82 187 LYS B C 1
ATOM 3502 O O . LYS B 1 187 ? 4.77 10.211 17.156 1 82 187 LYS B O 1
ATOM 3507 N N . LEU B 1 188 ? 3.85 8.203 16.672 1 80.31 188 LEU B N 1
ATOM 3508 C CA . LEU B 1 188 ? 4.18 7.695 18 1 80.31 188 LEU B CA 1
ATOM 3509 C C . LEU B 1 188 ? 5.691 7.629 18.203 1 80.31 188 LEU B C 1
ATOM 3511 O O . LEU B 1 188 ? 6.199 8 19.266 1 80.31 188 LEU B O 1
ATOM 3515 N N . LEU B 1 189 ? 6.379 7.195 17.172 1 81.69 189 LEU B N 1
ATOM 3516 C CA . LEU B 1 189 ? 7.832 7.125 17.234 1 81.69 189 LEU B CA 1
ATOM 3517 C C . LEU B 1 189 ? 8.438 8.523 17.328 1 81.69 189 LEU B C 1
ATOM 3519 O O . LEU B 1 189 ? 9.406 8.742 18.062 1 81.69 189 LEU B O 1
ATOM 3523 N N . HIS B 1 190 ? 7.832 9.367 16.547 1 78.5 190 HIS B N 1
ATOM 3524 C CA . HIS B 1 190 ? 8.273 10.758 16.625 1 78.5 190 HIS B CA 1
ATOM 3525 C C . HIS B 1 190 ? 8.117 11.305 18.047 1 78.5 190 HIS B C 1
ATOM 3527 O O . HIS B 1 190 ? 9.016 11.977 18.562 1 78.5 190 HIS B O 1
ATOM 3533 N N . TRP B 1 191 ? 7 11.008 18.656 1 75.5 191 TRP B N 1
ATOM 3534 C CA . TRP B 1 191 ? 6.691 11.461 20.016 1 75.5 191 TRP B CA 1
ATOM 3535 C C . TRP B 1 191 ? 7.676 10.867 21.016 1 75.5 191 TRP B C 1
ATOM 3537 O O . TRP B 1 191 ? 8.148 11.57 21.922 1 75.5 191 TRP B O 1
ATOM 3547 N N . ILE B 1 192 ? 7.957 9.656 20.891 1 77.12 192 ILE B N 1
ATOM 3548 C CA . ILE B 1 192 ? 8.891 8.977 21.781 1 77.12 192 ILE B CA 1
ATOM 3549 C C . ILE B 1 192 ? 10.281 9.594 21.641 1 77.12 192 ILE B C 1
ATOM 3551 O O . ILE B 1 192 ? 10.945 9.867 22.641 1 77.12 192 ILE B O 1
ATOM 3555 N N . PHE B 1 193 ? 10.68 9.867 20.469 1 76.38 193 PHE B N 1
ATOM 3556 C CA . PHE B 1 193 ? 12.016 10.406 20.219 1 76.38 193 PHE B CA 1
ATOM 3557 C C . PHE B 1 193 ? 12.133 11.836 20.734 1 76.38 193 PHE B C 1
ATOM 3559 O O . PHE B 1 193 ? 13.188 12.242 21.219 1 76.38 193 PHE B O 1
ATOM 3566 N N . GLU B 1 194 ? 11.078 12.594 20.516 1 74.12 194 GLU B N 1
ATOM 3567 C CA . GLU B 1 194 ? 11.07 13.953 21.047 1 74.12 194 GLU B CA 1
ATOM 3568 C C . GLU B 1 194 ? 11.258 13.953 22.547 1 74.12 194 GLU B C 1
ATOM 3570 O O . GLU B 1 194 ? 11.961 14.812 23.094 1 74.12 194 GLU B O 1
ATOM 3575 N N . ARG B 1 195 ? 10.672 13.055 23.203 1 76.31 195 ARG B N 1
ATOM 3576 C CA . ARG B 1 195 ? 10.766 12.969 24.656 1 76.31 195 ARG B CA 1
ATOM 3577 C C . ARG B 1 195 ? 12.156 12.516 25.078 1 76.31 195 ARG B C 1
ATOM 3579 O O . ARG B 1 195 ? 12.688 12.992 26.078 1 76.31 195 ARG B O 1
ATOM 3586 N N . LEU B 1 196 ? 12.656 11.602 24.312 1 73.06 196 LEU B N 1
ATOM 3587 C CA . LEU B 1 196 ? 13.992 11.094 24.641 1 73.06 196 LEU B CA 1
ATOM 3588 C C . LEU B 1 196 ? 15.047 12.172 24.391 1 73.06 196 LEU B C 1
ATOM 3590 O O . LEU B 1 196 ? 16.016 12.266 25.156 1 73.06 196 LEU B O 1
ATOM 3594 N N . ASN B 1 197 ? 14.859 12.914 23.344 1 73.5 197 ASN B N 1
ATOM 3595 C CA . ASN B 1 197 ? 15.789 13.984 23.016 1 73.5 197 ASN B CA 1
ATOM 3596 C C . ASN B 1 197 ? 15.75 15.094 24.078 1 73.5 197 ASN B C 1
ATOM 3598 O O . ASN B 1 197 ? 16.766 15.711 24.375 1 73.5 197 ASN B O 1
ATOM 3602 N N . ARG B 1 198 ? 14.57 15.383 24.484 1 70.44 198 ARG B N 1
ATOM 3603 C CA . ARG B 1 198 ? 14.445 16.375 25.531 1 70.44 198 ARG B CA 1
ATOM 3604 C C . ARG B 1 198 ? 15.172 15.938 26.797 1 70.44 198 ARG B C 1
ATOM 3606 O O . ARG B 1 198 ? 15.742 16.766 27.516 1 70.44 198 ARG B O 1
ATOM 3613 N N . ALA B 1 199 ? 15.148 14.695 26.969 1 66 199 ALA B N 1
ATOM 3614 C CA . ALA B 1 199 ? 15.797 14.164 28.156 1 66 199 ALA B CA 1
ATOM 3615 C C . ALA B 1 199 ? 17.312 14.117 27.984 1 66 199 ALA B C 1
ATOM 3617 O O . ALA B 1 199 ? 18.062 14.109 28.969 1 66 199 ALA B O 1
ATOM 3618 N N . ALA B 1 200 ? 17.75 13.93 26.812 1 60.44 200 ALA B N 1
ATOM 3619 C CA . ALA B 1 200 ? 19.188 13.852 26.562 1 60.44 200 ALA B CA 1
ATOM 3620 C C . ALA B 1 200 ? 19.719 15.156 25.953 1 60.44 200 ALA B C 1
ATOM 3622 O O . ALA B 1 200 ? 19.578 15.375 24.75 1 60.44 200 ALA B O 1
ATOM 3623 N N . PRO B 1 201 ? 20.266 16.062 26.734 1 55.03 201 PRO B N 1
ATOM 3624 C CA . PRO B 1 201 ? 20.719 17.406 26.375 1 55.03 201 PRO B CA 1
ATOM 3625 C C . PRO B 1 201 ? 21.547 17.438 25.078 1 55.03 201 PRO B C 1
ATOM 3627 O O . PRO B 1 201 ? 21.578 18.453 24.391 1 55.03 201 PRO B O 1
ATOM 3630 N N . TYR B 1 202 ? 22.391 16.484 24.984 1 49.5 202 TYR B N 1
ATOM 3631 C CA . TYR B 1 202 ? 23.312 16.547 23.859 1 49.5 202 TYR B CA 1
ATOM 3632 C C . TYR B 1 202 ? 22.562 16.469 22.531 1 49.5 202 TYR B C 1
ATOM 3634 O O . TYR B 1 202 ? 23.078 16.875 21.484 1 49.5 202 TYR B O 1
ATOM 3642 N N . LEU B 1 203 ? 21.516 15.836 22.516 1 52.38 203 LEU B N 1
ATOM 3643 C CA . LEU B 1 203 ? 20.703 15.703 21.312 1 52.38 203 LEU B CA 1
ATOM 3644 C C . LEU B 1 203 ? 19.891 16.969 21.047 1 52.38 203 LEU B C 1
ATOM 3646 O O . LEU B 1 203 ? 18.781 17.109 21.578 1 52.38 203 LEU B O 1
ATOM 3650 N N . SER B 1 204 ? 20.391 18.125 21.562 1 47.66 204 SER B N 1
ATOM 3651 C CA . SER B 1 204 ? 19.812 19.453 21.656 1 47.66 204 SER B CA 1
ATOM 3652 C C . SER B 1 204 ? 18.703 19.656 20.641 1 47.66 204 SER B C 1
ATOM 3654 O O . SER B 1 204 ? 18.312 18.703 19.938 1 47.66 204 SER B O 1
ATOM 3656 N N . GLN B 1 205 ? 18.797 20.922 19.797 1 52.91 205 GLN B N 1
ATOM 3657 C CA . GLN B 1 205 ? 17.875 21.906 19.234 1 52.91 205 GLN B CA 1
ATOM 3658 C C . GLN B 1 205 ? 17.031 21.297 18.109 1 52.91 205 GLN B C 1
ATOM 3660 O O . GLN B 1 205 ? 15.906 21.719 17.891 1 52.91 205 GLN B O 1
ATOM 3665 N N . ASN B 1 206 ? 17.453 20.266 17.203 1 60 206 ASN B N 1
ATOM 3666 C CA . ASN B 1 206 ? 16.641 20 16.031 1 60 206 ASN B CA 1
ATOM 3667 C C . ASN B 1 206 ? 16.109 18.562 16.031 1 60 206 ASN B C 1
ATOM 3669 O O . ASN B 1 206 ? 16.656 17.703 15.352 1 60 206 ASN B O 1
ATOM 3673 N N . SER B 1 207 ? 15.102 18.188 16.969 1 64.94 207 SER B N 1
ATOM 3674 C CA . SER B 1 207 ? 14.484 16.891 17.172 1 64.94 207 SER B CA 1
ATOM 3675 C C . SER B 1 207 ? 14.062 16.25 15.852 1 64.94 207 SER B C 1
ATOM 3677 O O . SER B 1 207 ? 14.242 15.055 15.641 1 64.94 207 SER B O 1
ATOM 3679 N N . THR B 1 208 ? 13.625 17.062 14.977 1 70.38 208 THR B N 1
ATOM 3680 C CA . THR B 1 208 ? 13.141 16.531 13.711 1 70.38 208 THR B CA 1
ATOM 3681 C C . THR B 1 208 ? 14.297 15.992 12.867 1 70.38 208 THR B C 1
ATOM 3683 O O . THR B 1 208 ? 14.172 14.953 12.219 1 70.38 208 THR B O 1
ATOM 3686 N N . GLU B 1 209 ? 15.438 16.609 13.086 1 71.19 209 GLU B N 1
ATOM 3687 C CA . GLU B 1 209 ? 16.594 16.172 12.305 1 71.19 209 GLU B CA 1
ATOM 3688 C C . GLU B 1 209 ? 17.141 14.844 12.836 1 71.19 209 GLU B C 1
ATOM 3690 O O . GLU B 1 209 ? 17.578 13.984 12.062 1 71.19 209 GLU B O 1
ATOM 3695 N N . VAL B 1 210 ? 17.078 14.719 14.07 1 72.44 210 VAL B N 1
ATOM 3696 C CA . VAL B 1 210 ? 17.609 13.508 14.688 1 72.44 210 VAL B CA 1
ATOM 3697 C C . VAL B 1 210 ? 16.719 12.32 14.352 1 72.44 210 VAL B C 1
ATOM 3699 O O . VAL B 1 210 ? 17.219 11.227 14.055 1 72.44 210 VAL B O 1
ATOM 3702 N N . ILE B 1 211 ? 15.477 12.562 14.344 1 76.75 211 ILE B N 1
ATOM 3703 C CA . ILE B 1 211 ? 14.562 11.453 14.078 1 76.75 211 ILE B CA 1
ATOM 3704 C C . ILE B 1 211 ? 14.656 11.039 12.609 1 76.75 211 ILE B C 1
ATOM 3706 O O . ILE B 1 211 ? 14.453 9.875 12.273 1 76.75 211 ILE B O 1
ATOM 3710 N N . LEU B 1 212 ? 15.062 11.969 11.836 1 80.12 212 LEU B N 1
ATOM 3711 C CA . LEU B 1 212 ? 15.211 11.672 10.414 1 80.12 212 LEU B CA 1
ATOM 3712 C C . LEU B 1 212 ? 16.312 10.641 10.188 1 80.12 212 LEU B C 1
ATOM 3714 O O . LEU B 1 212 ? 16.328 9.969 9.156 1 80.12 212 LEU B O 1
ATOM 3718 N N . LEU B 1 213 ? 17.156 10.469 11.227 1 81.75 213 LEU B N 1
ATOM 3719 C CA . LEU B 1 213 ? 18.234 9.516 11.094 1 81.75 213 LEU B CA 1
ATOM 3720 C C . LEU B 1 213 ? 17.719 8.078 11.172 1 81.75 213 LEU B C 1
ATOM 3722 O O . LEU B 1 213 ? 18.406 7.141 10.766 1 81.75 213 LEU B O 1
ATOM 3726 N N . ILE B 1 214 ? 16.531 7.906 11.672 1 86.81 214 ILE B N 1
ATOM 3727 C CA . ILE B 1 214 ? 15.922 6.582 11.75 1 86.81 214 ILE B CA 1
ATOM 3728 C C . ILE B 1 214 ? 15.594 6.074 10.352 1 86.81 214 ILE B C 1
ATOM 3730 O O . ILE B 1 214 ? 15.562 4.863 10.109 1 86.81 214 ILE B O 1
ATOM 3734 N N . ILE B 1 215 ? 15.414 7.004 9.398 1 89.38 215 ILE B N 1
ATOM 3735 C CA . ILE B 1 215 ? 14.977 6.656 8.055 1 89.38 215 ILE B CA 1
ATOM 3736 C C . ILE B 1 215 ? 16.094 5.926 7.316 1 89.38 215 ILE B C 1
ATOM 3738 O O . ILE B 1 215 ? 15.914 4.797 6.855 1 89.38 215 ILE B O 1
ATOM 3742 N N . PRO B 1 216 ? 17.297 6.539 7.273 1 92.44 216 PRO B N 1
ATOM 3743 C CA . PRO B 1 216 ? 18.375 5.789 6.629 1 92.44 216 PRO B CA 1
ATOM 3744 C C . PRO B 1 216 ? 18.734 4.512 7.375 1 92.44 216 PRO B C 1
ATOM 3746 O O . PRO B 1 216 ? 19.141 3.523 6.758 1 92.44 216 PRO B O 1
ATOM 3749 N N . PHE B 1 217 ? 18.609 4.488 8.656 1 92.81 217 PHE B N 1
ATOM 3750 C CA . PHE B 1 217 ? 18.875 3.277 9.43 1 92.81 217 PHE B CA 1
ATOM 3751 C C . PHE B 1 217 ? 17.938 2.154 9.016 1 92.81 217 PHE B C 1
ATOM 3753 O O . PHE B 1 217 ? 18.375 1.029 8.766 1 92.81 217 PHE B O 1
ATOM 3760 N N . MET B 1 218 ? 16.672 2.465 8.977 1 94.38 218 MET B N 1
ATOM 3761 C CA . MET B 1 218 ? 15.68 1.458 8.602 1 94.38 218 MET B CA 1
ATOM 3762 C C . MET B 1 218 ? 15.891 1.005 7.156 1 94.38 218 MET B C 1
ATOM 3764 O O . MET B 1 218 ? 15.719 -0.173 6.84 1 94.38 218 MET B O 1
ATOM 3768 N N . ALA B 1 219 ? 16.219 1.928 6.297 1 96.62 219 ALA B N 1
ATOM 3769 C CA . ALA B 1 219 ? 16.516 1.568 4.91 1 96.62 219 ALA B CA 1
ATOM 3770 C C . ALA B 1 219 ? 17.719 0.627 4.836 1 96.62 219 ALA B C 1
ATOM 3772 O O . ALA B 1 219 ? 17.734 -0.313 4.039 1 96.62 219 ALA B O 1
ATOM 3773 N N . PHE B 1 220 ? 18.688 0.864 5.668 1 97.38 220 PHE B N 1
ATOM 3774 C CA . PHE B 1 220 ? 19.891 0.031 5.715 1 97.38 220 PHE B CA 1
ATOM 3775 C C . PHE B 1 220 ? 19.562 -1.368 6.219 1 97.38 220 PHE B C 1
ATOM 3777 O O . PHE B 1 220 ? 20.031 -2.363 5.664 1 97.38 220 PHE B O 1
ATOM 3784 N N . VAL B 1 221 ? 18.75 -1.396 7.203 1 97.12 221 VAL B N 1
ATOM 3785 C CA . VAL B 1 221 ? 18.312 -2.678 7.746 1 97.12 221 VAL B CA 1
ATOM 3786 C C . VAL B 1 221 ? 17.547 -3.453 6.676 1 97.12 221 VAL B C 1
ATOM 3788 O O . VAL B 1 221 ? 17.766 -4.652 6.492 1 97.12 221 VAL B O 1
ATOM 3791 N N . GLY B 1 222 ? 16.625 -2.783 5.988 1 98 222 GLY B N 1
ATOM 3792 C CA . GLY B 1 222 ? 15.891 -3.424 4.906 1 98 222 GLY B CA 1
ATOM 3793 C C . GLY B 1 222 ? 16.797 -3.967 3.816 1 98 222 GLY B C 1
ATOM 3794 O O . GLY B 1 222 ? 16.625 -5.098 3.361 1 98 222 GLY B O 1
ATOM 3795 N N . ALA B 1 223 ? 17.781 -3.176 3.447 1 98.44 223 ALA B N 1
ATOM 3796 C CA . ALA B 1 223 ? 18.734 -3.613 2.434 1 98.44 223 ALA B CA 1
ATOM 3797 C C . ALA B 1 223 ? 19.484 -4.867 2.885 1 98.44 223 ALA B C 1
ATOM 3799 O O . ALA B 1 223 ? 19.672 -5.793 2.098 1 98.44 223 ALA B O 1
ATOM 3800 N N . GLY B 1 224 ? 19.875 -4.871 4.102 1 98.31 224 GLY B N 1
ATOM 3801 C CA . GLY B 1 224 ? 20.531 -6.043 4.645 1 98.31 224 GLY B CA 1
ATOM 3802 C C . GLY B 1 224 ? 19.672 -7.289 4.621 1 98.31 224 GLY B C 1
ATOM 3803 O O . GLY B 1 224 ? 20.141 -8.375 4.277 1 98.31 224 GLY B O 1
ATOM 3804 N N . LEU B 1 225 ? 18.438 -7.152 4.941 1 98.12 225 LEU B N 1
ATOM 3805 C CA . LEU B 1 225 ? 17.516 -8.281 4.957 1 98.12 225 LEU B CA 1
ATOM 3806 C C . LEU B 1 225 ? 17.25 -8.797 3.547 1 98.12 225 LEU B C 1
ATOM 3808 O O . LEU B 1 225 ? 17.109 -10.008 3.336 1 98.12 225 LEU B O 1
ATOM 3812 N N . PHE B 1 226 ? 17.219 -7.914 2.568 1 98.12 226 PHE B N 1
ATOM 3813 C CA . PHE B 1 226 ? 17.047 -8.352 1.186 1 98.12 226 PHE B CA 1
ATOM 3814 C C . PHE B 1 226 ? 18.297 -9.062 0.688 1 98.12 226 PHE B C 1
ATOM 3816 O O . PHE B 1 226 ? 18.219 -10.008 -0.093 1 98.12 226 PHE B O 1
ATOM 3823 N N . LEU B 1 227 ? 19.484 -8.602 1.115 1 97.75 227 LEU B N 1
ATOM 3824 C CA . LEU B 1 227 ? 20.703 -9.312 0.758 1 97.75 227 LEU B CA 1
ATOM 3825 C C . LEU B 1 227 ? 20.719 -10.703 1.372 1 97.75 227 LEU B C 1
ATOM 3827 O O . LEU B 1 227 ? 21.172 -11.664 0.735 1 97.75 227 LEU B O 1
ATOM 3831 N N . LEU B 1 228 ? 20.266 -10.781 2.58 1 96.81 228 LEU B N 1
ATOM 3832 C CA . LEU B 1 228 ? 20.141 -12.094 3.205 1 96.81 228 LEU B CA 1
ATOM 3833 C C . LEU B 1 228 ? 19.172 -12.977 2.43 1 96.81 228 LEU B C 1
ATOM 3835 O O . LEU B 1 228 ? 19.391 -14.18 2.293 1 96.81 228 LEU B O 1
ATOM 3839 N N . THR B 1 229 ? 18.078 -12.391 1.988 1 96.31 229 THR B N 1
ATOM 3840 C CA . THR B 1 229 ? 17.125 -13.109 1.157 1 96.31 229 THR B CA 1
ATOM 3841 C C . THR B 1 229 ? 17.812 -13.672 -0.09 1 96.31 229 THR B C 1
ATOM 3843 O O . THR B 1 229 ? 17.516 -14.781 -0.519 1 96.31 229 THR B O 1
ATOM 3846 N N . SER B 1 230 ? 18.703 -12.867 -0.713 1 95.5 230 SER B N 1
ATOM 3847 C CA . SER B 1 230 ? 19.406 -13.289 -1.925 1 95.5 230 SER B CA 1
ATOM 3848 C C . SER B 1 230 ? 20.266 -14.523 -1.667 1 95.5 230 SER B C 1
ATOM 3850 O O . SER B 1 230 ? 20.516 -15.305 -2.584 1 95.5 230 SER B O 1
ATOM 3852 N N . LYS B 1 231 ? 20.625 -14.758 -0.47 1 94.44 231 LYS B N 1
ATOM 3853 C CA . LYS B 1 231 ? 21.422 -15.922 -0.115 1 94.44 231 LYS B CA 1
ATOM 3854 C C . LYS B 1 231 ? 20.562 -17.156 0.046 1 94.44 231 LYS B C 1
ATOM 3856 O O . LYS B 1 231 ? 21 -18.281 -0.232 1 94.44 231 LYS B O 1
ATOM 3861 N N . TYR B 1 232 ? 19.359 -16.969 0.453 1 92.75 232 TYR B N 1
ATOM 3862 C CA . TYR B 1 232 ? 18.484 -18.094 0.783 1 92.75 232 TYR B CA 1
ATOM 3863 C C . TYR B 1 232 ? 17.547 -18.422 -0.373 1 92.75 232 TYR B C 1
ATOM 3865 O O . TYR B 1 232 ? 16.984 -19.516 -0.434 1 92.75 232 TYR B O 1
ATOM 3873 N N . ILE B 1 233 ? 17.328 -17.578 -1.271 1 93.12 233 ILE B N 1
ATOM 3874 C CA . ILE B 1 233 ? 16.234 -17.672 -2.234 1 93.12 233 ILE B CA 1
ATOM 3875 C C . ILE B 1 233 ? 16.438 -18.891 -3.135 1 93.12 233 ILE B C 1
ATOM 3877 O O . ILE B 1 233 ? 15.477 -19.578 -3.475 1 93.12 233 ILE B O 1
ATOM 3881 N N . GLU B 1 234 ? 17.672 -19.203 -3.518 1 91.12 234 GLU B N 1
ATOM 3882 C CA . GLU B 1 234 ? 17.922 -20.344 -4.398 1 91.12 234 GLU B CA 1
ATOM 3883 C C . GLU B 1 234 ? 17.594 -21.672 -3.703 1 91.12 234 GLU B C 1
ATOM 3885 O O . GLU B 1 234 ? 16.984 -22.562 -4.309 1 91.12 234 GLU B O 1
ATOM 3890 N N . GLU B 1 235 ? 17.953 -21.75 -2.525 1 90.44 235 GLU B N 1
ATOM 3891 C CA . GLU B 1 235 ? 17.672 -22.953 -1.753 1 90.44 235 GLU B CA 1
ATOM 3892 C C . GLU B 1 235 ? 16.172 -23.125 -1.529 1 90.44 235 GLU B C 1
ATOM 3894 O O . GLU B 1 235 ? 15.648 -24.25 -1.639 1 90.44 235 GLU B O 1
ATOM 3899 N N . ASP B 1 236 ? 15.531 -22.109 -1.159 1 89.94 236 ASP B N 1
ATOM 3900 C CA . ASP B 1 236 ? 14.094 -22.172 -0.898 1 89.94 236 ASP B CA 1
ATOM 3901 C C . ASP B 1 236 ? 13.32 -22.469 -2.18 1 89.94 236 ASP B C 1
ATOM 3903 O O . ASP B 1 236 ? 12.312 -23.188 -2.15 1 89.94 236 ASP B O 1
ATOM 3907 N N . GLU B 1 237 ? 13.727 -21.859 -3.262 1 89.5 237 GLU B N 1
ATOM 3908 C CA . GLU B 1 237 ? 13.086 -22.141 -4.543 1 89.5 237 GLU B CA 1
ATOM 3909 C C . GLU B 1 237 ? 13.211 -23.625 -4.898 1 89.5 237 GLU B C 1
ATOM 3911 O O . GLU B 1 237 ? 12.266 -24.234 -5.395 1 89.5 237 GLU B O 1
ATOM 3916 N N . LYS B 1 238 ? 14.375 -24.188 -4.688 1 87.62 238 LYS B N 1
ATOM 3917 C CA . LYS B 1 238 ? 14.609 -25.609 -4.957 1 87.62 238 LYS B CA 1
ATOM 3918 C C . LYS B 1 238 ? 13.703 -26.484 -4.102 1 87.62 238 LYS B C 1
ATOM 3920 O O . LYS B 1 238 ? 13.18 -27.5 -4.574 1 87.62 238 LYS B O 1
ATOM 3925 N N . LYS B 1 239 ? 13.547 -26.109 -2.889 1 85.31 239 LYS B N 1
ATOM 3926 C CA . LYS B 1 239 ? 12.672 -26.859 -1.994 1 85.31 239 LYS B CA 1
ATOM 3927 C C . LYS B 1 239 ? 11.234 -26.859 -2.494 1 85.31 239 LYS B C 1
ATOM 3929 O O . LYS B 1 239 ? 10.547 -27.891 -2.443 1 85.31 239 LYS B O 1
ATOM 3934 N N . VAL B 1 240 ? 10.789 -25.75 -2.943 1 86 240 VAL B N 1
ATOM 3935 C CA . VAL B 1 240 ? 9.422 -25.625 -3.441 1 86 240 VAL B CA 1
ATOM 3936 C C . VAL B 1 240 ? 9.25 -26.453 -4.715 1 86 240 VAL B C 1
ATOM 3938 O O . VAL B 1 240 ? 8.25 -27.156 -4.875 1 86 240 VAL B O 1
ATOM 3941 N N . LYS B 1 241 ? 10.203 -26.422 -5.586 1 84.31 241 LYS B N 1
ATOM 3942 C CA . LYS B 1 241 ? 10.141 -27.203 -6.824 1 84.31 241 LYS B CA 1
ATOM 3943 C C . LYS B 1 241 ? 10.148 -28.703 -6.543 1 84.31 241 LYS B C 1
ATOM 3945 O O . LYS B 1 241 ? 9.461 -29.469 -7.211 1 84.31 241 LYS B O 1
ATOM 3950 N N . GLN B 1 242 ? 10.891 -29.047 -5.586 1 82.81 242 GLN B N 1
ATOM 3951 C CA . GLN B 1 242 ? 10.953 -30.453 -5.199 1 82.81 242 GLN B CA 1
ATOM 3952 C C . GLN B 1 242 ? 9.617 -30.922 -4.617 1 82.81 242 GLN B C 1
ATOM 3954 O O . GLN B 1 242 ? 9.172 -32.031 -4.887 1 82.81 242 GLN B O 1
ATOM 3959 N N . PHE B 1 243 ? 9.047 -30.031 -3.869 1 78.25 243 PHE B N 1
ATOM 3960 C CA . PHE B 1 243 ? 7.754 -30.344 -3.273 1 78.25 243 PHE B CA 1
ATOM 3961 C C . PHE B 1 243 ? 6.676 -30.484 -4.344 1 78.25 243 PHE B C 1
ATOM 3963 O O . PHE B 1 243 ? 5.797 -31.344 -4.25 1 78.25 243 PHE B O 1
ATOM 3970 N N . MET B 1 244 ? 6.699 -29.641 -5.344 1 76.69 244 MET B N 1
ATOM 3971 C CA . MET B 1 244 ? 5.695 -29.641 -6.406 1 76.69 244 MET B CA 1
ATOM 3972 C C . MET B 1 244 ? 5.871 -30.844 -7.328 1 76.69 244 MET B C 1
ATOM 3974 O O . MET B 1 244 ? 4.902 -31.328 -7.914 1 76.69 244 MET B O 1
ATOM 3978 N N . ASN B 1 245 ? 7.055 -31.25 -7.434 1 75.75 245 ASN B N 1
ATOM 3979 C CA . ASN B 1 245 ? 7.34 -32.406 -8.297 1 75.75 245 ASN B CA 1
ATOM 3980 C C . ASN B 1 245 ? 7.145 -33.719 -7.559 1 75.75 245 ASN B C 1
ATOM 3982 O O . ASN B 1 245 ? 7.137 -34.781 -8.18 1 75.75 245 ASN B O 1
ATOM 3986 N N . THR B 1 246 ? 7.078 -33.656 -6.219 1 65.25 246 THR B N 1
ATOM 3987 C CA . THR B 1 246 ? 6.859 -34.875 -5.488 1 65.25 246 THR B CA 1
ATOM 3988 C C . THR B 1 246 ? 5.383 -35.281 -5.516 1 65.25 246 THR B C 1
ATOM 3990 O O . THR B 1 246 ? 4.512 -34.438 -5.234 1 65.25 246 THR B O 1
ATOM 3993 N N . PRO B 1 247 ? 4.875 -36.281 -6.215 1 58.88 247 PRO B N 1
ATOM 3994 C CA . PRO B 1 247 ? 3.494 -36.75 -6.379 1 58.88 247 PRO B CA 1
ATOM 3995 C C . PRO B 1 247 ? 2.695 -36.688 -5.078 1 58.88 247 PRO B C 1
ATOM 3997 O O . PRO B 1 247 ? 1.502 -36.375 -5.098 1 58.88 247 PRO B O 1
ATOM 4000 N N . ASP B 1 248 ? 2.988 -37.406 -3.904 1 47.69 248 ASP B N 1
ATOM 4001 C CA . ASP B 1 248 ? 2.203 -37.469 -2.676 1 47.69 248 ASP B CA 1
ATOM 4002 C C . ASP B 1 248 ? 2.598 -36.344 -1.721 1 47.69 248 ASP B C 1
ATOM 4004 O O . ASP B 1 248 ? 3.367 -36.562 -0.782 1 47.69 248 ASP B O 1
ATOM 4008 N N . PRO B 1 249 ? 2.436 -35.25 -2.064 1 47.69 249 PRO B N 1
ATOM 4009 C CA . PRO B 1 249 ? 3.008 -34.188 -1.222 1 47.69 249 PRO B CA 1
ATOM 4010 C C . PRO B 1 249 ? 2.334 -34.094 0.146 1 47.69 249 PRO B C 1
ATOM 4012 O O . PRO B 1 249 ? 1.112 -33.938 0.227 1 47.69 249 PRO B O 1
ATOM 4015 N N . VAL B 1 250 ? 2.57 -34.938 1.136 1 40.81 250 VAL B N 1
ATOM 4016 C CA . VAL B 1 250 ? 2.039 -34.812 2.488 1 40.81 250 VAL B CA 1
ATOM 4017 C C . VAL B 1 250 ? 2.334 -33.406 3.035 1 40.81 250 VAL B C 1
ATOM 4019 O O . VAL B 1 250 ? 3.473 -32.938 2.975 1 40.81 250 VAL B O 1
ATOM 4022 N N . LEU B 1 251 ? 1.534 -32.5 2.973 1 41.78 251 LEU B N 1
ATOM 4023 C CA . LEU B 1 251 ? 1.68 -31.203 3.658 1 41.78 251 LEU B CA 1
ATOM 4024 C C . LEU B 1 251 ? 2.24 -31.406 5.062 1 41.78 251 LEU B C 1
ATOM 4026 O O . LEU B 1 251 ? 1.712 -32.188 5.84 1 41.78 251 LEU B O 1
ATOM 4030 N N . PRO B 1 252 ? 3.543 -31.031 5.285 1 31.69 252 PRO B N 1
ATOM 4031 C CA . PRO B 1 252 ? 3.854 -31.266 6.699 1 31.69 252 PRO B CA 1
ATOM 4032 C C . PRO B 1 252 ? 2.973 -30.453 7.641 1 31.69 252 PRO B C 1
ATOM 4034 O O . PRO B 1 252 ? 2.457 -29.391 7.25 1 31.69 252 PRO B O 1
#

Nearest PDB structures (foldseek):
  8jhq-assembly1_A  TM=8.259E-01  e=1.433E-08  Homo sapiens
  8ex4-assembly1_A  TM=8.455E-01  e=5.393E-08  Homo sapiens
  7yub-assembly1_R  TM=8.411E-01  e=2.977E-08  Homo sapiens
  8jhr-assembly1_A  TM=8.028E-01  e=2.065E-08  Homo sapiens
  8ex6-assembly1_A  TM=8.287E-01  e=6.778E-08  Homo sapiens

InterPro domains:
  IPR036259 MFS transporter superfamily [SSF103473] (18-232)
  IPR044770 Protein spinster-like [PTHR23505] (24-242)

Solvent-accessible surface area (backbone atoms only — not comparable to full-atom values): 24555 Å² total; per-residue (Å²): 114,68,65,59,52,51,46,50,50,46,46,49,45,49,49,48,46,50,46,57,65,66,63,59,50,71,34,50,53,30,39,38,52,15,46,17,26,40,33,26,23,53,42,45,44,55,55,52,50,50,53,49,47,48,56,60,29,51,72,60,78,56,50,45,40,88,88,66,74,43,45,52,65,45,54,50,35,44,46,46,42,55,22,32,43,52,9,30,54,50,22,34,53,52,36,65,60,38,42,77,76,35,74,46,40,33,30,43,49,34,16,50,20,27,55,56,18,38,62,30,39,54,50,16,63,67,34,45,83,77,34,63,68,64,15,48,53,29,38,34,53,16,36,21,26,57,25,23,35,65,38,27,53,52,52,50,46,67,51,47,43,54,80,92,46,44,60,54,54,50,34,51,40,50,40,40,32,48,53,41,41,26,67,27,52,46,50,50,50,50,52,52,49,46,54,52,28,68,71,35,68,89,54,52,92,53,52,71,61,59,56,53,52,53,30,49,51,32,19,48,51,14,18,51,27,14,46,52,18,35,68,36,40,64,58,41,29,50,52,42,53,52,49,70,68,40,89,79,62,71,78,128,115,68,67,57,50,51,47,49,50,45,45,50,44,47,49,46,43,51,46,57,67,68,63,58,50,70,33,50,52,29,40,36,53,15,46,17,27,40,32,24,22,53,42,44,44,55,54,51,51,51,52,48,47,47,56,62,30,53,72,60,77,56,52,44,39,87,86,66,75,42,45,52,65,45,55,50,35,43,45,46,42,55,22,32,42,51,10,29,53,51,21,34,53,52,36,64,61,39,42,78,75,34,74,48,41,32,31,43,50,32,18,52,19,26,56,56,18,37,61,31,39,53,52,15,62,67,34,44,82,78,33,63,68,65,15,48,54,30,39,34,54,16,36,20,25,57,24,23,36,66,35,28,53,52,51,49,46,68,50,47,43,55,81,91,46,44,58,54,54,50,34,51,42,50,40,41,32,46,54,42,42,26,66,26,54,45,51,50,50,49,52,52,48,46,54,50,31,68,69,36,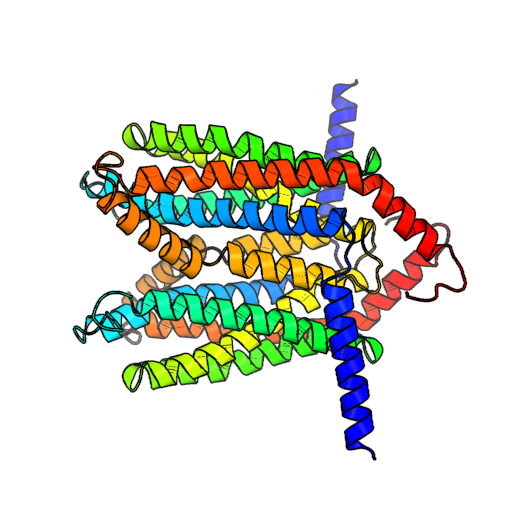67,88,54,50,93,55,57,69,62,58,56,53,51,52,30,48,50,31,18,48,51,13,19,51,27,15,47,52,18,37,70,35,40,64,60,40,30,51,52,41,52,50,49,71,68,40,87,81,61,71,78,128

Foldseek 3Di:
DVVVVVVVVVVVVVVVLVCLLPDFFLLLVLLLVLLLLLLLLLLLLLVLVLVVLCVLVVVVVHQDPDPRDDGLNVVLVVLLVVLLVLLQVVLVVQCVVCCVPPVLSLLLLQLQLLLQLLVLQVVLSVCVNPDVVVSSVSNSSSSSSSNSNVVSSLVLLVQQDAPVSSVSSVVSSVVSSCQSNDPVNSVVLLVVQVVVCVVPCVSPDCSSVVSNVVSSVSSNSSSVSSNVSSVCSVVSSVVNVVLVPPPPNPPD/DVVVVVVVVVVVVVVVLVCLLPDFFLLLVLLLVLLLLLLLLLLLLLVLVLVVLCVLVVVVVRQDPDPRDDGLNNVLVVLLVVLLVLLQVVLVVQCVVCCVPPVLSLLLLQLQLLLQLLVLQVVLSVCVNPDVVVSSVSNSSSSSSSNSNVVSSLVLLVQQDAPVSSVSSVVSSVVSSCQSNDPVNSVVLLVVQVVVCVVPCVVPDCSSVVSNVVSSVSSNSSSVSSNVSSVRSVVSSVVNVVLVPPPPNPPD

Organism: Xenopus tropicalis (NCBI:txid8364)

Radius of gyration: 23.62 Å; Cα contacts (8 Å, |Δi|>4): 679; chains: 2; bounding box: 51×71×66 Å

Secondary structure (DSSP, 8-state):
-HHHHHHHHHHHHHHHHHHHHH---HHHHHHHHHHHHHHHHHHHHHHHHHHHHHHHHHTTT--EETTTTEEHHHHHHHHHHHHHHHHHHHHHHHHHHHTTT-TTHHHHHHHHHHHHHHHHHHHHHHHTTT-HHHHHHHHHHHHHHHGGGHHHHHHHHHHHS-GGGHHHHHHHHHHHHHHHT-HHHHHHHHHHHHHHHHHSGGG-S-HHHHHTTHHHHHHHHHHHHHHHHHHHHHHHHHHHHHHHHSSS----/-HHHHHHHHHHHHHHHHHHHHH---HHHHHHHHHHHHHHHHHHHHHHHHHHHHHHHHHTTT--EETTTTEEHHHHHHHHHHHHHHHHHHHHHHHHHHHTTT-TTHHHHHHHHHHHHHHHHHHHHHHHTTT-HHHHHHHHHHHHHHHGGGHHHHHHHHHHHS-GGGHHHHHHHHHHHHHHHT-HHHHHHHHHHHHHHHHHSTTS-S-HHHHHTTHHHHHHHHHHHHHHHHHHHHHHHHHHHHHHHHSSS----

pLDDT: mean 82.49, std 15.78, range [31.69, 98.44]

Sequence (504 aa):
MRNENQEREMCCLVTQIIYDLFHFSRSLICSVVGFGAASFATKGAFVWIQILMKRVYNEQERYYILGRNIEYSTLYELGKCVSVVLGIVLGTVISSIRRKANRRADPILCAIGLLLAIPLMCLSIFLMRMSFFTAQVFLFLSWICLSLNQVPVNEIILTTVLPTRFGWAFSEKSVVESIMADKGVTKLLHWIFERLNRAAPYLSQNSTEVILLIIPFMAFVGAGLFLLTSKYIEEDEKKVKQFMNTPDPVLPMRNENQEREMCCLVTQIIYDLFHFSRSLICSVVGFGAASFATKGAFVWIQILMKRVYNEQERYYILGRNIEYSTLYELGKCVSVVLGIVLGTVISSIRRKANRRADPILCAIGLLLAIPLMCLSIFLMRMSFFTAQVFLFLSWICLSLNQVPVNEIILTTVLPTRFGWAFSEKSVVESIMADKGVTKLLHWIFERLNRAAPYLSQNSTEVILLIIPFMAFVGAGLFLLTSKYIEEDEKKVKQFMNTPDPVLP